Protein 6WNZ (pdb70)

Solvent-accessible surface area: 27459 Å² total; per-residue (Å²): 181,73,35,119,100,24,0,43,90,0,0,45,64,24,102,22,163,113,105,110,35,60,0,61,106,79,2,68,97,3,20,78,157,72,114,37,21,3,70,0,53,8,63,18,1,57,87,63,46,102,97,0,0,101,36,0,9,101,51,16,143,112,6,22,79,52,0,40,35,12,0,39,85,34,0,37,147,95,29,57,41,0,29,46,61,18,70,85,6,28,6,12,7,7,37,6,89,47,89,24,72,16,67,134,35,179,61,102,18,58,48,90,5,0,6,2,23,0,38,1,56,126,43,45,104,9,62,22,10,11,40,92,0,14,3,32,0,58,73,88,133,19,53,83,61,10,99,22,11,113,90,122,27,20,40,24,70,66,70,127,11,92,102,1,62,110,52,49,135,84,40,129,23,47,14,17,50,22,81,0,58,8,11,22,15,1,47,1,20,0,41,3,33,100,120,49,30,52,116,86,94,148,45,112,105,6,46,0,0,0,9,12,61,13,19,99,38,14,141,73,23,4,96,0,80,0,4,0,28,0,53,80,8,118,57,110,43,130,150,193,62,49,167,33,133,146,20,30,4,0,57,0,36,1,28,68,62,71,124,126,189,170,88,34,95,92,30,0,35,90,0,0,43,63,23,100,17,159,127,112,75,41,49,0,59,107,81,1,69,105,5,20,78,154,74,126,69,22,3,70,0,53,5,60,19,0,40,97,62,46,84,95,0,0,13,36,8,1,48,51,10,77,108,7,32,79,80,0,25,39,2,0,39,58,37,0,40,136,97,30,96,53,0,96,184,81,15,87,63,3,17,6,12,8,6,40,6,42,13,90,25,74,13,62,133,40,165,9,39,12,3,21,18,2,0,5,1,26,0,36,1,46,116,44,53,111,59,112,110,35,46,22,53,0,8,5,58,0,68,42,117,132,8,90,92,55,10,83,61,20,102,146,123,50,1,30,121,102,72,29,123,4,42,88,1,54,126,61,56,93,78,54,114,8,122,77,2,88,121,101,20,72,96,10,55,50,1,82,3,30,0,41,2,36,100,121,49,31,52,115,90,97,154,45,115,92,6,42,0,12,0,17,22,58,12,17,105,38,5,172,86,56,40,91,0,78,0,4,0,12,0,2,6,70,101,72,94,58,115,84,232,80,37,113,45,34,38,52,52,30,0,67,8,21,2,29,62,71,111

Foldseek 3Di:
DDLLVLLVCLQQPQADPVRDNVNVVQLVCCLVVVNFEREDELVSVCVSPVVSSCCCFPVVVPVQVSNFVSSVVVSCVVPVCSCVRDVTHGYFYPDDPAEDELVGDDPVLAQGWHKYWFFWAAKDPKDKAWQKFKKFAPDPVGRDIDIPPPDRDDQPDGDDDAADPPPRHGHDIHTDPPRTDIKIKMKTKTWHHPVPADPPGDIDIAIEMQIHPRPPVAHGGKTKMFIFHKHFACPPDVDPPPDDDRRIHGYTRDMDIDHDD/DDLLVLLVCLQQPQADPVRDNVNVVQLVCCLVVVNFEREDELVSVCVSPVVSSCCCFAVPVPVFLSNFVSSVVVSCVVPVCSCVRDVGHGYFYPDDPAEDELVGDDPVLAQGWHKYWFFWADKDPKDKDWFKWKKFAPDPVGRDIAIPPHSGTAPPDHDDDAADPPPRHGHDIHIDPVVIDMKIKMKTKTWHHPVPADPPDDIDIAIEMQIHVSPPVDDGGWTKMFIFRKHFDPDDQPDDPDPDRTHIHGHTRDMDTD

Structure (mmCIF, N/CA/C/O backbone):
data_6WNZ
#
_entry.id   6WNZ
#
_cell.length_a   55.227
_cell.length_b   102.448
_cell.length_c   128.178
_cell.angle_alpha   90.000
_cell.angle_beta   90.000
_cell.angle_gamma   90.000
#
_symmetry.space_group_name_H-M   'P 21 21 21'
#
loop_
_entity.id
_entity.type
_entity.pdbx_description
1 polymer 'Minichromosome maintenance protein MCM'
2 non-polymer 'ZINC ION'
3 water water
#
loop_
_atom_site.group_PDB
_atom_site.id
_atom_site.type_symbol
_atom_site.label_atom_id
_atom_site.label_alt_id
_atom_site.label_comp_id
_atom_site.label_asym_id
_atom_site.label_entity_id
_atom_site.label_seq_id
_atom_site.pdbx_PDB_ins_code
_atom_site.Cartn_x
_atom_site.Cartn_y
_atom_site.Cartn_z
_atom_site.occupancy
_atom_site.B_iso_or_equiv
_atom_site.auth_seq_id
_atom_site.auth_comp_id
_atom_site.auth_asym_id
_atom_site.auth_atom_id
_atom_site.pdbx_PDB_model_num
ATOM 1 N N . ILE A 1 9 ? -17.553 -10.697 10.531 1.00 108.37 8 ILE B N 1
ATOM 2 C CA . ILE A 1 9 ? -18.356 -9.444 10.680 1.00 105.58 8 ILE B CA 1
ATOM 3 C C . ILE A 1 9 ? -18.907 -9.034 9.315 1.00 95.52 8 ILE B C 1
ATOM 4 O O . ILE A 1 9 ? -18.142 -8.670 8.419 1.00 85.12 8 ILE B O 1
ATOM 9 N N . ASP A 1 10 ? -20.230 -9.096 9.165 1.00 87.05 9 ASP B N 1
ATOM 10 C CA . ASP A 1 10 ? -20.887 -8.769 7.898 1.00 88.56 9 ASP B CA 1
ATOM 11 C C . ASP A 1 10 ? -21.410 -7.327 7.913 1.00 80.75 9 ASP B C 1
ATOM 12 O O . ASP A 1 10 ? -22.544 -7.057 8.325 1.00 71.36 9 ASP B O 1
ATOM 17 N N . TYR A 1 11 ? -20.565 -6.403 7.463 1.00 74.44 10 TYR B N 1
ATOM 18 C CA . TYR A 1 11 ? -20.907 -4.978 7.431 1.00 71.14 10 TYR B CA 1
ATOM 19 C C . TYR A 1 11 ? -22.012 -4.663 6.416 1.00 66.07 10 TYR B C 1
ATOM 20 O O . TYR A 1 11 ? -22.721 -3.668 6.567 1.00 51.68 10 TYR B O 1
ATOM 29 N N . ARG A 1 12 ? -22.152 -5.507 5.393 1.00 62.08 11 ARG B N 1
ATOM 30 C CA . ARG A 1 12 ? -23.243 -5.383 4.418 1.00 59.13 11 ARG B CA 1
ATOM 31 C C . ARG A 1 12 ? -24.601 -5.349 5.100 1.00 62.89 11 ARG B C 1
ATOM 32 O O . ARG A 1 12 ? -25.435 -4.510 4.784 1.00 56.94 11 ARG B O 1
ATOM 40 N N . ASP A 1 13 ? -24.815 -6.283 6.025 1.00 64.28 12 ASP B N 1
ATOM 41 C CA . ASP A 1 13 ? -26.104 -6.417 6.718 1.00 60.29 12 ASP B CA 1
ATOM 42 C C . ASP A 1 13 ? -26.375 -5.254 7.659 1.00 54.50 12 ASP B C 1
ATOM 43 O O . ASP A 1 13 ? -27.498 -4.745 7.719 1.00 54.59 12 ASP B O 1
ATOM 48 N N . VAL A 1 14 ? -25.351 -4.836 8.399 1.00 53.83 13 VAL B N 1
ATOM 49 C CA . VAL A 1 14 ? -25.520 -3.737 9.347 1.00 55.24 13 VAL B CA 1
ATOM 50 C C . VAL A 1 14 ? -25.771 -2.422 8.595 1.00 52.02 13 VAL B C 1
ATOM 51 O O . VAL A 1 14 ? -26.524 -1.564 9.070 1.00 51.42 13 VAL B O 1
ATOM 55 N N . PHE A 1 15 ? -25.155 -2.275 7.421 1.00 50.41 14 PHE B N 1
ATOM 56 C CA . PHE A 1 15 ? -25.373 -1.091 6.584 1.00 50.08 14 PHE B CA 1
ATOM 57 C C . PHE A 1 15 ? -26.833 -0.974 6.145 1.00 51.58 14 PHE B C 1
ATOM 58 O O . PHE A 1 15 ? -27.424 0.100 6.223 1.00 49.64 14 PHE B O 1
ATOM 66 N N . ILE A 1 16 ? -27.410 -2.084 5.693 1.00 50.93 15 ILE B N 1
ATOM 67 C CA . ILE A 1 16 ? -28.808 -2.099 5.259 1.00 49.34 15 ILE B CA 1
ATOM 68 C C . ILE A 1 16 ? -29.752 -1.886 6.440 1.00 50.43 15 ILE B C 1
ATOM 69 O O . ILE A 1 16 ? -30.761 -1.187 6.322 1.00 50.24 15 ILE B O 1
ATOM 74 N N . GLU A 1 17 ? -29.418 -2.487 7.576 1.00 47.94 16 GLU B N 1
ATOM 75 C CA . GLU A 1 17 ? -30.168 -2.249 8.803 1.00 52.39 16 GLU B CA 1
ATOM 76 C C . GLU A 1 17 ? -30.130 -0.759 9.160 1.00 49.23 16 GLU B C 1
ATOM 77 O O . GLU A 1 17 ? -31.157 -0.174 9.512 1.00 45.23 16 GLU B O 1
ATOM 83 N N . PHE A 1 18 ? -28.948 -0.154 9.056 1.00 42.69 17 PHE B N 1
ATOM 84 C CA . PHE A 1 18 ? -28.782 1.277 9.312 1.00 45.45 17 PHE B CA 1
ATOM 85 C C . PHE A 1 18 ? -29.709 2.117 8.436 1.00 46.92 17 PHE B C 1
ATOM 86 O O . PHE A 1 18 ? -30.432 2.980 8.930 1.00 42.94 17 PHE B O 1
ATOM 94 N N . LEU A 1 19 ? -29.684 1.862 7.133 1.00 45.57 18 LEU B N 1
ATOM 95 C CA . LEU A 1 19 ? -30.467 2.657 6.191 1.00 44.47 18 LEU B CA 1
ATOM 96 C C . LEU A 1 19 ? -31.967 2.511 6.432 1.00 50.79 18 LEU B C 1
ATOM 97 O O . LEU A 1 19 ? -32.716 3.484 6.326 1.00 46.21 18 LEU B O 1
ATOM 102 N N . THR A 1 20 ? -32.399 1.296 6.755 1.00 46.58 19 THR B N 1
ATOM 103 C CA . THR A 1 20 ? -33.827 1.007 6.881 1.00 53.58 19 THR B CA 1
ATOM 104 C C . THR A 1 20 ? -34.396 1.275 8.273 1.00 57.48 19 THR B C 1
ATOM 105 O O . THR A 1 20 ? -35.609 1.420 8.409 1.00 54.88 19 THR B O 1
ATOM 109 N N . THR A 1 21 ? -33.542 1.339 9.298 1.00 55.89 20 THR B N 1
ATOM 110 C CA . THR A 1 21 ? -34.026 1.515 10.677 1.00 54.57 20 THR B CA 1
ATOM 111 C C . THR A 1 21 ? -33.569 2.785 11.398 1.00 61.72 20 THR B C 1
ATOM 112 O O . THR A 1 21 ? -34.178 3.159 12.398 1.00 55.59 20 THR B O 1
ATOM 116 N N . PHE A 1 22 ? -32.520 3.455 10.920 1.00 57.10 21 PHE B N 1
ATOM 117 C CA . PHE A 1 22 ? -32.056 4.667 11.597 1.00 49.32 21 PHE B CA 1
ATOM 118 C C . PHE A 1 22 ? -33.182 5.695 11.680 1.00 62.25 21 PHE B C 1
ATOM 119 O O . PHE A 1 22 ? -33.858 5.960 10.687 1.00 60.02 21 PHE B O 1
ATOM 127 N N . LYS A 1 23 ? -33.381 6.251 12.874 1.00 60.07 22 LYS B N 1
ATOM 128 C CA . LYS A 1 23 ? -34.389 7.284 13.107 1.00 66.20 22 LYS B CA 1
ATOM 129 C C . LYS A 1 23 ? -33.697 8.625 13.297 1.00 63.67 22 LYS B C 1
ATOM 130 O O . LYS A 1 23 ? -32.768 8.741 14.097 1.00 63.17 22 LYS B O 1
ATOM 136 N N . GLY A 1 24 ? -34.158 9.637 12.570 1.00 61.41 23 GLY B N 1
ATOM 137 C CA . GLY A 1 24 ? -33.570 10.966 12.643 1.00 73.72 23 GLY B CA 1
ATOM 138 C C . GLY A 1 24 ? -33.967 11.722 13.896 1.00 84.52 23 GLY B C 1
ATOM 139 O O . GLY A 1 24 ? -34.385 11.130 14.894 1.00 81.00 23 GLY B O 1
ATOM 140 N N . ASN A 1 25 ? -33.837 13.044 13.832 1.00 94.91 24 ASN B N 1
ATOM 141 C CA . ASN A 1 25 ? -34.133 13.912 14.969 1.00 104.42 24 ASN B CA 1
ATOM 142 C C . ASN A 1 25 ? -35.626 13.968 15.284 1.00 105.57 24 ASN B C 1
ATOM 143 O O . ASN A 1 25 ? -36.015 14.084 16.447 1.00 112.30 24 ASN B O 1
ATOM 148 N N . ASN A 1 26 ? -36.451 13.869 14.243 1.00 102.94 25 ASN B N 1
ATOM 149 C CA . ASN A 1 26 ? -37.904 13.939 14.386 1.00 104.83 25 ASN B CA 1
ATOM 150 C C . ASN A 1 26 ? -38.566 12.558 14.419 1.00 107.95 25 ASN B C 1
ATOM 151 O O . ASN A 1 26 ? -39.767 12.438 14.168 1.00 110.30 25 ASN B O 1
ATOM 156 N N . ASN A 1 27 ? -37.786 11.524 14.737 1.00 99.37 26 ASN B N 1
ATOM 157 C CA . ASN A 1 27 ? -38.270 10.143 14.770 1.00 91.98 26 ASN B CA 1
ATOM 158 C C . ASN A 1 27 ? -38.780 9.654 13.405 1.00 91.96 26 ASN B C 1
ATOM 159 O O . ASN A 1 27 ? -39.752 8.897 13.329 1.00 89.67 26 ASN B O 1
ATOM 164 N N . GLN A 1 28 ? -38.103 10.075 12.336 1.00 90.68 27 GLN B N 1
ATOM 165 C CA . GLN A 1 28 ? -38.457 9.673 10.971 1.00 88.87 27 GLN B CA 1
ATOM 166 C C . GLN A 1 28 ? -37.280 8.909 10.362 1.00 72.27 27 GLN B C 1
ATOM 167 O O . GLN A 1 28 ? -36.119 9.120 10.735 1.00 72.98 27 GLN B O 1
ATOM 173 N N . ASN A 1 29 ? -37.589 8.004 9.439 1.00 70.42 28 ASN B N 1
ATOM 174 C CA . ASN A 1 29 ? -36.562 7.211 8.765 1.00 70.70 28 ASN B CA 1
ATOM 175 C C . ASN A 1 29 ? -35.876 8.040 7.679 1.00 67.50 28 ASN B C 1
ATOM 176 O O . ASN A 1 29 ? -36.244 8.007 6.501 1.00 61.41 28 ASN B O 1
ATOM 181 N N . LYS A 1 30 ? -34.865 8.782 8.119 1.00 56.21 29 LYS B N 1
ATOM 182 C CA . LYS A 1 30 ? -34.124 9.719 7.283 1.00 52.32 29 LYS B CA 1
ATOM 183 C C . LYS A 1 30 ? -33.637 9.111 5.967 1.00 42.01 29 LYS B C 1
ATOM 184 O O . LYS A 1 30 ? -33.773 9.722 4.908 1.00 49.32 29 LYS B O 1
ATOM 190 N N . TYR A 1 31 ? -33.069 7.912 6.038 1.00 44.04 30 TYR B N 1
ATOM 191 C CA . TYR A 1 31 ? -32.412 7.323 4.875 1.00 46.08 30 TYR B CA 1
ATOM 192 C C . TYR A 1 31 ? -33.356 6.565 3.940 1.00 51.09 30 TYR B C 1
ATOM 193 O O . TYR A 1 31 ? -33.045 6.408 2.759 1.00 48.04 30 TYR B O 1
ATOM 202 N N . ILE A 1 32 ? -34.508 6.119 4.445 1.00 47.68 31 ILE B N 1
ATOM 203 C CA . ILE A 1 32 ? -35.556 5.580 3.567 1.00 43.13 31 ILE B CA 1
ATOM 204 C C . ILE A 1 32 ? -36.035 6.677 2.621 1.00 43.71 31 ILE B C 1
ATOM 205 O O . ILE A 1 32 ? -36.176 6.453 1.416 1.00 42.80 31 ILE B O 1
ATOM 210 N N . GLU A 1 33 ? -36.242 7.870 3.169 1.00 44.17 32 GLU B N 1
ATOM 211 C CA . GLU A 1 33 ? -36.661 9.025 2.373 1.00 48.25 32 GLU B CA 1
ATOM 212 C C . GLU A 1 33 ? -35.593 9.497 1.373 1.00 47.43 32 GLU B C 1
ATOM 213 O O . GLU A 1 33 ? -35.921 9.849 0.235 1.00 40.37 32 GLU B O 1
ATOM 219 N N . ARG A 1 34 ? -34.329 9.516 1.791 1.00 42.82 33 ARG B N 1
ATOM 220 C CA . ARG A 1 34 ? -33.240 9.874 0.879 1.00 42.97 33 ARG B CA 1
ATOM 221 C C . ARG A 1 34 ? -33.138 8.861 -0.272 1.00 41.88 33 ARG B C 1
ATOM 222 O O . ARG A 1 34 ? -32.937 9.237 -1.429 1.00 38.91 33 ARG B O 1
ATOM 230 N N . ILE A 1 35 ? -33.286 7.581 0.052 1.00 38.99 34 ILE B N 1
ATOM 231 C CA . ILE A 1 35 ? -33.265 6.518 -0.957 1.00 42.94 34 ILE B CA 1
ATOM 232 C C . ILE A 1 35 ? -34.445 6.631 -1.933 1.00 44.97 34 ILE B C 1
ATOM 233 O O . ILE A 1 35 ? -34.263 6.454 -3.134 1.00 42.14 34 ILE B O 1
ATOM 238 N N . ASN A 1 36 ? -35.639 6.939 -1.431 1.00 45.01 35 ASN B N 1
ATOM 239 C CA . ASN A 1 36 ? -36.807 7.130 -2.303 1.00 41.61 35 ASN B CA 1
ATOM 240 C C . ASN A 1 36 ? -36.629 8.269 -3.295 1.00 44.97 35 ASN B C 1
ATOM 241 O O . ASN A 1 36 ? -37.004 8.139 -4.465 1.00 40.84 35 ASN B O 1
ATOM 246 N N . GLU A 1 37 ? -36.070 9.385 -2.827 1.00 43.78 36 GLU B N 1
ATOM 247 C CA . GLU A 1 37 ? -35.733 10.500 -3.721 1.00 45.92 36 GLU B CA 1
ATOM 248 C C . GLU A 1 37 ? -34.759 10.064 -4.804 1.00 41.45 36 GLU B C 1
ATOM 249 O O . GLU A 1 37 ? -34.922 10.398 -5.981 1.00 41.68 36 GLU B O 1
ATOM 255 N N . LEU A 1 38 ? -33.732 9.339 -4.384 1.00 42.83 37 LEU B N 1
ATOM 256 C CA . LEU A 1 38 ? -32.728 8.812 -5.291 1.00 42.16 37 LEU B CA 1
ATOM 257 C C . LEU A 1 38 ? -33.386 7.973 -6.396 1.00 46.62 37 LEU B C 1
ATOM 258 O O . LEU A 1 38 ? -33.069 8.136 -7.577 1.00 43.44 37 LEU B O 1
ATOM 263 N N . VAL A 1 39 ? -34.331 7.119 -6.005 1.00 38.88 38 VAL B N 1
ATOM 264 C CA . VAL A 1 39 ? -35.080 6.286 -6.947 1.00 38.65 38 VAL B CA 1
ATOM 265 C C . VAL A 1 39 ? -36.028 7.105 -7.824 1.00 39.50 38 VAL B C 1
ATOM 266 O O . VAL A 1 39 ? -36.037 6.954 -9.045 1.00 39.34 38 VAL B O 1
ATOM 270 N N . ALA A 1 40 ? -36.815 7.977 -7.201 1.00 39.57 39 ALA B N 1
ATOM 271 C CA . ALA A 1 40 ? -37.809 8.774 -7.919 1.00 41.51 39 ALA B CA 1
ATOM 272 C C . ALA A 1 40 ? -37.185 9.704 -8.958 1.00 43.15 39 ALA B C 1
ATOM 273 O O . ALA A 1 40 ? -37.699 9.834 -10.070 1.00 40.86 39 ALA B O 1
ATOM 275 N N . TYR A 1 41 ? -36.079 10.346 -8.598 1.00 38.97 40 TYR B N 1
ATOM 276 C CA . TYR A 1 41 ? -35.431 11.309 -9.489 1.00 36.60 40 TYR B CA 1
ATOM 277 C C . TYR A 1 41 ? -34.227 10.732 -10.239 1.00 42.95 40 TYR B C 1
ATOM 278 O O . TYR A 1 41 ? -33.525 11.465 -10.932 1.00 36.93 40 TYR B O 1
ATOM 287 N N . ARG A 1 42 ? -34.001 9.425 -10.108 1.00 37.84 41 ARG B N 1
ATOM 288 C CA . ARG A 1 42 ? -32.894 8.745 -10.791 1.00 35.22 41 ARG B CA 1
ATOM 289 C C . ARG A 1 42 ? -31.546 9.435 -10.539 1.00 36.61 41 ARG B C 1
ATOM 290 O O . ARG A 1 42 ? -30.803 9.749 -11.464 1.00 34.60 41 ARG B O 1
ATOM 298 N N . LYS A 1 43 ? -31.257 9.672 -9.264 1.00 35.98 42 LYS B N 1
ATOM 299 C CA . LYS A 1 43 ? -29.949 10.152 -8.834 1.00 37.54 42 LYS B CA 1
ATOM 300 C C . LYS A 1 43 ? -29.114 8.921 -8.536 1.00 33.30 42 LYS B C 1
ATOM 301 O O . LYS A 1 43 ? -29.669 7.834 -8.362 1.00 34.66 42 LYS B O 1
ATOM 307 N N . LYS A 1 44 ? -27.795 9.079 -8.483 1.00 31.99 43 LYS B N 1
ATOM 308 C CA . LYS A 1 44 ? -26.906 7.927 -8.310 1.00 38.08 43 LYS B CA 1
ATOM 309 C C . LYS A 1 44 ? -25.981 8.005 -7.090 1.00 36.94 43 LYS B C 1
ATOM 310 O O . LYS A 1 44 ? -25.078 7.182 -6.944 1.00 35.24 43 LYS B O 1
ATOM 316 N N . SER A 1 45 ? -26.219 8.967 -6.201 1.00 34.02 44 SER B N 1
ATOM 317 C CA . SER A 1 45 ? -25.417 9.107 -4.986 1.00 34.52 44 SER B CA 1
ATOM 318 C C . SER A 1 45 ? -26.323 9.197 -3.775 1.00 38.16 44 SER B C 1
ATOM 319 O O . SER A 1 45 ? -27.324 9.912 -3.795 1.00 36.91 44 SER B O 1
ATOM 322 N N . LEU A 1 46 ? -25.961 8.468 -2.726 1.00 33.66 45 LEU B N 1
ATOM 323 C CA . LEU A 1 46 ? -26.600 8.609 -1.427 1.00 33.28 45 LEU B CA 1
ATOM 324 C C . LEU A 1 46 ? -25.611 9.285 -0.480 1.00 32.44 45 LEU B C 1
ATOM 325 O O . LEU A 1 46 ? -24.510 8.775 -0.263 1.00 32.36 45 LEU B O 1
ATOM 330 N N . ILE A 1 47 ? -26.008 10.426 0.073 1.00 34.81 46 ILE B N 1
ATOM 331 C CA . ILE A 1 47 ? -25.189 11.163 1.040 1.00 37.50 46 ILE B CA 1
ATOM 332 C C . ILE A 1 47 ? -25.484 10.624 2.441 1.00 37.16 46 ILE B C 1
ATOM 333 O O . ILE A 1 47 ? -26.641 10.572 2.855 1.00 36.50 46 ILE B O 1
ATOM 338 N N . ILE A 1 48 ? -24.437 10.239 3.169 1.00 36.70 47 ILE B N 1
ATOM 339 C CA . ILE A 1 48 ? -24.587 9.728 4.536 1.00 35.25 47 ILE B CA 1
ATOM 340 C C . ILE A 1 48 ? -23.778 10.560 5.530 1.00 35.44 47 ILE B C 1
ATOM 341 O O . ILE A 1 48 ? -22.598 10.842 5.313 1.00 35.26 47 ILE B O 1
ATOM 346 N N . GLU A 1 49 ? -24.428 10.935 6.627 1.00 38.54 48 GLU B N 1
ATOM 347 C CA . GLU A 1 49 ? -23.804 11.711 7.699 1.00 41.05 48 GLU B CA 1
ATOM 348 C C . GLU A 1 49 ? -23.048 10.759 8.633 1.00 37.36 48 GLU B C 1
ATOM 349 O O . GLU A 1 49 ? -23.641 9.833 9.177 1.00 38.93 48 GLU B O 1
ATOM 355 N N . PHE A 1 50 ? -21.749 10.986 8.817 1.00 32.07 49 PHE B N 1
ATOM 356 C CA . PHE A 1 50 ? -20.920 10.113 9.652 1.00 35.12 49 PHE B CA 1
ATOM 357 C C . PHE A 1 50 ? -21.494 9.911 11.060 1.00 40.16 49 PHE B C 1
ATOM 358 O O . PHE A 1 50 ? -21.521 8.790 11.564 1.00 37.38 49 PHE B O 1
ATOM 366 N N . SER A 1 51 ? -21.936 10.995 11.690 1.00 38.66 50 SER B N 1
ATOM 367 C CA . SER A 1 51 ? -22.452 10.932 13.064 1.00 41.81 50 SER B CA 1
ATOM 368 C C . SER A 1 51 ? -23.683 10.035 13.189 1.00 40.13 50 SER B C 1
ATOM 369 O O . SER A 1 51 ? -23.868 9.386 14.223 1.00 37.31 50 SER B O 1
ATOM 372 N N . ASP A 1 52 ? -24.519 9.994 12.149 1.00 40.66 51 ASP B N 1
ATOM 373 C CA . ASP A 1 52 ? -25.660 9.081 12.130 1.00 43.42 51 ASP B CA 1
ATOM 374 C C . ASP A 1 52 ? -25.161 7.640 12.197 1.00 44.58 51 ASP B C 1
ATOM 375 O O . ASP A 1 52 ? -25.670 6.844 12.980 1.00 44.98 51 ASP B O 1
ATOM 380 N N . VAL A 1 53 ? -24.152 7.314 11.390 1.00 41.15 52 VAL B N 1
ATOM 381 C CA . VAL A 1 53 ? -23.600 5.954 11.367 1.00 40.91 52 VAL B CA 1
ATOM 382 C C . VAL A 1 53 ? -22.960 5.612 12.717 1.00 45.08 52 VAL B C 1
ATOM 383 O O . VAL A 1 53 ? -23.160 4.514 13.244 1.00 47.38 52 VAL B O 1
ATOM 387 N N . LEU A 1 54 ? -22.201 6.556 13.271 1.00 44.56 53 LEU B N 1
ATOM 388 C CA . LEU A 1 54 ? -21.556 6.383 14.583 1.00 47.46 53 LEU B CA 1
ATOM 389 C C . LEU A 1 54 ? -22.570 6.046 15.676 1.00 46.84 53 LEU B C 1
ATOM 390 O O . LEU A 1 54 ? -22.361 5.111 16.447 1.00 48.95 53 LEU B O 1
ATOM 395 N N . SER A 1 55 ? -23.651 6.822 15.748 1.00 50.39 54 SER B N 1
ATOM 396 C CA . SER A 1 55 ? -24.737 6.566 16.705 1.00 50.81 54 SER B CA 1
ATOM 397 C C . SER A 1 55 ? -25.403 5.203 16.504 1.00 52.55 54 SER B C 1
ATOM 398 O O . SER A 1 55 ? -25.797 4.563 17.475 1.00 49.58 54 SER B O 1
ATOM 401 N N . PHE A 1 56 ? -25.527 4.754 15.257 1.00 46.78 55 PHE B N 1
ATOM 402 C CA . PHE A 1 56 ? -26.168 3.468 14.987 1.00 47.82 55 PHE B CA 1
ATOM 403 C C . PHE A 1 56 ? -25.248 2.279 15.267 1.00 50.27 55 PHE B C 1
ATOM 404 O O . PHE A 1 56 ? -25.658 1.311 15.908 1.00 55.01 55 PHE B O 1
ATOM 412 N N . ASN A 1 57 ? -24.014 2.346 14.775 1.00 50.22 56 ASN B N 1
ATOM 413 C CA . ASN A 1 57 ? -23.053 1.251 14.936 1.00 45.00 56 ASN B CA 1
ATOM 414 C C . ASN A 1 57 ? -21.625 1.748 14.743 1.00 53.73 56 ASN B C 1
ATOM 415 O O . ASN A 1 57 ? -21.225 2.095 13.635 1.00 47.48 56 ASN B O 1
ATOM 420 N N . GLU A 1 58 ? -20.856 1.773 15.826 1.00 53.35 57 GLU B N 1
ATOM 421 C CA . GLU A 1 58 ? -19.518 2.358 15.802 1.00 57.62 57 GLU B CA 1
ATOM 422 C C . GLU A 1 58 ? -18.535 1.562 14.950 1.00 50.47 57 GLU B C 1
ATOM 423 O O . GLU A 1 58 ? -17.699 2.149 14.264 1.00 48.80 57 GLU B O 1
ATOM 429 N N . ASN A 1 59 ? -18.631 0.236 15.001 1.00 50.76 58 ASN B N 1
ATOM 430 C CA . ASN A 1 59 ? -17.771 -0.625 14.190 1.00 51.80 58 ASN B CA 1
ATOM 431 C C . ASN A 1 59 ? -17.927 -0.318 12.706 1.00 47.44 58 ASN B C 1
ATOM 432 O O . ASN A 1 59 ? -16.936 -0.176 11.991 1.00 50.22 58 ASN B O 1
ATOM 437 N N . LEU A 1 60 ? -19.171 -0.190 12.257 1.00 44.10 59 LEU B N 1
ATOM 438 C CA . LEU A 1 60 ? -19.440 0.214 10.883 1.00 46.39 59 LEU B CA 1
ATOM 439 C C . LEU A 1 60 ? -18.833 1.589 10.592 1.00 44.20 59 LEU B C 1
ATOM 440 O O . LEU A 1 60 ? -18.137 1.763 9.598 1.00 46.02 59 LEU B O 1
ATOM 445 N N . ALA A 1 61 ? -19.103 2.556 11.463 1.00 44.18 60 ALA B N 1
ATOM 446 C CA . ALA A 1 61 ? -18.619 3.924 11.272 1.00 41.20 60 ALA B CA 1
ATOM 447 C C . ALA A 1 61 ? -17.098 3.977 11.105 1.00 43.34 60 ALA B C 1
ATOM 448 O O . ALA A 1 61 ? -16.585 4.675 10.227 1.00 42.01 60 ALA B O 1
ATOM 450 N N . TYR A 1 62 ? -16.380 3.235 11.942 1.00 47.70 61 TYR B N 1
ATOM 451 C CA . TYR A 1 62 ? -14.916 3.234 11.894 1.00 45.73 61 TYR B CA 1
ATOM 452 C C . TYR A 1 62 ? -14.365 2.415 10.740 1.00 46.02 61 TYR B C 1
ATOM 453 O O . TYR A 1 62 ? -13.317 2.757 10.181 1.00 45.24 61 TYR B O 1
ATOM 462 N N . GLU A 1 63 ? -15.072 1.354 10.365 1.00 41.61 62 GLU B N 1
ATOM 463 C CA . GLU A 1 63 ? -14.735 0.622 9.148 1.00 44.10 62 GLU B CA 1
ATOM 464 C C . GLU A 1 63 ? -14.775 1.568 7.941 1.00 41.80 62 GLU B C 1
ATOM 465 O O . GLU A 1 63 ? -13.888 1.539 7.080 1.00 45.47 62 GLU B O 1
ATOM 471 N N . ILE A 1 64 ? -15.810 2.404 7.884 1.00 39.36 63 ILE B N 1
ATOM 472 C CA . ILE A 1 64 ? -15.999 3.323 6.763 1.00 40.12 63 ILE B CA 1
ATOM 473 C C . ILE A 1 64 ? -14.850 4.323 6.614 1.00 40.77 63 ILE B C 1
ATOM 474 O O . ILE A 1 64 ? -14.412 4.605 5.498 1.00 40.89 63 ILE B O 1
ATOM 479 N N . ILE A 1 65 ? -14.369 4.870 7.725 1.00 42.47 64 ILE B N 1
ATOM 480 C CA . ILE A 1 65 ? -13.352 5.929 7.644 1.00 44.80 64 ILE B CA 1
ATOM 481 C C . ILE A 1 65 ? -11.910 5.415 7.757 1.00 42.58 64 ILE B C 1
ATOM 482 O O . ILE A 1 65 ? -10.991 6.092 7.299 1.00 52.16 64 ILE B O 1
ATOM 487 N N . ASN A 1 66 ? -11.717 4.215 8.308 1.00 44.92 65 ASN B N 1
ATOM 488 C CA . ASN A 1 66 ? -10.383 3.613 8.401 1.00 53.35 65 ASN B CA 1
ATOM 489 C C . ASN A 1 66 ? -10.085 2.502 7.393 1.00 57.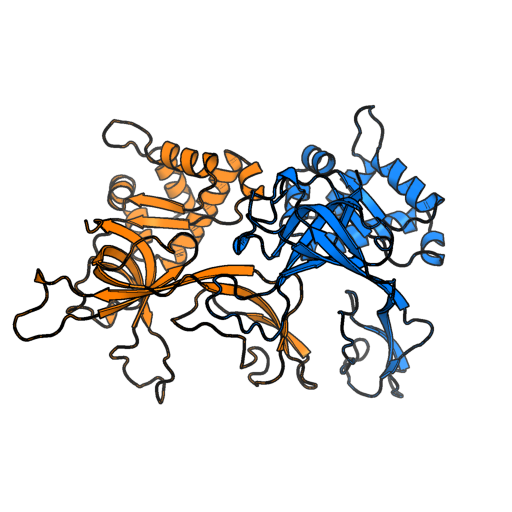24 65 ASN B C 1
ATOM 490 O O . ASN A 1 66 ? -8.919 2.215 7.137 1.00 57.58 65 ASN B O 1
ATOM 495 N N . ASN A 1 67 ? -11.118 1.883 6.825 1.00 51.81 66 ASN B N 1
ATOM 496 C CA . ASN A 1 67 ? -10.920 0.844 5.812 1.00 46.89 66 ASN B CA 1
ATOM 497 C C . ASN A 1 67 ? -11.691 1.162 4.529 1.00 45.74 66 ASN B C 1
ATOM 498 O O . ASN A 1 67 ? -12.297 0.282 3.914 1.00 44.33 66 ASN B O 1
ATOM 503 N N . THR A 1 68 ? -11.634 2.433 4.135 1.00 44.04 67 THR B N 1
ATOM 504 C CA . THR A 1 68 ? -12.513 3.010 3.113 1.00 42.06 67 THR B CA 1
ATOM 505 C C . THR A 1 68 ? -12.405 2.331 1.755 1.00 46.13 67 THR B C 1
ATOM 506 O O . THR A 1 68 ? -13.423 1.989 1.145 1.00 44.92 67 THR B O 1
ATOM 510 N N . LYS A 1 69 ? -11.171 2.159 1.285 1.00 49.30 68 LYS B N 1
ATOM 511 C CA . LYS A 1 69 ? -10.911 1.580 -0.036 1.00 52.50 68 LYS B CA 1
ATOM 512 C C . LYS A 1 69 ? -11.627 0.252 -0.233 1.00 48.67 68 LYS B C 1
ATOM 513 O O . LYS A 1 69 ? -12.220 0.010 -1.283 1.00 47.66 68 LYS B O 1
ATOM 519 N N . ILE A 1 70 ? -11.563 -0.600 0.784 1.00 46.96 69 ILE B N 1
ATOM 520 C CA . ILE A 1 70 ? -12.159 -1.926 0.720 1.00 48.73 69 ILE B CA 1
ATOM 521 C C . ILE A 1 70 ? -13.665 -1.899 0.993 1.00 46.43 69 ILE B C 1
ATOM 522 O O . ILE A 1 70 ? -14.431 -2.522 0.268 1.00 42.70 69 ILE B O 1
ATOM 527 N N . ILE A 1 71 ? -14.094 -1.188 2.031 1.00 42.15 70 ILE B N 1
ATOM 528 C CA . ILE A 1 71 ? -15.484 -1.291 2.474 1.00 41.87 70 ILE B CA 1
ATOM 529 C C . ILE A 1 71 ? -16.488 -0.549 1.578 1.00 46.79 70 ILE B C 1
ATOM 530 O O . ILE A 1 71 ? -17.603 -1.030 1.373 1.00 45.18 70 ILE B O 1
ATOM 535 N N . LEU A 1 72 ? -16.099 0.597 1.027 1.00 43.29 71 LEU B N 1
ATOM 536 C CA . LEU A 1 72 ? -17.053 1.434 0.291 1.00 43.18 71 LEU B CA 1
ATOM 537 C C . LEU A 1 72 ? -17.706 0.722 -0.913 1.00 44.05 71 LEU B C 1
ATOM 538 O O . LEU A 1 72 ? -18.925 0.775 -1.067 1.00 41.10 71 LEU B O 1
ATOM 543 N N . PRO A 1 73 ? -16.908 0.040 -1.756 1.00 45.77 72 PRO B N 1
ATOM 544 C CA . PRO A 1 73 ? -17.502 -0.748 -2.848 1.00 45.37 72 PRO B CA 1
ATOM 545 C C . PRO A 1 73 ? -18.484 -1.825 -2.379 1.00 44.66 72 PRO B C 1
ATOM 546 O O . PRO A 1 73 ? -19.458 -2.122 -3.074 1.00 46.93 72 PRO B O 1
ATOM 550 N N . ILE A 1 74 ? -18.232 -2.405 -1.210 1.00 40.15 73 ILE B N 1
ATOM 551 C CA . ILE A 1 74 ? -19.139 -3.410 -0.650 1.00 46.01 73 ILE B CA 1
ATOM 552 C C . ILE A 1 74 ? -20.469 -2.775 -0.242 1.00 44.34 73 ILE B C 1
ATOM 553 O O . ILE A 1 74 ? -21.540 -3.341 -0.489 1.00 42.61 73 ILE B O 1
ATOM 558 N N . LEU A 1 75 ? -20.402 -1.596 0.372 1.00 44.17 74 LEU B N 1
ATOM 559 C CA . LEU A 1 75 ? -21.612 -0.876 0.769 1.00 36.92 74 LEU B CA 1
ATOM 560 C C . LEU A 1 75 ? -22.390 -0.405 -0.454 1.00 38.85 74 LEU B C 1
ATOM 561 O O . LEU A 1 75 ? -23.621 -0.467 -0.477 1.00 39.27 74 LEU B O 1
ATOM 566 N N . GLU A 1 76 ? -21.666 0.063 -1.466 1.00 40.13 75 GLU B N 1
ATOM 567 C CA . GLU A 1 76 ? -22.288 0.514 -2.708 1.00 38.80 75 GLU B CA 1
ATOM 568 C C . GLU A 1 76 ? -23.025 -0.633 -3.422 1.00 39.42 75 GLU B C 1
ATOM 569 O O . GLU A 1 76 ? -24.121 -0.437 -3.938 1.00 41.26 75 GLU B O 1
ATOM 575 N N . GLY A 1 77 ? -22.438 -1.827 -3.420 1.00 42.52 76 GLY B N 1
ATOM 576 C CA . GLY A 1 77 ? -23.096 -3.030 -3.961 1.00 39.95 76 GLY B CA 1
ATOM 577 C C . GLY A 1 77 ? -24.364 -3.400 -3.209 1.00 40.68 76 GLY B C 1
ATOM 578 O O . GLY A 1 77 ? -25.398 -3.712 -3.809 1.00 40.75 76 GLY B O 1
ATOM 579 N N . ALA A 1 78 ? -24.291 -3.345 -1.885 1.00 41.62 77 ALA B N 1
ATOM 580 C CA . ALA A 1 78 ? -25.454 -3.591 -1.037 1.00 44.43 77 ALA B CA 1
ATOM 581 C C . ALA A 1 78 ? -26.575 -2.572 -1.264 1.00 47.96 77 ALA B C 1
ATOM 582 O O . ALA A 1 78 ? -27.757 -2.932 -1.266 1.00 41.00 77 ALA B O 1
ATOM 584 N N . LEU A 1 79 ? -26.205 -1.304 -1.446 1.00 39.68 78 LEU B N 1
ATOM 585 C CA . LEU A 1 79 ? -27.186 -0.249 -1.703 1.00 41.19 78 LEU B CA 1
ATOM 586 C C . LEU A 1 79 ? -27.886 -0.484 -3.034 1.00 34.63 78 LEU B C 1
ATOM 587 O O . LEU A 1 79 ? -29.103 -0.363 -3.131 1.00 34.60 78 LEU B O 1
ATOM 592 N N . TYR A 1 80 ? -27.105 -0.803 -4.058 1.00 37.64 79 TYR B N 1
ATOM 593 C CA . TYR A 1 80 ? -27.652 -1.044 -5.388 1.00 39.17 79 TYR B CA 1
ATOM 594 C C . TYR A 1 80 ? -28.637 -2.210 -5.346 1.00 38.67 79 TYR B C 1
ATOM 595 O O . TYR A 1 80 ? -29.734 -2.119 -5.887 1.00 39.83 79 TYR B O 1
ATOM 604 N N . ASP A 1 81 ? -28.228 -3.293 -4.688 1.00 39.78 80 ASP B N 1
ATOM 605 C CA . ASP A 1 81 ? -29.085 -4.465 -4.448 1.00 44.24 80 ASP B CA 1
ATOM 606 C C . ASP A 1 81 ? -30.409 -4.073 -3.784 1.00 47.97 80 ASP B C 1
ATOM 607 O O . ASP A 1 81 ? -31.485 -4.517 -4.199 1.00 43.95 80 ASP B O 1
ATOM 612 N N . HIS A 1 82 ? -30.324 -3.218 -2.769 1.00 43.42 81 HIS B N 1
ATOM 613 C CA . HIS A 1 82 ? -31.504 -2.753 -2.052 1.00 43.58 81 HIS B CA 1
ATOM 614 C C . HIS A 1 82 ? -32.423 -1.916 -2.938 1.00 44.80 81 HIS B C 1
ATOM 615 O O . HIS A 1 82 ? -33.645 -2.077 -2.906 1.00 43.30 81 HIS B O 1
ATOM 622 N N . ILE A 1 83 ? -31.835 -1.017 -3.721 1.00 39.34 82 ILE B N 1
ATOM 623 C CA . ILE A 1 83 ? -32.614 -0.170 -4.618 1.00 35.99 82 ILE B CA 1
ATOM 624 C C . ILE A 1 83 ? -33.369 -1.010 -5.658 1.00 39.06 82 ILE B C 1
ATOM 625 O O . ILE A 1 83 ? -34.533 -0.737 -5.936 1.00 38.55 82 ILE B O 1
ATOM 630 N N . LEU A 1 84 ? -32.708 -2.016 -6.229 1.00 37.32 83 LEU B N 1
ATOM 631 C CA . LEU A 1 84 ? -33.343 -2.865 -7.249 1.00 41.29 83 LEU B CA 1
ATOM 632 C C . LEU A 1 84 ? -34.523 -3.678 -6.704 1.00 48.82 83 LEU B C 1
ATOM 633 O O . LEU A 1 84 ? -35.434 -4.026 -7.452 1.00 46.96 83 LEU B O 1
ATOM 638 N N . GLN A 1 85 ? -34.502 -3.983 -5.410 1.00 51.68 84 GLN B N 1
ATOM 639 C CA . GLN A 1 85 ? -35.641 -4.633 -4.763 1.00 53.04 84 GLN B CA 1
ATOM 640 C C . GLN A 1 85 ? -36.817 -3.672 -4.580 1.00 53.39 84 GLN B C 1
ATOM 641 O O . GLN A 1 85 ? -37.968 -4.088 -4.663 1.00 51.05 84 GLN B O 1
ATOM 647 N N . LEU A 1 86 ? -36.529 -2.392 -4.347 1.00 48.11 85 LEU B N 1
ATOM 648 C CA . LEU A 1 86 ? -37.572 -1.367 -4.267 1.00 46.36 85 LEU B CA 1
ATOM 649 C C . LEU A 1 86 ? -38.143 -1.016 -5.640 1.00 49.09 85 LEU B C 1
ATOM 650 O O . LEU A 1 86 ? -39.350 -0.811 -5.780 1.00 47.02 85 LEU B O 1
ATOM 655 N N . ASP A 1 87 ? -37.268 -0.913 -6.639 1.00 42.31 86 ASP B N 1
ATOM 656 C CA . ASP A 1 87 ? -37.673 -0.596 -8.009 1.00 41.62 86 ASP B CA 1
ATOM 657 C C . ASP A 1 87 ? -36.716 -1.267 -8.994 1.00 46.38 86 ASP B C 1
ATOM 658 O O . ASP A 1 87 ? -35.642 -0.730 -9.279 1.00 40.05 86 ASP B O 1
ATOM 663 N N . PRO A 1 88 ? -37.105 -2.446 -9.520 1.00 45.79 87 PRO B N 1
ATOM 664 C CA . PRO A 1 88 ? -36.276 -3.173 -10.492 1.00 39.83 87 PRO B CA 1
ATOM 665 C C . PRO A 1 88 ? -35.953 -2.381 -11.763 1.00 36.06 87 PRO B C 1
ATOM 666 O O . PRO A 1 88 ? -34.932 -2.646 -12.398 1.00 46.07 87 PRO B O 1
ATOM 670 N N . THR A 1 89 ? -36.796 -1.413 -12.119 1.00 37.54 88 THR B N 1
ATOM 671 C CA . THR A 1 89 ? -36.583 -0.615 -13.328 1.00 35.70 88 THR B CA 1
ATOM 672 C C . THR A 1 89 ? -35.451 0.411 -13.193 1.00 34.56 88 THR B C 1
ATOM 673 O O . THR A 1 89 ? -35.046 1.010 -14.187 1.00 31.35 88 THR B O 1
ATOM 677 N N . TYR A 1 90 ? -34.943 0.613 -11.980 1.00 39.35 89 TYR B N 1
ATOM 678 C CA . TYR A 1 90 ? -33.806 1.525 -11.750 1.00 38.82 89 TYR B CA 1
ATOM 679 C C . TYR A 1 90 ? -32.568 1.133 -12.571 1.00 39.84 89 TYR B C 1
ATOM 680 O O . TYR A 1 90 ? -31.865 2.006 -13.095 1.00 34.65 89 TYR B O 1
ATOM 689 N N . GLN A 1 91 ? -32.326 -0.172 -12.705 1.00 38.32 90 GLN B N 1
ATOM 690 C CA . GLN A 1 91 ? -31.191 -0.685 -13.491 1.00 36.30 90 GLN B CA 1
ATOM 691 C C . GLN A 1 91 ? -31.270 -0.370 -14.986 1.00 38.27 90 GLN B C 1
ATOM 692 O O . GLN A 1 91 ? -30.260 -0.462 -15.680 1.00 41.27 90 GLN B O 1
ATOM 698 N N . ARG A 1 92 ? -32.460 -0.020 -15.476 1.00 42.88 91 ARG B N 1
ATOM 699 C CA . ARG A 1 92 ? -32.624 0.511 -16.838 1.00 44.76 91 ARG B CA 1
ATOM 700 C C . ARG A 1 92 ? -31.854 1.815 -17.032 1.00 42.16 91 ARG B C 1
ATOM 701 O O . ARG A 1 92 ? -31.318 2.075 -18.114 1.00 36.84 91 ARG B O 1
ATOM 709 N N . ASP A 1 93 ? -31.833 2.641 -15.991 1.00 37.51 92 ASP B N 1
ATOM 710 C CA . ASP A 1 93 ? -31.278 3.991 -16.080 1.00 42.26 92 ASP B CA 1
ATOM 711 C C . ASP A 1 93 ? -29.910 4.133 -15.426 1.00 39.87 92 ASP B C 1
ATOM 712 O O . ASP A 1 93 ? -29.044 4.824 -15.958 1.00 41.45 92 ASP B O 1
ATOM 717 N N . ILE A 1 94 ? -29.714 3.474 -14.289 1.00 38.54 93 ILE B N 1
ATOM 718 C CA . ILE A 1 94 ? -28.489 3.628 -13.509 1.00 39.00 93 ILE B CA 1
ATOM 719 C C . ILE A 1 94 ? -27.855 2.263 -13.243 1.00 39.06 93 ILE B C 1
ATOM 720 O O . ILE A 1 94 ? -28.512 1.349 -12.742 1.00 40.58 93 ILE B O 1
ATOM 725 N N . GLU A 1 95 ? -26.573 2.140 -13.575 1.00 38.84 94 GLU B N 1
ATOM 726 C CA . GLU A 1 95 ? -25.845 0.875 -13.473 1.00 46.07 94 GLU B CA 1
ATOM 727 C C . GLU A 1 95 ? -25.057 0.759 -12.174 1.00 46.86 94 GLU B C 1
ATOM 728 O O . GLU A 1 95 ? -24.694 -0.346 -11.764 1.00 42.65 94 GLU B O 1
ATOM 734 N N . LYS A 1 96 ? -24.755 1.892 -11.546 1.00 42.51 95 LYS B N 1
ATOM 735 C CA . LYS A 1 96 ? -23.978 1.882 -10.313 1.00 47.42 95 LYS B CA 1
ATOM 736 C C . LYS A 1 96 ? -24.257 3.136 -9.480 1.00 40.82 95 LYS B C 1
ATOM 737 O O . LYS A 1 96 ? -24.562 4.216 -10.009 1.00 37.27 95 LYS B O 1
ATOM 743 N N . VAL A 1 97 ? -24.101 2.980 -8.172 1.00 37.13 96 VAL B N 1
ATOM 744 C CA . VAL A 1 97 ? -24.425 4.039 -7.211 1.00 38.08 96 VAL B CA 1
ATOM 745 C C . VAL A 1 97 ? -23.231 4.366 -6.319 1.00 39.68 96 VAL B C 1
ATOM 746 O O . VAL A 1 97 ? -22.367 3.521 -6.111 1.00 40.42 96 VAL B O 1
ATOM 750 N N . HIS A 1 98 ? -23.195 5.593 -5.802 1.00 33.12 97 HIS B N 1
ATOM 751 C CA . HIS A 1 98 ? -22.130 6.046 -4.910 1.00 37.21 97 HIS B CA 1
ATOM 752 C C . HIS A 1 98 ? -22.676 6.250 -3.502 1.00 37.49 97 HIS B C 1
ATOM 753 O O . HIS A 1 98 ? -23.779 6.777 -3.322 1.00 37.88 97 HIS B O 1
ATOM 760 N N . VAL A 1 99 ? -21.883 5.858 -2.512 1.00 33.23 98 VAL B N 1
ATOM 761 C CA . VAL A 1 99 ? -22.146 6.177 -1.120 1.00 33.96 98 VAL B CA 1
ATOM 762 C C . VAL A 1 99 ? -21.129 7.256 -0.748 1.00 32.85 98 VAL B C 1
ATOM 763 O O . VAL A 1 99 ? -19.923 7.024 -0.806 1.00 33.19 98 VAL B O 1
ATOM 767 N N . ARG A 1 100 ? -21.626 8.438 -0.393 1.00 32.32 99 ARG B N 1
ATOM 768 C CA . ARG A 1 100 ? -20.782 9.601 -0.149 1.00 31.91 99 ARG B CA 1
ATOM 769 C C . ARG A 1 100 ? -20.912 10.032 1.305 1.00 36.75 99 ARG B C 1
ATOM 770 O O . ARG A 1 100 ? -21.965 10.511 1.738 1.00 34.17 99 ARG B O 1
ATOM 778 N N . ILE A 1 101 ? -19.834 9.845 2.058 1.00 32.77 100 ILE B N 1
ATOM 779 C CA . ILE A 1 101 ? -19.819 10.149 3.484 1.00 35.76 100 ILE B CA 1
ATOM 780 C C . ILE A 1 101 ? -19.436 11.611 3.721 1.00 33.44 100 ILE B C 1
ATOM 781 O O . ILE A 1 101 ? -18.461 12.101 3.160 1.00 34.76 100 ILE B O 1
ATOM 786 N N . VAL A 1 102 ? -20.209 12.294 4.560 1.00 34.74 101 VAL B N 1
ATOM 787 C CA . VAL A 1 102 ? -19.918 13.671 4.948 1.00 32.71 101 VAL B CA 1
ATOM 788 C C . VAL A 1 102 ? -19.752 13.777 6.465 1.00 35.17 101 VAL B C 1
ATOM 789 O O . VAL A 1 102 ? -20.204 12.909 7.207 1.00 36.23 101 VAL B O 1
ATOM 793 N N . GLY A 1 103 ? -19.091 14.845 6.907 1.00 36.54 102 GLY B N 1
ATOM 794 C CA . GLY A 1 103 ? -18.933 15.137 8.331 1.00 37.76 102 GLY B CA 1
ATOM 795 C C . GLY A 1 103 ? -18.075 14.156 9.113 1.00 39.89 102 GLY B C 1
ATOM 796 O O . GLY A 1 103 ? -18.395 13.835 10.246 1.00 38.92 102 GLY B O 1
ATOM 797 N N . ILE A 1 104 ? -16.978 13.688 8.520 1.00 38.56 103 ILE B N 1
ATOM 798 C CA . ILE A 1 104 ? -16.067 12.770 9.215 1.00 38.77 103 ILE B CA 1
ATOM 799 C C . ILE A 1 104 ? -15.130 13.526 10.173 1.00 36.68 103 ILE B C 1
ATOM 800 O O . ILE A 1 104 ? -14.794 14.677 9.926 1.00 34.35 103 ILE B O 1
ATOM 805 N N . PRO A 1 105 ? -14.705 12.880 11.273 1.00 40.28 104 PRO B N 1
ATOM 806 C CA . PRO A 1 105 ? -13.823 13.525 12.253 1.00 36.31 104 PRO B CA 1
ATOM 807 C C . PRO A 1 105 ? -12.341 13.373 11.887 1.00 39.98 104 PRO B C 1
ATOM 808 O O . PRO A 1 105 ? -11.547 12.894 12.688 1.00 40.78 104 PRO B O 1
ATOM 812 N N . ARG A 1 106 ? -11.981 13.790 10.679 1.00 39.28 105 ARG B N 1
ATOM 813 C CA . ARG A 1 106 ? -10.583 13.843 10.257 1.00 35.97 105 ARG B CA 1
ATOM 814 C C . ARG A 1 106 ? -10.448 15.007 9.287 1.00 40.36 105 ARG B C 1
ATOM 815 O O . ARG A 1 106 ? -10.126 14.836 8.112 1.00 37.81 105 ARG B O 1
ATOM 823 N N . VAL A 1 107 ? -10.752 16.197 9.798 1.00 36.93 106 VAL B N 1
ATOM 824 C CA . VAL A 1 107 ? -10.543 17.439 9.079 1.00 38.91 106 VAL B CA 1
ATOM 825 C C . VAL A 1 107 ? -9.088 17.808 9.307 1.00 42.06 106 VAL B C 1
ATOM 826 O O . VAL A 1 107 ? -8.646 17.925 10.449 1.00 44.22 106 VAL B O 1
ATOM 830 N N . ILE A 1 108 ? -8.343 17.967 8.221 1.00 42.16 107 ILE B N 1
ATOM 831 C CA . ILE A 1 108 ? -6.922 18.256 8.305 1.00 43.58 107 ILE B CA 1
ATOM 832 C C . ILE A 1 108 ? -6.653 19.601 7.657 1.00 42.16 107 ILE B C 1
ATOM 833 O O . ILE A 1 108 ? -7.154 19.894 6.572 1.00 44.04 107 ILE B O 1
ATOM 838 N N . GLU A 1 109 ? -5.871 20.425 8.337 1.00 41.07 108 GLU B N 1
ATOM 839 C CA . GLU A 1 109 ? -5.468 21.717 7.801 1.00 40.55 108 GLU B CA 1
ATOM 840 C C . GLU A 1 109 ? -4.397 21.480 6.746 1.00 35.67 108 GLU B C 1
ATOM 841 O O . GLU A 1 109 ? -3.489 20.667 6.943 1.00 41.98 108 GLU B O 1
ATOM 847 N N . LEU A 1 110 ? -4.524 22.166 5.613 1.00 40.17 109 LEU B N 1
ATOM 848 C CA . LEU A 1 110 ? -3.588 22.008 4.498 1.00 37.38 109 LEU B CA 1
ATOM 849 C C . LEU A 1 110 ? -2.134 22.156 4.929 1.00 40.68 109 LEU B C 1
ATOM 850 O O . LEU A 1 110 ? -1.272 21.366 4.529 1.00 40.69 109 LEU B O 1
ATOM 855 N N . ARG A 1 111 ? -1.887 23.172 5.756 1.00 44.64 110 ARG B N 1
ATOM 856 C CA . ARG A 1 111 ? -0.551 23.511 6.240 1.00 47.85 110 ARG B CA 1
ATOM 857 C C . ARG A 1 111 ? 0.029 22.407 7.123 1.00 52.22 110 ARG B C 1
ATOM 858 O O . ARG A 1 111 ? 1.245 22.299 7.257 1.00 53.81 110 ARG B O 1
ATOM 866 N N . LYS A 1 112 ? -0.840 21.586 7.712 1.00 49.93 111 LYS B N 1
ATOM 867 C CA . LYS A 1 112 ? -0.418 20.540 8.646 1.00 52.47 111 LYS B CA 1
ATOM 868 C C . LYS A 1 112 ? -0.448 19.118 8.080 1.00 49.53 111 LYS B C 1
ATOM 869 O O . LYS A 1 112 ? -0.249 18.165 8.825 1.00 45.74 111 LYS B O 1
ATOM 875 N N . ILE A 1 113 ? -0.670 18.965 6.774 1.00 50.51 112 ILE B N 1
ATOM 876 C CA . ILE A 1 113 ? -0.682 17.629 6.149 1.00 45.71 112 ILE B CA 1
ATOM 877 C C . ILE A 1 113 ? 0.663 16.926 6.331 1.00 55.59 112 ILE B C 1
ATOM 878 O O . ILE A 1 113 ? 1.713 17.531 6.123 1.00 61.76 112 ILE B O 1
ATOM 883 N N . ARG A 1 114 ? 0.615 15.655 6.723 1.00 56.91 113 ARG B N 1
ATOM 884 C CA . ARG A 1 114 ? 1.816 14.845 6.923 1.00 66.64 113 ARG B CA 1
ATOM 885 C C . ARG A 1 114 ? 1.821 13.620 6.019 1.00 68.81 113 ARG B C 1
ATOM 886 O O . ARG A 1 114 ? 0.792 13.240 5.459 1.00 57.03 113 ARG B O 1
ATOM 894 N N . SER A 1 115 ? 2.990 12.995 5.900 1.00 64.07 114 SER B N 1
ATOM 895 C CA . SER A 1 115 ? 3.170 11.831 5.033 1.00 61.03 114 SER B CA 1
ATOM 896 C C . SER A 1 115 ? 2.251 10.667 5.395 1.00 51.64 114 SER B C 1
ATOM 897 O O . SER A 1 115 ? 1.853 9.900 4.522 1.00 61.53 114 SER B O 1
ATOM 900 N N . THR A 1 116 ? 1.911 10.539 6.675 1.00 55.74 115 THR B N 1
ATOM 901 C CA . THR A 1 116 ? 1.014 9.472 7.132 1.00 62.87 115 THR B CA 1
ATOM 902 C C . THR A 1 116 ? -0.461 9.704 6.769 1.00 60.20 115 THR B C 1
ATOM 903 O O . THR A 1 116 ? -1.278 8.789 6.898 1.00 56.18 115 THR B O 1
ATOM 907 N N . ASP A 1 117 ? -0.802 10.918 6.333 1.00 55.66 116 ASP B N 1
ATOM 908 C CA . ASP A 1 117 ? -2.164 11.226 5.876 1.00 51.33 116 ASP B CA 1
ATOM 909 C C . ASP A 1 117 ? -2.453 10.675 4.472 1.00 48.35 116 ASP B C 1
ATOM 910 O O . ASP A 1 117 ? -3.612 10.525 4.091 1.00 50.82 116 ASP B O 1
ATOM 915 N N . ILE A 1 118 ? -1.406 10.386 3.701 1.00 50.74 117 ILE B N 1
ATOM 916 C CA . ILE A 1 118 ? -1.568 9.819 2.358 1.00 48.75 117 ILE B CA 1
ATOM 917 C C . ILE A 1 118 ? -2.198 8.432 2.446 1.00 52.62 117 ILE B C 1
ATOM 918 O O . ILE A 1 118 ? -1.784 7.610 3.257 1.00 51.21 117 ILE B O 1
ATOM 923 N N . GLY A 1 119 ? -3.199 8.185 1.605 1.00 42.67 118 GLY B N 1
ATOM 924 C CA . GLY A 1 119 ? -3.945 6.936 1.637 1.00 42.56 118 GLY B CA 1
ATOM 925 C C . GLY A 1 119 ? -5.140 6.936 2.579 1.00 45.07 118 GLY B C 1
ATOM 926 O O . GLY A 1 119 ? -5.898 5.969 2.602 1.00 46.68 118 GLY B O 1
ATOM 927 N N . LYS A 1 120 ? -5.314 8.002 3.360 1.00 38.93 119 LYS B N 1
ATOM 928 C CA . LYS A 1 120 ? -6.430 8.090 4.302 1.00 44.46 119 LYS B CA 1
ATOM 929 C C . LYS A 1 120 ? -7.559 8.943 3.750 1.00 39.44 119 LYS B C 1
ATOM 930 O O . LYS A 1 120 ? -7.325 9.872 2.974 1.00 41.25 119 LYS B O 1
ATOM 936 N N . LEU A 1 121 ? -8.775 8.624 4.178 1.00 35.93 120 LEU B N 1
ATOM 937 C CA . LEU A 1 121 ? -9.937 9.450 3.902 1.00 37.00 120 LEU B CA 1
ATOM 938 C C . LEU A 1 121 ? -9.881 10.669 4.814 1.00 38.55 120 LEU B C 1
ATOM 939 O O . LEU A 1 121 ? -9.971 10.533 6.032 1.00 37.10 120 LEU B O 1
ATOM 944 N N . ILE A 1 122 ? -9.700 11.848 4.228 1.00 32.13 121 ILE B N 1
ATOM 945 C CA . ILE A 1 122 ? -9.591 13.086 4.999 1.00 32.82 121 ILE B CA 1
ATOM 946 C C . ILE A 1 122 ? -10.541 14.143 4.457 1.00 37.66 121 ILE B C 1
ATOM 947 O O . ILE A 1 122 ? -11.055 14.008 3.346 1.00 34.30 121 ILE B O 1
ATOM 952 N N . THR A 1 123 ? -10.768 15.186 5.250 1.00 33.98 122 THR B N 1
ATOM 953 C CA . THR A 1 123 ? -11.533 16.345 4.814 1.00 33.66 122 THR B CA 1
ATOM 954 C C . THR A 1 123 ? -10.657 17.593 4.840 1.00 36.12 122 THR B C 1
ATOM 955 O O . THR A 1 123 ? -9.939 17.830 5.809 1.00 33.66 122 THR B O 1
ATOM 959 N N . ILE A 1 124 ? -10.717 18.373 3.763 1.00 34.30 123 ILE B N 1
ATOM 960 C CA . ILE A 1 124 ? -10.089 19.690 3.698 1.00 33.80 123 ILE B CA 1
ATOM 961 C C . ILE A 1 124 ? -11.198 20.731 3.572 1.00 37.79 123 ILE B C 1
ATOM 962 O O . ILE A 1 124 ? -12.094 20.598 2.736 1.00 40.26 123 ILE B O 1
ATOM 967 N N . ASP A 1 125 ? -11.129 21.759 4.409 1.00 33.51 124 ASP B N 1
ATOM 968 C CA . ASP A 1 125 ? -12.076 22.874 4.389 1.00 34.89 124 ASP B CA 1
ATOM 969 C C . ASP A 1 125 ? -11.343 24.088 3.838 1.00 40.64 124 ASP B C 1
ATOM 970 O O . ASP A 1 125 ? -10.448 24.616 4.492 1.00 46.10 124 ASP B O 1
ATOM 975 N N . GLY A 1 126 ? -11.718 24.526 2.640 1.00 37.38 125 GLY B N 1
ATOM 976 C CA . GLY A 1 126 ? -11.029 25.633 1.983 1.00 34.91 125 GLY B CA 1
ATOM 977 C C . GLY A 1 126 ? -11.870 26.380 0.974 1.00 32.85 125 GLY B C 1
ATOM 978 O O . GLY A 1 126 ? -13.095 26.223 0.920 1.00 39.40 125 GLY B O 1
ATOM 979 N N . ILE A 1 127 ? -11.193 27.184 0.162 1.00 32.24 126 ILE B N 1
ATOM 980 C CA . ILE A 1 127 ? -11.831 28.006 -0.853 1.00 35.29 126 ILE B CA 1
ATOM 981 C C . ILE A 1 127 ? -11.459 27.489 -2.232 1.00 37.57 126 ILE B C 1
ATOM 982 O O . ILE A 1 127 ? -10.282 27.264 -2.523 1.00 39.41 126 ILE B O 1
ATOM 987 N N . LEU A 1 128 ? -12.463 27.308 -3.081 1.00 33.85 127 LEU B N 1
ATOM 988 C CA . LEU A 1 128 ? -12.240 26.874 -4.460 1.00 38.04 127 LEU B CA 1
ATOM 989 C C . LEU A 1 128 ? -11.701 28.051 -5.272 1.00 41.55 127 LEU B C 1
ATOM 990 O O . LEU A 1 128 ? -12.368 29.076 -5.390 1.00 40.01 127 LEU B O 1
ATOM 995 N N . VAL A 1 129 ? -10.497 27.903 -5.821 1.00 35.73 128 VAL B N 1
ATOM 996 C CA . VAL A 1 129 ? -9.813 28.995 -6.523 1.00 39.44 128 VAL B CA 1
ATOM 997 C C . VAL A 1 129 ? -10.095 28.951 -8.013 1.00 45.75 128 VAL B C 1
ATOM 998 O O . VAL A 1 129 ? -10.394 29.974 -8.632 1.00 39.59 128 VAL B O 1
ATOM 1002 N N . LYS A 1 130 ? -9.962 27.768 -8.601 1.00 36.78 129 LYS B N 1
ATOM 1003 C CA . LYS A 1 130 ? -10.335 27.600 -10.003 1.00 40.01 129 LYS B CA 1
ATOM 1004 C C . LYS A 1 130 ? -10.764 26.182 -10.279 1.00 41.13 129 LYS B C 1
ATOM 1005 O O . LYS A 1 130 ? -10.521 25.265 -9.490 1.00 36.71 129 LYS B O 1
ATOM 1011 N N . VAL A 1 131 ? -11.405 26.038 -11.428 1.00 35.77 130 VAL B N 1
ATOM 1012 C CA . VAL A 1 131 ? -12.027 24.790 -11.847 1.00 40.98 130 VAL B CA 1
ATOM 1013 C C . VAL A 1 131 ? -11.956 24.728 -13.371 1.00 39.91 130 VAL B C 1
ATOM 1014 O O . VAL A 1 131 ? -12.221 25.721 -14.049 1.00 38.24 130 VAL B O 1
ATOM 1018 N N . THR A 1 132 ? -11.556 23.581 -13.910 1.00 40.00 131 THR B N 1
ATOM 1019 C CA . THR A 1 132 ? -11.516 23.408 -15.359 1.00 38.97 131 THR B CA 1
ATOM 1020 C C . THR A 1 132 ? -12.922 23.143 -15.877 1.00 37.44 131 THR B C 1
ATOM 1021 O O . THR A 1 132 ? -13.793 22.730 -15.116 1.00 41.13 131 THR B O 1
ATOM 1025 N N . PRO A 1 133 ? -13.160 23.395 -17.175 1.00 40.32 132 PRO B N 1
ATOM 1026 C CA . PRO A 1 133 ? -14.437 22.974 -17.751 1.00 38.16 132 PRO B CA 1
ATOM 1027 C C . PRO A 1 133 ? -14.574 21.457 -17.710 1.00 36.49 132 PRO B C 1
ATOM 1028 O O . PRO A 1 133 ? -13.567 20.749 -17.759 1.00 38.78 132 PRO B O 1
ATOM 1032 N N . VAL A 1 134 ? -15.809 20.967 -17.636 1.00 36.59 133 VAL B N 1
ATOM 1033 C CA . VAL A 1 134 ? -16.070 19.526 -17.574 1.00 38.68 133 VAL B CA 1
ATOM 1034 C C . VAL A 1 134 ? -15.613 18.870 -18.863 1.00 36.79 133 VAL B C 1
ATOM 1035 O O . VAL A 1 134 ? -15.913 19.355 -19.950 1.00 43.14 133 VAL B O 1
ATOM 1039 N N . LYS A 1 135 ? -14.881 17.769 -18.737 1.00 36.46 134 LYS B N 1
ATOM 1040 C CA . LYS A 1 135 ? -14.498 16.966 -19.888 1.00 39.17 134 LYS B CA 1
ATOM 1041 C C . LYS A 1 135 ? -14.974 15.534 -19.673 1.00 41.72 134 LYS B C 1
ATOM 1042 O O . LYS A 1 135 ? -15.178 15.107 -18.539 1.00 38.69 134 LYS B O 1
ATOM 1048 N N . GLU A 1 136 ? -15.186 14.807 -20.761 1.00 33.73 135 GLU B N 1
ATOM 1049 C CA . GLU A 1 136 ? -15.449 13.375 -20.671 1.00 40.41 135 GLU B CA 1
ATOM 1050 C C . GLU A 1 136 ? -14.130 12.667 -20.911 1.00 40.43 135 GLU B C 1
ATOM 1051 O O . GLU A 1 136 ? -13.349 13.078 -21.770 1.00 49.22 135 GLU B O 1
ATOM 1057 N N . ARG A 1 137 ? -13.872 11.626 -20.130 1.00 34.40 136 ARG B N 1
ATOM 1058 C CA . ARG A 1 137 ? -12.710 10.784 -20.338 1.00 38.15 136 ARG B CA 1
ATOM 1059 C C . ARG A 1 137 ? -13.178 9.344 -20.394 1.00 37.59 136 ARG B C 1
ATOM 1060 O O . ARG A 1 137 ? -14.249 9.001 -19.876 1.00 34.71 136 ARG B O 1
ATOM 1068 N N . ILE A 1 138 ? -12.358 8.500 -21.003 1.00 36.48 137 ILE B N 1
ATOM 1069 C CA . ILE A 1 138 ? -12.624 7.073 -21.047 1.00 41.66 137 ILE B CA 1
ATOM 1070 C C . ILE A 1 138 ? -12.416 6.478 -19.654 1.00 38.75 137 ILE B C 1
ATOM 1071 O O . ILE A 1 138 ? -11.325 6.529 -19.095 1.00 39.20 137 ILE B O 1
ATOM 1076 N N . TYR A 1 139 ? -13.491 5.921 -19.109 1.00 36.38 138 TYR B N 1
ATOM 1077 C CA . TYR A 1 139 ? -13.507 5.304 -17.791 1.00 38.10 138 TYR B CA 1
ATOM 1078 C C . TYR A 1 139 ? -13.008 3.873 -17.909 1.00 38.44 138 TYR B C 1
ATOM 1079 O O . TYR A 1 139 ? -12.257 3.389 -17.061 1.00 36.77 138 TYR B O 1
ATOM 1088 N N . LYS A 1 140 ? -13.431 3.211 -18.980 1.00 36.78 139 LYS B N 1
ATOM 1089 C CA . LYS A 1 140 ? -13.040 1.838 -19.262 1.00 38.75 139 LYS B CA 1
ATOM 1090 C C . LYS A 1 140 ? -13.154 1.582 -20.765 1.00 41.97 139 LYS B C 1
ATOM 1091 O O . LYS A 1 140 ? -14.126 1.978 -21.396 1.00 37.85 139 LYS B O 1
ATOM 1097 N N . ALA A 1 141 ? -12.159 0.922 -21.339 1.00 33.24 140 ALA B N 1
ATOM 1098 C CA . ALA A 1 141 ? -12.155 0.629 -22.770 1.00 27.69 140 ALA B CA 1
ATOM 1099 C C . ALA A 1 141 ? -11.275 -0.585 -22.973 1.00 44.74 140 ALA B C 1
ATOM 1100 O O . ALA A 1 141 ? -10.462 -0.894 -22.104 1.00 36.46 140 ALA B O 1
ATOM 1102 N N . THR A 1 142 ? -11.431 -1.267 -24.105 1.00 40.89 141 THR B N 1
ATOM 1103 C CA . THR A 1 142 ? -10.551 -2.378 -24.460 1.00 43.37 141 THR B CA 1
ATOM 1104 C C . THR A 1 142 ? -9.801 -1.975 -25.718 1.00 43.79 141 THR B C 1
ATOM 1105 O O . THR A 1 142 ? -10.391 -1.406 -26.639 1.00 46.88 141 THR B O 1
ATOM 1109 N N . TYR A 1 143 ? -8.495 -2.237 -25.730 1.00 41.61 142 TYR B N 1
ATOM 1110 C CA . TYR A 1 143 ? -7.631 -1.910 -26.857 1.00 43.36 142 TYR B CA 1
ATOM 1111 C C . TYR A 1 143 ? -6.924 -3.170 -27.340 1.00 49.29 142 TYR B C 1
ATOM 1112 O O . TYR A 1 143 ? -6.808 -4.142 -26.596 1.00 46.20 142 TYR B O 1
ATOM 1121 N N . LYS A 1 144 ? -6.448 -3.138 -28.581 1.00 47.62 143 LYS B N 1
ATOM 1122 C CA . LYS A 1 144 ? -5.587 -4.192 -29.112 1.00 53.00 143 LYS B CA 1
ATOM 1123 C C . LYS A 1 144 ? -4.261 -3.576 -29.543 1.00 42.05 143 LYS B C 1
ATOM 1124 O O . LYS A 1 144 ? -4.244 -2.615 -30.314 1.00 49.59 143 LYS B O 1
ATOM 1130 N N . HIS A 1 145 ? -3.156 -4.133 -29.049 1.00 52.98 144 HIS B N 1
ATOM 1131 C CA . HIS A 1 145 ? -1.820 -3.670 -29.427 1.00 51.95 144 HIS B CA 1
ATOM 1132 C C . HIS A 1 145 ? -1.490 -4.200 -30.823 1.00 54.81 144 HIS B C 1
ATOM 1133 O O . HIS A 1 145 ? -1.186 -5.382 -30.994 1.00 56.09 144 HIS B O 1
ATOM 1140 N N . ILE A 1 146 ? -1.571 -3.316 -31.814 1.00 62.13 145 ILE B N 1
ATOM 1141 C CA . ILE A 1 146 ? -1.345 -3.685 -33.210 1.00 74.42 145 ILE B CA 1
ATOM 1142 C C . ILE A 1 146 ? 0.161 -3.748 -33.469 1.00 76.04 145 ILE B C 1
ATOM 1143 O O . ILE A 1 146 ? 0.786 -2.753 -33.842 1.00 67.79 145 ILE B O 1
ATOM 1148 N N . HIS A 1 147 ? 0.729 -4.929 -33.247 1.00 74.66 146 HIS B N 1
ATOM 1149 C CA . HIS A 1 147 ? 2.158 -5.156 -33.422 1.00 85.07 146 HIS B CA 1
ATOM 1150 C C . HIS A 1 147 ? 2.411 -6.659 -33.576 1.00 75.97 146 HIS B C 1
ATOM 1151 O O . HIS A 1 147 ? 1.961 -7.441 -32.737 1.00 70.45 146 HIS B O 1
ATOM 1158 N N . PRO A 1 148 ? 3.130 -7.068 -34.643 1.00 88.34 147 PRO B N 1
ATOM 1159 C CA . PRO A 1 148 ? 3.363 -8.482 -34.976 1.00 83.52 147 PRO B CA 1
ATOM 1160 C C . PRO A 1 148 ? 3.671 -9.400 -33.790 1.00 77.29 147 PRO B C 1
ATOM 1161 O O . PRO A 1 148 ? 3.154 -10.518 -33.728 1.00 82.69 147 PRO B O 1
ATOM 1165 N N . ASP A 1 149 ? 4.501 -8.927 -32.863 1.00 71.35 148 ASP B N 1
ATOM 1166 C CA . ASP A 1 149 ? 4.923 -9.7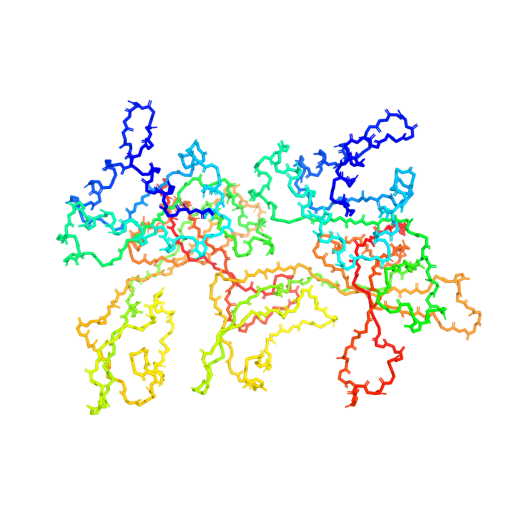29 -31.714 1.00 76.56 148 ASP B CA 1
ATOM 1167 C C . ASP A 1 149 ? 3.890 -9.813 -30.582 1.00 78.57 148 ASP B C 1
ATOM 1168 O O . ASP A 1 149 ? 4.088 -10.580 -29.635 1.00 76.53 148 ASP B O 1
ATOM 1173 N N . CYS A 1 150 ? 2.800 -9.046 -30.670 1.00 71.29 149 CYS B N 1
ATOM 1174 C CA . CYS A 1 150 ? 1.823 -8.974 -29.578 1.00 65.92 149 CYS B CA 1
ATOM 1175 C C . CYS A 1 150 ? 0.391 -9.347 -29.990 1.00 57.25 149 CYS B C 1
ATOM 1176 O O . CYS A 1 150 ? -0.048 -10.467 -29.726 1.00 56.27 149 CYS B O 1
ATOM 1179 N N . MET A 1 151 ? -0.329 -8.413 -30.618 1.00 61.83 150 MET B N 1
ATOM 1180 C CA . MET A 1 151 ? -1.739 -8.605 -31.001 1.00 66.87 150 MET B CA 1
ATOM 1181 C C . MET A 1 151 ? -2.647 -9.086 -29.858 1.00 54.42 150 MET B C 1
ATOM 1182 O O . MET A 1 151 ? -3.560 -9.883 -30.081 1.00 58.08 150 MET B O 1
ATOM 1187 N N . GLN A 1 152 ? -2.408 -8.595 -28.643 1.00 54.39 151 GLN B N 1
ATOM 1188 C CA . GLN A 1 152 ? -3.245 -8.953 -27.497 1.00 57.07 151 GLN B CA 1
ATOM 1189 C C . GLN A 1 152 ? -4.165 -7.808 -27.112 1.00 49.12 151 GLN B C 1
ATOM 1190 O O . GLN A 1 152 ? -3.862 -6.645 -27.371 1.00 48.00 151 GLN B O 1
ATOM 1196 N N . GLU A 1 153 ? -5.284 -8.159 -26.485 1.00 55.11 152 GLU B N 1
ATOM 1197 C CA . GLU A 1 153 ? -6.256 -7.178 -26.019 1.00 60.81 152 GLU B CA 1
ATOM 1198 C C . GLU A 1 153 ? -6.095 -6.935 -24.524 1.00 63.08 152 GLU B C 1
ATOM 1199 O O . GLU A 1 153 ? -5.738 -7.846 -23.774 1.00 55.64 152 GLU B O 1
ATOM 1205 N N . PHE A 1 154 ? -6.362 -5.703 -24.098 1.00 56.00 153 PHE B N 1
ATOM 1206 C CA . PHE A 1 154 ? -6.286 -5.341 -22.683 1.00 51.53 153 PHE B CA 1
ATOM 1207 C C . PHE A 1 154 ? -7.263 -4.221 -22.340 1.00 49.46 153 PHE B C 1
ATOM 1208 O O . PHE A 1 154 ? -7.580 -3.382 -23.190 1.00 51.59 153 PHE B O 1
ATOM 1216 N N . GLU A 1 155 ? -7.736 -4.218 -21.095 1.00 42.65 154 GLU B N 1
ATOM 1217 C CA . GLU A 1 155 ? -8.591 -3.142 -20.602 1.00 51.66 154 GLU B CA 1
ATOM 1218 C C . GLU A 1 155 ? -7.734 -1.961 -20.151 1.00 54.48 154 GLU B C 1
ATOM 1219 O O . GLU A 1 155 ? -6.616 -2.143 -19.671 1.00 54.09 154 GLU B O 1
ATOM 1225 N N . TRP A 1 156 ? -8.261 -0.754 -20.327 1.00 50.49 155 TRP B N 1
ATOM 1226 C CA . TRP A 1 156 ? -7.544 0.475 -19.994 1.00 49.91 155 TRP B CA 1
ATOM 1227 C C . TRP A 1 156 ? -8.535 1.610 -19.705 1.00 58.97 155 TRP B C 1
ATOM 1228 O O . TRP A 1 156 ? -9.528 1.746 -20.413 1.00 51.74 155 TRP B O 1
ATOM 1239 N N . PRO A 1 157 ? -8.259 2.448 -18.688 1.00 53.42 156 PRO B N 1
ATOM 1240 C CA . PRO A 1 157 ? -7.120 2.392 -17.771 1.00 53.56 156 PRO B CA 1
ATOM 1241 C C . PRO A 1 157 ? -7.168 1.165 -16.866 1.00 61.29 156 PRO B C 1
ATOM 1242 O O . PRO A 1 157 ? -8.228 0.555 -16.710 1.00 58.60 156 PRO B O 1
ATOM 1246 N N . GLU A 1 158 ? -6.023 0.818 -16.281 1.00 74.34 157 GLU B N 1
ATOM 1247 C CA . GLU A 1 158 ? -5.887 -0.414 -15.503 1.00 84.56 157 GLU B CA 1
ATOM 1248 C C . GLU A 1 158 ? -6.748 -0.361 -14.242 1.00 87.46 157 GLU B C 1
ATOM 1249 O O . GLU A 1 158 ? -7.647 -1.185 -14.067 1.00 87.25 157 GLU B O 1
ATOM 1255 N N . ASP A 1 159 ? -6.475 0.605 -13.367 1.00 87.83 158 ASP B N 1
ATOM 1256 C CA . ASP A 1 159 ? -7.361 0.867 -12.226 1.00 98.76 158 ASP B CA 1
ATOM 1257 C C . ASP A 1 159 ? -8.549 1.733 -12.669 1.00 100.45 158 ASP B C 1
ATOM 1258 O O . ASP A 1 159 ? -8.796 1.864 -13.869 1.00 97.50 158 ASP B O 1
ATOM 1263 N N . GLU A 1 160 ? -9.280 2.301 -11.706 1.00 103.61 159 GLU B N 1
ATOM 1264 C CA . GLU A 1 160 ? -10.416 3.178 -11.970 1.00 102.12 159 GLU B CA 1
ATOM 1265 C C . GLU A 1 160 ? -10.175 4.574 -11.383 1.00 98.56 159 GLU B C 1
ATOM 1266 O O . GLU A 1 160 ? -10.971 5.073 -10.579 1.00 100.74 159 GLU B O 1
ATOM 1272 N N . GLU A 1 161 ? -9.070 5.200 -11.782 1.00 109.93 160 GLU B N 1
ATOM 1273 C CA . GLU A 1 161 ? -8.805 6.600 -11.383 1.00 128.91 160 GLU B CA 1
ATOM 1274 C C . GLU A 1 161 ? -7.735 7.340 -12.204 1.00 136.17 160 GLU B C 1
ATOM 1275 O O . GLU A 1 161 ? -6.645 6.817 -12.423 1.00 125.65 160 GLU B O 1
ATOM 1281 N N . MET A 1 162 ? -8.039 8.578 -12.601 1.00 131.07 161 MET B N 1
ATOM 1282 C CA . MET A 1 162 ? -7.148 9.383 -13.446 1.00 124.69 161 MET B CA 1
ATOM 1283 C C . MET A 1 162 ? -6.499 10.583 -12.705 1.00 120.87 161 MET B C 1
ATOM 1284 O O . MET A 1 162 ? -7.128 11.631 -12.503 1.00 84.88 161 MET B O 1
ATOM 1289 N N . PRO A 1 163 ? -5.222 10.430 -12.294 1.00 141.32 162 PRO B N 1
ATOM 1290 C CA . PRO A 1 163 ? -4.543 11.481 -11.519 1.00 146.06 162 PRO B CA 1
ATOM 1291 C C . PRO A 1 163 ? -4.202 12.746 -12.320 1.00 143.31 162 PRO B C 1
ATOM 1292 O O . PRO A 1 163 ? -3.104 12.866 -12.872 1.00 154.46 162 PRO B O 1
ATOM 1296 N N . GLU A 1 164 ? -5.157 13.674 -12.404 1.00 128.21 163 GLU B N 1
ATOM 1297 C CA . GLU A 1 164 ? -4.891 15.035 -12.915 1.00 126.47 163 GLU B CA 1
ATOM 1298 C C . GLU A 1 164 ? -4.770 15.118 -14.455 1.00 115.79 163 GLU B C 1
ATOM 1299 O O . GLU A 1 164 ? -5.079 16.159 -15.038 1.00 122.26 163 GLU B O 1
ATOM 1305 N N . VAL A 1 165 ? -4.348 14.033 -15.107 1.00 108.22 164 VAL B N 1
ATOM 1306 C CA . VAL A 1 165 ? -4.110 14.032 -16.558 1.00 104.91 164 VAL B CA 1
ATOM 1307 C C . VAL A 1 165 ? -5.045 13.064 -17.287 1.00 97.20 164 VAL B C 1
ATOM 1308 O O . VAL A 1 165 ? -5.360 11.996 -16.768 1.00 86.52 164 VAL B O 1
ATOM 1312 N N . LEU A 1 166 ? -5.492 13.458 -18.480 1.00 91.02 165 LEU B N 1
ATOM 1313 C CA . LEU A 1 166 ? -6.277 12.597 -19.362 1.00 92.15 165 LEU B CA 1
ATOM 1314 C C . LEU A 1 166 ? -5.467 12.196 -20.604 1.00 98.08 165 LEU B C 1
ATOM 1315 O O . LEU A 1 166 ? -4.742 13.011 -21.179 1.00 106.52 165 LEU B O 1
ATOM 1320 N N . GLU A 1 167 ? -5.588 10.931 -21.007 1.00 107.50 166 GLU B N 1
ATOM 1321 C CA . GLU A 1 167 ? -4.788 10.396 -22.118 1.00 102.67 166 GLU B CA 1
ATOM 1322 C C . GLU A 1 167 ? -5.416 9.180 -22.840 1.00 107.76 166 GLU B C 1
ATOM 1323 O O . GLU A 1 167 ? -6.528 8.733 -22.517 1.00 107.24 166 GLU B O 1
ATOM 1329 N N . MET A 1 168 ? -4.696 8.704 -23.858 1.00 109.38 167 MET B N 1
ATOM 1330 C CA . MET A 1 168 ? -4.882 7.388 -24.485 1.00 95.28 167 MET B CA 1
ATOM 1331 C C . MET A 1 168 ? -3.709 6.490 -24.050 1.00 82.56 167 MET B C 1
ATOM 1332 O O . MET A 1 168 ? -2.675 6.996 -23.591 1.00 64.99 167 MET B O 1
ATOM 1337 N N . PRO A 1 169 ? -3.855 5.156 -24.183 1.00 70.17 168 PRO B N 1
ATOM 1338 C CA . PRO A 1 169 ? -2.800 4.240 -23.730 1.00 72.04 168 PRO B CA 1
ATOM 1339 C C . PRO A 1 169 ? -1.546 4.322 -24.603 1.00 71.70 168 PRO B C 1
ATOM 1340 O O . PRO A 1 169 ? -1.636 4.178 -25.824 1.00 85.78 168 PRO B O 1
ATOM 1344 N N . THR A 1 170 ? -0.394 4.558 -23.975 1.00 72.12 169 THR B N 1
ATOM 1345 C CA . THR A 1 170 ? 0.873 4.739 -24.693 1.00 69.38 169 THR B CA 1
ATOM 1346 C C . THR A 1 170 ? 1.823 3.541 -24.566 1.00 68.31 169 THR B C 1
ATOM 1347 O O . THR A 1 170 ? 2.531 3.218 -25.519 1.00 73.06 169 THR B O 1
ATOM 1351 N N . ILE A 1 171 ? 1.850 2.906 -23.393 1.00 66.97 170 ILE B N 1
ATOM 1352 C CA . ILE A 1 171 ? 2.644 1.695 -23.173 1.00 68.84 170 ILE B CA 1
ATOM 1353 C C . ILE A 1 171 ? 1.716 0.511 -22.898 1.00 69.29 170 ILE B C 1
ATOM 1354 O O . ILE A 1 171 ? 0.778 0.613 -22.107 1.00 67.63 170 ILE B O 1
ATOM 1359 N N . CYS A 1 172 ? 2.000 -0.611 -23.554 1.00 59.79 171 CYS B N 1
ATOM 1360 C CA . CYS A 1 172 ? 1.173 -1.811 -23.463 1.00 55.33 171 CYS B CA 1
ATOM 1361 C C . CYS A 1 172 ? 1.405 -2.548 -22.148 1.00 59.88 171 CYS B C 1
ATOM 1362 O O . CYS A 1 172 ? 2.550 -2.803 -21.783 1.00 65.70 171 CYS B O 1
ATOM 1365 N N . PRO A 1 173 ? 0.321 -2.909 -21.439 1.00 59.46 172 PRO B N 1
ATOM 1366 C CA . PRO A 1 173 ? 0.462 -3.632 -20.176 1.00 62.42 172 PRO B CA 1
ATOM 1367 C C . PRO A 1 173 ? 0.797 -5.117 -20.332 1.00 65.60 172 PRO B C 1
ATOM 1368 O O . PRO A 1 173 ? 1.240 -5.739 -19.365 1.00 67.94 172 PRO B O 1
ATOM 1372 N N . LYS A 1 174 ? 0.580 -5.680 -21.522 1.00 64.22 173 LYS B N 1
ATOM 1373 C CA . LYS A 1 174 ? 0.833 -7.105 -21.764 1.00 65.17 173 LYS B CA 1
ATOM 1374 C C . LYS A 1 174 ? 2.285 -7.386 -22.156 1.00 62.85 173 LYS B C 1
ATOM 1375 O O . LYS A 1 174 ? 2.891 -8.330 -21.647 1.00 74.18 173 LYS B O 1
ATOM 1381 N N . CYS A 1 175 ? 2.835 -6.575 -23.057 1.00 65.67 174 CYS B N 1
ATOM 1382 C CA . CYS A 1 175 ? 4.212 -6.759 -23.533 1.00 66.30 174 CYS B CA 1
ATOM 1383 C C . CYS A 1 175 ? 5.180 -5.637 -23.126 1.00 61.17 174 CYS B C 1
ATOM 1384 O O . CYS A 1 175 ? 6.370 -5.716 -23.425 1.00 64.76 174 CYS B O 1
ATOM 1387 N N . GLY A 1 176 ? 4.678 -4.598 -22.461 1.00 62.71 175 GLY B N 1
ATOM 1388 C CA . GLY A 1 176 ? 5.534 -3.534 -21.928 1.00 57.00 175 GLY B CA 1
ATOM 1389 C C . GLY A 1 176 ? 6.151 -2.591 -22.949 1.00 59.27 175 GLY B C 1
ATOM 1390 O O . GLY A 1 176 ? 7.073 -1.845 -22.616 1.00 64.44 175 GLY B O 1
ATOM 1391 N N . LYS A 1 177 ? 5.647 -2.604 -24.183 1.00 56.97 176 LYS B N 1
ATOM 1392 C CA . LYS A 1 177 ? 6.206 -1.781 -25.258 1.00 59.98 176 LYS B CA 1
ATOM 1393 C C . LYS A 1 177 ? 5.146 -0.861 -25.849 1.00 69.42 176 LYS B C 1
ATOM 1394 O O . LYS A 1 177 ? 3.968 -1.222 -25.890 1.00 66.14 176 LYS B O 1
ATOM 1400 N N . PRO A 1 178 ? 5.562 0.326 -26.328 1.00 72.98 177 PRO B N 1
ATOM 1401 C CA . PRO A 1 178 ? 4.626 1.232 -26.992 1.00 70.98 177 PRO B CA 1
ATOM 1402 C C . PRO A 1 178 ? 4.306 0.801 -28.423 1.00 77.67 177 PRO B C 1
ATOM 1403 O O . PRO A 1 178 ? 4.823 -0.210 -28.899 1.00 93.64 177 PRO B O 1
ATOM 1407 N N . GLY A 1 179 ? 3.452 1.570 -29.094 1.00 80.67 178 GLY B N 1
ATOM 1408 C CA . GLY A 1 179 ? 3.073 1.289 -30.477 1.00 79.22 178 GLY B CA 1
ATOM 1409 C C . GLY A 1 179 ? 1.667 1.754 -30.803 1.00 79.70 178 GLY B C 1
ATOM 1410 O O . GLY A 1 179 ? 1.176 2.727 -30.223 1.00 70.77 178 GLY B O 1
ATOM 1411 N N . GLN A 1 180 ? 1.025 1.054 -31.739 1.00 73.59 179 GLN B N 1
ATOM 1412 C CA . GLN A 1 180 ? -0.331 1.389 -32.185 1.00 74.35 179 GLN B CA 1
ATOM 1413 C C . GLN A 1 180 ? -1.370 0.585 -31.408 1.00 62.51 179 GLN B C 1
ATOM 1414 O O . GLN A 1 180 ? -1.269 -0.640 -31.309 1.00 58.11 179 GLN B O 1
ATOM 1420 N N . PHE A 1 181 ? -2.367 1.282 -30.865 1.00 57.70 180 PHE B N 1
ATOM 1421 C CA . PHE A 1 181 ? -3.434 0.648 -30.097 1.00 56.56 180 PHE B CA 1
ATOM 1422 C C . PHE A 1 181 ? -4.791 0.911 -30.735 1.00 55.40 180 PHE B C 1
ATOM 1423 O O . PHE A 1 181 ? -5.198 2.063 -30.889 1.00 53.69 180 PHE B O 1
ATOM 1431 N N . ARG A 1 182 ? -5.483 -0.163 -31.106 1.00 55.76 181 ARG B N 1
ATOM 1432 C CA . ARG A 1 182 ? -6.790 -0.061 -31.740 1.00 55.61 181 ARG B CA 1
ATOM 1433 C C . ARG A 1 182 ? -7.895 -0.174 -30.692 1.00 45.45 181 ARG B C 1
ATOM 1434 O O . ARG A 1 182 ? -7.966 -1.162 -29.962 1.00 42.93 181 ARG B O 1
ATOM 1442 N N . LEU A 1 183 ? -8.763 0.831 -30.639 1.00 49.48 182 LEU B N 1
ATOM 1443 C CA . LEU A 1 183 ? -9.929 0.811 -29.756 1.00 50.56 182 LEU B CA 1
ATOM 1444 C C . LEU A 1 183 ? -10.917 -0.249 -30.237 1.00 42.72 182 LEU B C 1
ATOM 1445 O O . LEU A 1 183 ? -11.275 -0.273 -31.413 1.00 47.89 182 LEU B O 1
ATOM 1450 N N . ILE A 1 184 ? -11.343 -1.130 -29.336 1.00 35.06 183 ILE B N 1
ATOM 1451 C CA . ILE A 1 184 ? -12.301 -2.178 -29.689 1.00 42.76 183 ILE B CA 1
ATOM 1452 C C . ILE A 1 184 ? -13.721 -1.607 -29.561 1.00 44.29 183 ILE B C 1
ATOM 1453 O O . ILE A 1 184 ? -14.119 -1.202 -28.471 1.00 37.29 183 ILE B O 1
ATOM 1458 N N . PRO A 1 185 ? -14.485 -1.565 -30.672 1.00 43.35 184 PRO B N 1
ATOM 1459 C CA . PRO A 1 185 ? -15.822 -0.957 -30.620 1.00 44.76 184 PRO B CA 1
ATOM 1460 C C . PRO A 1 185 ? -16.779 -1.587 -29.624 1.00 35.20 184 PRO B C 1
ATOM 1461 O O . PRO A 1 185 ? -16.734 -2.791 -29.394 1.00 34.62 184 PRO B O 1
ATOM 1465 N N . GLU A 1 186 ? -17.621 -0.742 -29.035 1.00 33.50 185 GLU B N 1
ATOM 1466 C CA . GLU A 1 186 ? -18.747 -1.164 -28.196 1.00 31.24 185 GLU B CA 1
ATOM 1467 C C . GLU A 1 186 ? -18.344 -1.669 -26.806 1.00 32.58 185 GLU B C 1
ATOM 1468 O O . GLU A 1 186 ? -19.173 -2.228 -26.097 1.00 34.90 185 GLU B O 1
ATOM 1474 N N . LYS A 1 187 ? -17.090 -1.454 -26.406 1.00 29.90 186 LYS B N 1
ATOM 1475 C CA . LYS A 1 187 ? -16.632 -1.829 -25.068 1.00 32.80 186 LYS B CA 1
ATOM 1476 C C . LYS A 1 187 ? -16.108 -0.617 -24.285 1.00 36.03 186 LYS B C 1
ATOM 1477 O O . LYS A 1 187 ? -15.420 -0.778 -23.274 1.00 37.16 186 LYS B O 1
ATOM 1483 N N . THR A 1 188 ? -16.453 0.587 -24.744 1.00 34.55 187 THR B N 1
ATOM 1484 C CA . THR A 1 188 ? -16.003 1.831 -24.114 1.00 36.61 187 THR B CA 1
ATOM 1485 C C . THR A 1 188 ? -17.079 2.435 -23.204 1.00 36.95 187 THR B C 1
ATOM 1486 O O . THR A 1 188 ? -18.254 2.500 -23.581 1.00 32.22 187 THR B O 1
ATOM 1490 N N . LYS A 1 189 ? -16.662 2.864 -22.010 1.00 34.65 188 LYS B N 1
ATOM 1491 C CA . LYS A 1 189 ? -17.494 3.680 -21.118 1.00 35.37 188 LYS B CA 1
ATOM 1492 C C . LYS A 1 189 ? -16.809 5.019 -20.833 1.00 32.14 188 LYS B C 1
ATOM 1493 O O . LYS A 1 189 ? -15.585 5.068 -20.726 1.00 31.46 188 LYS B O 1
ATOM 1499 N N . LEU A 1 190 ? -17.598 6.093 -20.736 1.00 30.79 189 LEU B N 1
ATOM 1500 C CA . LEU A 1 190 ? -17.098 7.440 -20.444 1.00 33.02 189 LEU B CA 1
ATOM 1501 C C . LEU A 1 190 ? -17.567 7.915 -19.072 1.00 34.97 189 LEU B C 1
ATOM 1502 O O . LEU A 1 190 ? -18.582 7.451 -18.554 1.00 32.24 189 LEU B O 1
ATOM 1507 N N . ILE A 1 191 ? -16.833 8.866 -18.505 1.00 32.39 190 ILE B N 1
ATOM 1508 C CA . ILE A 1 191 ? -17.219 9.521 -17.250 1.00 33.60 190 ILE B CA 1
ATOM 1509 C C . ILE A 1 191 ? -16.853 11.010 -17.317 1.00 35.14 190 ILE B C 1
ATOM 1510 O O . ILE A 1 191 ? -15.875 11.373 -17.957 1.00 33.70 190 ILE B O 1
ATOM 1515 N N . ASP A 1 192 ? -17.656 11.868 -16.693 1.00 31.52 191 ASP B N 1
ATOM 1516 C CA . ASP A 1 192 ? -17.356 13.302 -16.631 1.00 32.48 191 ASP B CA 1
ATOM 1517 C C . ASP A 1 192 ? -16.276 13.558 -15.592 1.00 29.13 191 ASP B C 1
ATOM 1518 O O . ASP A 1 192 ? -16.262 12.920 -14.546 1.00 30.62 191 ASP B O 1
ATOM 1523 N N . TRP A 1 193 ? -15.404 14.520 -15.874 1.00 31.91 192 TRP B N 1
ATOM 1524 C CA . TRP A 1 193 ? -14.256 14.805 -15.035 1.00 32.28 192 TRP B CA 1
ATOM 1525 C C . TRP A 1 193 ? -13.923 16.283 -15.078 1.00 32.57 192 TRP B C 1
ATOM 1526 O O . TRP A 1 193 ? -14.062 16.914 -16.122 1.00 31.70 192 TRP B O 1
ATOM 1537 N N . GLN A 1 194 ? -13.471 16.825 -13.951 1.00 33.64 193 GLN B N 1
ATOM 1538 C CA . GLN A 1 194 ? -12.842 18.138 -13.935 1.00 35.03 193 GLN B CA 1
ATOM 1539 C C . GLN A 1 194 ? -11.841 18.253 -12.789 1.00 39.02 193 GLN B C 1
ATOM 1540 O O . GLN A 1 194 ? -11.935 17.552 -11.771 1.00 35.33 193 GLN B O 1
ATOM 1546 N N . LYS A 1 195 ? -10.871 19.135 -12.991 1.00 35.69 194 LYS B N 1
ATOM 1547 C CA . LYS A 1 195 ? -9.827 19.401 -12.025 1.00 37.70 194 LYS B CA 1
ATOM 1548 C C . LYS A 1 195 ? -10.078 20.770 -11.414 1.00 33.75 194 LYS B C 1
ATOM 1549 O O . LYS A 1 195 ? -10.504 21.696 -12.104 1.00 38.72 194 LYS B O 1
ATOM 1555 N N . ALA A 1 196 ? -9.818 20.881 -10.117 1.00 33.57 195 ALA B N 1
ATOM 1556 C CA . ALA A 1 196 ? -9.982 22.137 -9.407 1.00 33.18 195 ALA B CA 1
ATOM 1557 C C . ALA A 1 196 ? -8.842 22.327 -8.421 1.00 35.76 195 ALA B C 1
ATOM 1558 O O . ALA A 1 196 ? -8.111 21.383 -8.116 1.00 31.64 195 ALA B O 1
ATOM 1560 N N . VAL A 1 197 ? -8.690 23.558 -7.946 1.00 35.91 196 VAL B N 1
ATOM 1561 C CA . VAL A 1 197 ? -7.698 23.884 -6.931 1.00 33.08 196 VAL B CA 1
ATOM 1562 C C . VAL A 1 197 ? -8.412 24.477 -5.732 1.00 32.44 196 VAL B C 1
ATOM 1563 O O . VAL A 1 197 ? -9.211 25.408 -5.869 1.00 36.43 196 VAL B O 1
ATOM 1567 N N . ILE A 1 198 ? -8.154 23.893 -4.569 1.00 31.38 197 ILE B N 1
ATOM 1568 C CA . ILE A 1 198 ? -8.688 24.384 -3.309 1.00 35.59 197 ILE B CA 1
ATOM 1569 C C . ILE A 1 198 ? -7.547 25.088 -2.586 1.00 40.75 197 ILE B C 1
ATOM 1570 O O . ILE A 1 198 ? -6.389 24.680 -2.683 1.00 34.26 197 ILE B O 1
ATOM 1575 N N . GLN A 1 199 ? -7.891 26.142 -1.859 1.00 38.79 198 GLN B N 1
ATOM 1576 C CA . GLN A 1 199 ? -6.913 26.992 -1.217 1.00 41.10 198 GLN B CA 1
ATOM 1577 C C . GLN A 1 199 ? -7.278 27.222 0.243 1.00 38.79 198 GLN B C 1
ATOM 1578 O O . GLN A 1 199 ? -8.447 27.218 0.614 1.00 33.68 198 GLN B O 1
ATOM 1584 N N . GLU A 1 200 ? -6.246 27.408 1.055 1.00 35.29 199 GLU B N 1
ATOM 1585 C CA . GLU A 1 200 ? -6.378 27.782 2.456 1.00 42.30 199 GLU B CA 1
ATOM 1586 C C . GLU A 1 200 ? -7.335 28.972 2.622 1.00 38.35 199 GLU B C 1
ATOM 1587 O O . GLU A 1 200 ? -7.271 29.922 1.853 1.00 35.39 199 GLU B O 1
ATOM 1593 N N . ARG A 1 201 ? -8.224 28.910 3.608 1.00 38.97 200 ARG B N 1
ATOM 1594 C CA . ARG A 1 201 ? -9.094 30.051 3.928 1.00 46.70 200 ARG B CA 1
ATOM 1595 C C . ARG A 1 201 ? -8.238 31.198 4.474 1.00 44.19 200 ARG B C 1
ATOM 1596 O O . ARG A 1 201 ? -7.296 30.940 5.223 1.00 41.19 200 ARG B O 1
ATOM 1604 N N . PRO A 1 202 ? -8.567 32.458 4.118 1.00 44.66 201 PRO B N 1
ATOM 1605 C CA . PRO A 1 202 ? -7.782 33.627 4.543 1.00 52.41 201 PRO B CA 1
ATOM 1606 C C . PRO A 1 202 ? -7.449 33.665 6.036 1.00 49.16 201 PRO B C 1
ATOM 1607 O O . PRO A 1 202 ? -6.346 34.053 6.406 1.00 55.09 201 PRO B O 1
ATOM 1611 N N . GLU A 1 203 ? -8.388 33.238 6.874 1.00 45.37 202 GLU B N 1
ATOM 1612 C CA . GLU A 1 203 ? -8.189 33.210 8.328 1.00 52.03 202 GLU B CA 1
ATOM 1613 C C . GLU A 1 203 ? -7.129 32.213 8.799 1.00 51.15 202 GLU B C 1
ATOM 1614 O O . GLU A 1 203 ? -6.633 32.333 9.919 1.00 50.64 202 GLU B O 1
ATOM 1620 N N . GLU A 1 204 ? -6.803 31.222 7.970 1.00 40.68 203 GLU B N 1
ATOM 1621 C CA . GLU A 1 204 ? -5.757 30.257 8.300 1.00 42.00 203 GLU B CA 1
ATOM 1622 C C . GLU A 1 204 ? -4.380 30.672 7.782 1.00 33.39 203 GLU B C 1
ATOM 1623 O O . GLU A 1 204 ? -3.372 30.113 8.214 1.00 44.23 203 GLU B O 1
ATOM 1629 N N . VAL A 1 205 ? -4.337 31.609 6.838 1.00 38.27 204 VAL B N 1
ATOM 1630 C CA . VAL A 1 205 ? -3.082 32.001 6.205 1.00 38.92 204 VAL B CA 1
ATOM 1631 C C . VAL A 1 205 ? -2.372 33.012 7.104 1.00 38.11 204 VAL B C 1
ATOM 1632 O O . VAL A 1 205 ? -2.885 34.112 7.316 1.00 32.91 204 VAL B O 1
ATOM 1636 N N . PRO A 1 206 ? -1.191 32.646 7.636 1.00 35.99 205 PRO B N 1
ATOM 1637 C CA . PRO A 1 206 ? -0.472 33.599 8.480 1.00 39.17 205 PRO B CA 1
ATOM 1638 C C . PRO A 1 206 ? -0.054 34.847 7.713 1.00 34.39 205 PRO B C 1
ATOM 1639 O O . PRO A 1 206 ? 0.217 34.779 6.507 1.00 32.13 205 PRO B O 1
ATOM 1643 N N . SER A 1 207 ? 0.013 35.972 8.416 1.00 32.74 206 SER B N 1
ATOM 1644 C CA . SER A 1 207 ? 0.478 37.218 7.827 1.00 31.11 206 SER B CA 1
ATOM 1645 C C . SER A 1 207 ? 1.852 37.008 7.189 1.00 31.01 206 SER B C 1
ATOM 1646 O O . SER A 1 207 ? 2.691 36.278 7.724 1.00 32.46 206 SER B O 1
ATOM 1649 N N . GLY A 1 208 ? 2.054 37.615 6.023 1.00 30.15 207 GLY B N 1
ATOM 1650 C CA . GLY A 1 208 ? 3.339 37.559 5.330 1.00 35.69 207 GLY B CA 1
ATOM 1651 C C . GLY A 1 208 ? 3.624 36.296 4.528 1.00 36.61 207 GLY B C 1
ATOM 1652 O O . GLY A 1 208 ? 4.709 36.164 3.975 1.00 32.02 207 GLY B O 1
ATOM 1653 N N . GLN A 1 209 ? 2.653 35.385 4.443 1.00 33.89 208 GLN B N 1
ATOM 1654 C CA . GLN A 1 209 ? 2.836 34.102 3.752 1.00 37.51 208 GLN B CA 1
ATOM 1655 C C . GLN A 1 209 ? 1.715 33.869 2.745 1.00 37.39 208 GLN B C 1
ATOM 1656 O O . GLN A 1 209 ? 0.626 34.422 2.887 1.00 32.41 208 GLN B O 1
ATOM 1662 N N . LEU A 1 210 ? 1.988 33.061 1.722 1.00 32.67 209 LEU B N 1
ATOM 1663 C CA . LEU A 1 210 ? 1.001 32.771 0.678 1.00 37.98 209 LEU B CA 1
ATOM 1664 C C . LEU A 1 210 ? 0.123 31.573 1.057 1.00 34.29 209 LEU B C 1
ATOM 1665 O O . LEU A 1 210 ? 0.565 30.685 1.783 1.00 32.89 209 LEU B O 1
ATOM 1670 N N . PRO A 1 211 ? -1.127 31.546 0.566 1.00 37.56 210 PRO B N 1
ATOM 1671 C CA . PRO A 1 211 ? -2.018 30.432 0.895 1.00 35.47 210 PRO B CA 1
ATOM 1672 C C . PRO A 1 211 ? -1.504 29.107 0.332 1.00 30.58 210 PRO B C 1
ATOM 1673 O O . PRO A 1 211 ? -1.023 29.069 -0.792 1.00 33.49 210 PRO B O 1
ATOM 1677 N N . ARG A 1 212 ? -1.607 28.034 1.102 1.00 33.77 211 ARG B N 1
ATOM 1678 C CA . ARG A 1 212 ? -1.302 26.709 0.576 1.00 34.75 211 ARG B CA 1
ATOM 1679 C C . ARG A 1 212 ? -2.449 26.262 -0.340 1.00 37.16 211 ARG B C 1
ATOM 1680 O O . ARG A 1 212 ? -3.590 26.681 -0.158 1.00 34.46 211 ARG B O 1
ATOM 1688 N N . GLN A 1 213 ? -2.141 25.408 -1.315 1.00 33.32 212 GLN B N 1
ATOM 1689 C CA . GLN A 1 213 ? -3.132 24.942 -2.292 1.00 35.38 212 GLN B CA 1
ATOM 1690 C C . GLN A 1 213 ? -3.081 23.433 -2.470 1.00 36.43 212 GLN B C 1
ATOM 1691 O O . GLN A 1 213 ? -2.064 22.803 -2.187 1.00 34.39 212 GLN B O 1
ATOM 1697 N N . LEU A 1 214 ? -4.191 22.861 -2.938 1.00 35.43 213 LEU B N 1
ATOM 1698 C CA . LEU A 1 214 ? -4.283 21.427 -3.218 1.00 35.00 213 LEU B CA 1
ATOM 1699 C C . LEU A 1 214 ? -5.110 21.182 -4.479 1.00 33.42 213 LEU B C 1
ATOM 1700 O O . LEU A 1 214 ? -6.180 21.766 -4.650 1.00 34.16 213 LEU B O 1
ATOM 1705 N N . GLU A 1 215 ? -4.620 20.305 -5.350 1.00 31.35 214 GLU B N 1
ATOM 1706 C CA . GLU A 1 215 ? -5.366 19.922 -6.538 1.00 34.68 214 GLU B CA 1
ATOM 1707 C C . GLU A 1 215 ? -6.372 18.852 -6.167 1.00 33.38 214 GLU B C 1
ATOM 1708 O O . GLU A 1 215 ? -6.040 17.905 -5.468 1.00 32.90 214 GLU B O 1
ATOM 1714 N N . ILE A 1 216 ? -7.591 18.990 -6.667 1.00 28.35 215 ILE B N 1
ATOM 1715 C CA . ILE A 1 216 ? -8.612 17.980 -6.440 1.00 31.93 215 ILE B CA 1
ATOM 1716 C C . ILE A 1 216 ? -9.241 17.575 -7.759 1.00 36.12 215 ILE B C 1
ATOM 1717 O O . ILE A 1 216 ? -9.197 18.330 -8.744 1.00 34.63 215 ILE B O 1
ATOM 1722 N N . ILE A 1 217 ? -9.801 16.371 -7.774 1.00 30.53 216 ILE B N 1
ATOM 1723 C CA . ILE A 1 217 ? -10.440 15.832 -8.965 1.00 34.37 216 ILE B CA 1
ATOM 1724 C C . ILE A 1 217 ? -11.900 15.554 -8.623 1.00 30.32 216 ILE B C 1
ATOM 1725 O O . ILE A 1 217 ? -12.206 14.835 -7.667 1.00 31.12 216 ILE B O 1
ATOM 1730 N N . LEU A 1 218 ? -12.794 16.153 -9.395 1.00 29.26 217 LEU B N 1
ATOM 1731 C CA . LEU A 1 218 ? -14.227 15.944 -9.262 1.00 27.41 217 LEU B CA 1
ATOM 1732 C C . LEU A 1 218 ? -14.686 15.106 -10.455 1.00 29.54 217 LEU B C 1
ATOM 1733 O O . LEU A 1 218 ? -14.468 15.493 -11.616 1.00 32.15 217 LEU B O 1
ATOM 1738 N N . GLU A 1 219 ? -15.320 13.969 -10.173 1.00 27.91 218 GLU B N 1
ATOM 1739 C CA . GLU A 1 219 ? -15.774 13.054 -11.215 1.00 33.44 218 GLU B CA 1
ATOM 1740 C C . GLU A 1 219 ? -17.259 12.744 -11.115 1.00 32.40 218 GLU B C 1
ATOM 1741 O O . GLU A 1 219 ? -17.861 12.820 -10.035 1.00 32.76 218 GLU B O 1
ATOM 1747 N N . ASP A 1 220 ? -17.824 12.375 -12.263 1.00 28.87 219 ASP B N 1
ATOM 1748 C CA . ASP A 1 220 ? -19.189 11.877 -12.366 1.00 32.49 219 ASP B CA 1
ATOM 1749 C C . ASP A 1 220 ? -20.167 12.943 -11.865 1.00 30.57 219 ASP B C 1
ATOM 1750 O O . ASP A 1 220 ? -20.087 14.085 -12.305 1.00 33.08 219 ASP B O 1
ATOM 1755 N N . ASP A 1 221 ? -21.058 12.616 -10.938 1.00 28.84 220 ASP B N 1
ATOM 1756 C CA . ASP A 1 221 ? -22.060 13.589 -10.523 1.00 29.44 220 ASP B CA 1
ATOM 1757 C C . ASP A 1 221 ? -21.522 14.681 -9.557 1.00 31.98 220 ASP B C 1
ATOM 1758 O O . ASP A 1 221 ? -22.282 15.532 -9.137 1.00 30.22 220 ASP B O 1
ATOM 1763 N N . LEU A 1 222 ? -20.226 14.666 -9.225 1.00 32.99 221 LEU B N 1
ATOM 1764 C CA . LEU A 1 222 ? -19.591 15.754 -8.434 1.00 34.55 221 LEU B CA 1
ATOM 1765 C C . LEU A 1 222 ? -19.093 16.928 -9.278 1.00 33.36 221 LEU B C 1
ATOM 1766 O O . LEU A 1 222 ? -18.701 17.976 -8.726 1.00 34.40 221 LEU B O 1
ATOM 1771 N N . VAL A 1 223 ? -19.112 16.773 -10.604 1.00 30.06 222 VAL B N 1
ATOM 1772 C CA . VAL A 1 223 ? -18.722 17.882 -11.481 1.00 33.56 222 VAL B CA 1
ATOM 1773 C C . VAL A 1 223 ? -19.756 19.007 -11.320 1.00 36.57 222 VAL B C 1
ATOM 1774 O O . VAL A 1 223 ? -20.925 18.755 -11.000 1.00 32.32 222 VAL B O 1
ATOM 1778 N N . ASP A 1 224 ? -19.306 20.242 -11.524 1.00 35.52 223 ASP B N 1
ATOM 1779 C CA . ASP A 1 224 ? -20.116 21.459 -11.333 1.00 37.35 223 ASP B CA 1
ATOM 1780 C C . ASP A 1 224 ? -20.841 21.541 -9.992 1.00 36.78 223 ASP B C 1
ATOM 1781 O O . ASP A 1 224 ? -21.956 22.046 -9.908 1.00 40.53 223 ASP B O 1
ATOM 1786 N N . SER A 1 225 ? -20.208 21.041 -8.942 1.00 38.75 224 SER B N 1
ATOM 1787 C CA . SER A 1 225 ? -20.806 21.091 -7.621 1.00 35.13 224 SER B CA 1
ATOM 1788 C C . SER A 1 225 ? -20.465 22.395 -6.879 1.00 38.54 224 SER B C 1
ATOM 1789 O O . SER A 1 225 ? -21.088 22.703 -5.875 1.00 44.18 224 SER B O 1
ATOM 1792 N N . ALA A 1 226 ? -19.499 23.161 -7.385 1.00 37.15 225 ALA B N 1
ATOM 1793 C CA . ALA A 1 226 ? -19.162 24.481 -6.826 1.00 40.82 225 ALA B CA 1
ATOM 1794 C C . ALA A 1 226 ? -18.398 25.348 -7.835 1.00 40.96 225 ALA B C 1
ATOM 1795 O O . ALA A 1 226 ? -17.899 24.842 -8.842 1.00 43.22 225 ALA B O 1
ATOM 1797 N N . ARG A 1 227 ? -18.307 26.648 -7.553 1.00 43.76 226 ARG B N 1
ATOM 1798 C CA . ARG A 1 227 ? -17.643 27.608 -8.451 1.00 46.34 226 ARG B CA 1
ATOM 1799 C C . ARG A 1 227 ? -16.568 28.400 -7.688 1.00 39.62 226 ARG B C 1
ATOM 1800 O O . ARG A 1 227 ? -16.566 28.410 -6.458 1.00 38.62 226 ARG B O 1
ATOM 1808 N N . PRO A 1 228 ? -15.633 29.043 -8.412 1.00 42.50 227 PRO B N 1
ATOM 1809 C CA . PRO A 1 228 ? -14.584 29.828 -7.755 1.00 43.88 227 PRO B CA 1
ATOM 1810 C C . PRO A 1 228 ? -15.127 30.810 -6.715 1.00 42.48 227 PRO B C 1
ATOM 1811 O O . PRO A 1 228 ? -16.077 31.538 -6.991 1.00 43.98 227 PRO B O 1
ATOM 1815 N N . GLY A 1 229 ? -14.537 30.797 -5.523 1.00 41.67 228 GLY B N 1
ATOM 1816 C CA . GLY A 1 229 ? -14.956 31.674 -4.431 1.00 41.74 228 GLY B CA 1
ATOM 1817 C C . GLY A 1 229 ? -15.746 30.957 -3.356 1.00 39.46 228 GLY B C 1
ATOM 1818 O O . GLY A 1 229 ? -15.744 31.381 -2.203 1.00 38.20 228 GLY B O 1
ATOM 1819 N N . ASP A 1 230 ? -16.422 29.867 -3.717 1.00 35.71 229 ASP B N 1
ATOM 1820 C CA . ASP A 1 230 ? -17.190 29.102 -2.742 1.00 32.62 229 ASP B CA 1
ATOM 1821 C C . ASP A 1 230 ? -16.279 28.510 -1.679 1.00 34.16 229 ASP B C 1
ATOM 1822 O O . ASP A 1 230 ? -15.162 28.070 -1.976 1.00 38.07 229 ASP B O 1
ATOM 1827 N N . ARG A 1 231 ? -16.765 28.486 -0.442 1.00 34.35 230 ARG B N 1
ATOM 1828 C CA . ARG A 1 231 ? -16.105 27.756 0.628 1.00 35.94 230 ARG B CA 1
ATOM 1829 C C . ARG A 1 231 ? -16.634 26.330 0.623 1.00 40.49 230 ARG B C 1
ATOM 1830 O O . ARG A 1 231 ? -17.848 26.118 0.648 1.00 40.97 230 ARG B O 1
ATOM 1838 N N . VAL A 1 232 ? -15.723 25.357 0.606 1.00 39.24 231 VAL B N 1
ATOM 1839 C CA . VAL A 1 232 ? -16.090 23.954 0.422 1.00 35.11 231 VAL B CA 1
ATOM 1840 C C . VAL A 1 232 ? -15.374 23.039 1.401 1.00 37.28 231 VAL B C 1
ATOM 1841 O O . VAL A 1 232 ? -14.225 23.286 1.770 1.00 38.21 231 VAL B O 1
ATOM 1845 N N . LYS A 1 233 ? -16.073 21.996 1.835 1.00 31.64 232 LYS B N 1
ATOM 1846 C CA . LYS A 1 233 ? -15.453 20.907 2.570 1.00 35.11 232 LYS B CA 1
ATOM 1847 C C . LYS A 1 233 ? -15.427 19.700 1.656 1.00 35.44 232 LYS B C 1
ATOM 1848 O O . LYS A 1 233 ? -16.480 19.153 1.307 1.00 32.79 232 LYS B O 1
ATOM 1854 N N . VAL A 1 234 ? -14.225 19.302 1.254 1.00 34.18 233 VAL B N 1
ATOM 1855 C CA . VAL A 1 234 ? -14.071 18.160 0.355 1.00 33.45 233 VAL B CA 1
ATOM 1856 C C . VAL A 1 234 ? -13.487 16.991 1.115 1.00 33.66 233 VAL B C 1
ATOM 1857 O O . VAL A 1 234 ? -12.503 17.135 1.842 1.00 31.8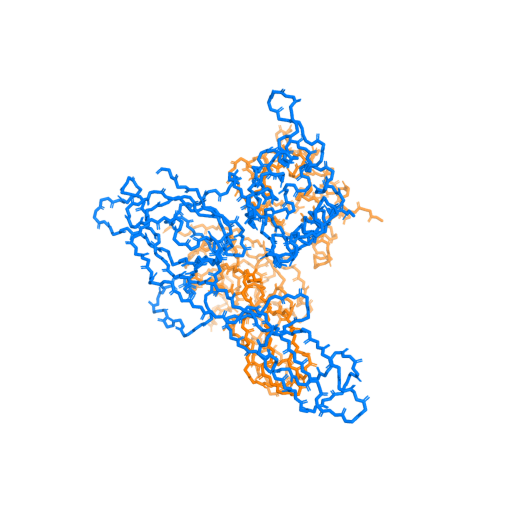5 233 VAL B O 1
ATOM 1861 N N . THR A 1 235 ? -14.125 15.839 0.958 1.00 34.31 234 THR B N 1
ATOM 1862 C CA . THR A 1 235 ? -13.698 14.619 1.610 1.00 33.06 234 THR B CA 1
ATOM 1863 C C . THR A 1 235 ? -13.251 13.672 0.520 1.00 33.19 234 THR B C 1
ATOM 1864 O O . THR A 1 235 ? -13.914 13.538 -0.501 1.00 33.21 234 THR B O 1
ATOM 1868 N N . GLY A 1 236 ? -12.108 13.038 0.726 1.00 30.80 235 GLY B N 1
ATOM 1869 C CA . GLY A 1 236 ? -11.554 12.139 -0.260 1.00 36.54 235 GLY B CA 1
ATOM 1870 C C . GLY A 1 236 ? -10.279 11.523 0.240 1.00 35.90 235 GLY B C 1
ATOM 1871 O O . GLY A 1 236 ? -9.795 11.876 1.313 1.00 35.41 235 GLY B O 1
ATOM 1872 N N . ILE A 1 237 ? -9.753 10.576 -0.524 1.00 37.65 236 ILE B N 1
ATOM 1873 C CA . ILE A 1 237 ? -8.506 9.932 -0.171 1.00 35.79 236 ILE B CA 1
ATOM 1874 C C . ILE A 1 237 ? -7.364 10.763 -0.732 1.00 36.42 236 ILE B C 1
ATOM 1875 O O . ILE A 1 237 ? -7.299 11.027 -1.931 1.00 40.41 236 ILE B O 1
ATOM 1880 N N . LEU A 1 238 ? -6.467 11.182 0.148 1.00 39.45 237 LEU B N 1
ATOM 1881 C CA . LEU A 1 238 ? -5.292 11.935 -0.259 1.00 40.90 237 LEU B CA 1
ATOM 1882 C C . LEU A 1 238 ? -4.308 10.969 -0.910 1.00 48.44 237 LEU B C 1
ATOM 1883 O O . LEU A 1 238 ? -4.004 9.916 -0.351 1.00 50.36 237 LEU B O 1
ATOM 1888 N N . ASP A 1 239 ? -3.820 11.333 -2.089 1.00 47.65 238 ASP B N 1
ATOM 1889 C CA . ASP A 1 239 ? -3.033 10.427 -2.911 1.00 52.17 238 ASP B CA 1
ATOM 1890 C C . ASP A 1 239 ? -1.835 11.155 -3.512 1.00 55.89 238 ASP B C 1
ATOM 1891 O O . ASP A 1 239 ? -1.791 12.384 -3.516 1.00 55.04 238 ASP B O 1
ATOM 1896 N N . ILE A 1 240 ? -0.851 10.389 -3.976 1.00 62.09 239 ILE B N 1
ATOM 1897 C CA . ILE A 1 240 ? 0.309 10.946 -4.684 1.00 67.31 239 ILE B CA 1
ATOM 1898 C C . ILE A 1 240 ? 0.122 10.783 -6.187 1.00 64.19 239 ILE B C 1
ATOM 1899 O O . ILE A 1 240 ? -0.561 9.861 -6.628 1.00 65.93 239 ILE B O 1
ATOM 1904 N N . LYS A 1 241 ? 0.731 11.683 -6.958 1.00 64.98 240 LYS B N 1
ATOM 1905 C CA . LYS A 1 241 ? 0.591 11.718 -8.418 1.00 77.86 240 LYS B CA 1
ATOM 1906 C C . LYS A 1 241 ? 1.954 11.690 -9.101 1.00 89.69 240 LYS B C 1
ATOM 1907 O O . LYS A 1 241 ? 2.730 12.631 -8.975 1.00 84.98 240 LYS B O 1
ATOM 1913 N N . GLN A 1 242 ? 2.254 10.613 -9.822 1.00 106.97 241 GLN B N 1
ATOM 1914 C CA . GLN A 1 242 ? 3.555 10.512 -10.500 1.00 115.82 241 GLN B CA 1
ATOM 1915 C C . GLN A 1 242 ? 3.708 11.482 -11.679 1.00 121.89 241 GLN B C 1
ATOM 1916 O O . GLN A 1 242 ? 3.487 11.111 -12.838 1.00 124.70 241 GLN B O 1
ATOM 1922 N N . ASP A 1 243 ? 4.115 12.712 -11.365 1.00 128.19 242 ASP B N 1
ATOM 1923 C CA . ASP A 1 243 ? 4.434 13.734 -12.372 1.00 133.30 242 ASP B CA 1
ATOM 1924 C C . ASP A 1 243 ? 5.849 13.541 -12.913 1.00 144.09 242 ASP B C 1
ATOM 1925 O O . ASP A 1 243 ? 6.703 14.417 -12.762 1.00 149.50 242 ASP B O 1
ATOM 1930 N N . SER A 1 244 ? 6.079 12.398 -13.556 1.00 151.84 243 SER B N 1
ATOM 1931 C CA . SER A 1 244 ? 7.402 11.986 -14.024 1.00 152.12 243 SER B CA 1
ATOM 1932 C C . SER A 1 244 ? 8.563 12.561 -13.183 1.00 168.26 243 SER B C 1
ATOM 1933 O O . SER A 1 244 ? 9.377 13.354 -13.684 1.00 164.37 243 SER B O 1
ATOM 1936 N N . PRO A 1 245 ? 8.637 12.170 -11.895 1.00 178.85 244 PRO B N 1
ATOM 1937 C CA . PRO A 1 245 ? 9.796 12.551 -11.093 1.00 172.69 244 PRO B CA 1
ATOM 1938 C C . PRO A 1 245 ? 10.998 11.745 -11.579 1.00 176.00 244 PRO B C 1
ATOM 1939 O O . PRO A 1 245 ? 10.804 10.659 -12.125 1.00 176.33 244 PRO B O 1
ATOM 1943 N N . VAL A 1 246 ? 12.215 12.266 -11.415 1.00 176.63 245 VAL B N 1
ATOM 1944 C CA . VAL A 1 246 ? 13.403 11.618 -11.983 1.00 169.33 245 VAL B CA 1
ATOM 1945 C C . VAL A 1 246 ? 13.383 10.109 -11.693 1.00 186.58 245 VAL B C 1
ATOM 1946 O O . VAL A 1 246 ? 13.568 9.300 -12.603 1.00 189.45 245 VAL B O 1
ATOM 1950 N N . LYS A 1 247 ? 13.128 9.739 -10.440 1.00 192.63 246 LYS B N 1
ATOM 1951 C CA . LYS A 1 247 ? 12.909 8.351 -10.057 1.00 180.28 246 LYS B CA 1
ATOM 1952 C C . LYS A 1 247 ? 11.771 8.266 -9.020 1.00 180.90 246 LYS B C 1
ATOM 1953 O O . LYS A 1 247 ? 11.121 9.274 -8.710 1.00 190.15 246 LYS B O 1
ATOM 1959 N N . ARG A 1 248 ? 11.530 7.067 -8.491 1.00 166.98 247 ARG B N 1
ATOM 1960 C CA . ARG A 1 248 ? 10.547 6.867 -7.421 1.00 154.58 247 ARG B CA 1
ATOM 1961 C C . ARG A 1 248 ? 11.025 7.447 -6.084 1.00 154.80 247 ARG B C 1
ATOM 1962 O O . ARG A 1 248 ? 10.217 7.965 -5.311 1.00 145.43 247 ARG B O 1
ATOM 1970 N N . GLY A 1 249 ? 12.329 7.351 -5.813 1.00 149.26 248 GLY B N 1
ATOM 1971 C CA . GLY A 1 249 ? 12.894 7.778 -4.527 1.00 139.74 248 GLY B CA 1
ATOM 1972 C C . GLY A 1 249 ? 12.942 9.281 -4.302 1.00 143.57 248 GLY B C 1
ATOM 1973 O O . GLY A 1 249 ? 13.394 9.740 -3.253 1.00 147.28 248 GLY B O 1
ATOM 1974 N N . SER A 1 250 ? 12.505 10.053 -5.292 1.00 145.79 249 SER B N 1
ATOM 1975 C CA . SER A 1 250 ? 12.264 11.478 -5.108 1.00 147.52 249 SER B CA 1
ATOM 1976 C C . SER A 1 250 ? 11.080 11.684 -4.179 1.00 147.90 249 SER B C 1
ATOM 1977 O O . SER A 1 250 ? 9.953 11.355 -4.536 1.00 157.30 249 SER B O 1
ATOM 1980 N N . ARG A 1 251 ? 11.335 12.216 -2.986 1.00 133.00 250 ARG B N 1
ATOM 1981 C CA . ARG A 1 251 ? 10.249 12.555 -2.062 1.00 122.06 250 ARG B CA 1
ATOM 1982 C C . ARG A 1 251 ? 9.297 13.574 -2.692 1.00 116.73 250 ARG B C 1
ATOM 1983 O O . ARG A 1 251 ? 9.724 14.627 -3.168 1.00 122.59 250 ARG B O 1
ATOM 1991 N N . ALA A 1 252 ? 8.010 13.225 -2.708 1.00 107.90 251 ALA B N 1
ATOM 1992 C CA . ALA A 1 252 ? 6.964 14.078 -3.266 1.00 101.94 251 ALA B CA 1
ATOM 1993 C C . ALA A 1 252 ? 6.682 15.272 -2.355 1.00 96.63 251 ALA B C 1
ATOM 1994 O O . ALA A 1 252 ? 6.292 15.098 -1.195 1.00 81.48 251 ALA B O 1
ATOM 1996 N N . VAL A 1 253 ? 6.880 16.477 -2.891 1.00 92.56 252 VAL B N 1
ATOM 1997 C CA . VAL A 1 253 ? 6.678 17.713 -2.138 1.00 104.56 252 VAL B CA 1
ATOM 1998 C C . VAL A 1 253 ? 5.281 18.278 -2.380 1.00 111.96 252 VAL B C 1
ATOM 1999 O O . VAL A 1 253 ? 4.529 18.519 -1.432 1.00 91.03 252 VAL B O 1
ATOM 2003 N N . PHE A 1 254 ? 4.961 18.511 -3.652 1.00 119.73 253 PHE B N 1
ATOM 2004 C CA . PHE A 1 254 ? 3.660 19.057 -4.050 1.00 114.04 253 PHE B CA 1
ATOM 2005 C C . PHE A 1 254 ? 2.858 18.066 -4.891 1.00 103.87 253 PHE B C 1
ATOM 2006 O O . PHE A 1 254 ? 1.741 18.373 -5.306 1.00 112.34 253 PHE B O 1
ATOM 2014 N N . ASP A 1 255 ? 3.415 16.874 -5.118 1.00 79.02 254 ASP B N 1
ATOM 2015 C CA . ASP A 1 255 ? 2.814 15.888 -6.007 1.00 77.46 254 ASP B CA 1
ATOM 2016 C C . ASP A 1 255 ? 1.728 15.086 -5.274 1.00 63.61 254 ASP B C 1
ATOM 2017 O O . ASP A 1 255 ? 1.720 13.851 -5.306 1.00 64.49 254 ASP B O 1
ATOM 2022 N N . ILE A 1 256 ? 0.829 15.786 -4.587 1.00 52.78 255 ILE B N 1
ATOM 2023 C CA . ILE A 1 256 ? -0.331 15.144 -3.975 1.00 44.45 255 ILE B CA 1
ATOM 2024 C C . ILE A 1 256 ? -1.594 15.726 -4.580 1.00 41.96 255 ILE B C 1
ATOM 2025 O O . ILE A 1 256 ? -1.584 16.823 -5.136 1.00 44.16 255 ILE B O 1
ATOM 2030 N N . TYR A 1 257 ? -2.677 14.972 -4.474 1.00 36.31 256 TYR B N 1
ATOM 2031 C CA . TYR A 1 257 ? -3.969 15.429 -4.943 1.00 35.58 256 TYR B CA 1
ATOM 2032 C C . TYR A 1 257 ? -5.033 14.612 -4.227 1.00 36.97 256 TYR B C 1
ATOM 2033 O O . TYR A 1 257 ? -4.732 13.599 -3.595 1.00 36.14 256 TYR B O 1
ATOM 2042 N N . MET A 1 258 ? -6.276 15.057 -4.333 1.00 31.71 257 MET B N 1
ATOM 2043 C CA . MET A 1 258 ? -7.398 14.337 -3.762 1.00 33.31 257 MET B CA 1
ATOM 2044 C C . MET A 1 258 ? -8.409 13.993 -4.829 1.00 32.05 257 MET B C 1
ATOM 2045 O O . MET A 1 258 ? -8.859 14.861 -5.566 1.00 32.80 257 MET B O 1
ATOM 2050 N N . LYS A 1 259 ? -8.774 12.720 -4.893 1.00 33.78 258 LYS B N 1
ATOM 2051 C CA . LYS A 1 259 ? -9.955 12.298 -5.614 1.00 41.92 258 LYS B CA 1
ATOM 2052 C C . LYS A 1 259 ? -11.118 12.474 -4.653 1.00 36.32 258 LYS B C 1
ATOM 2053 O O . LYS A 1 259 ? -11.208 11.777 -3.646 1.00 32.51 258 LYS B O 1
ATOM 2059 N N . VAL A 1 260 ? -12.011 13.404 -4.965 1.00 33.48 259 VAL B N 1
ATOM 2060 C CA . VAL A 1 260 ? -13.073 13.774 -4.037 1.00 29.83 259 VAL B CA 1
ATOM 2061 C C . VAL A 1 260 ? -14.167 12.701 -4.007 1.00 30.36 259 VAL B C 1
ATOM 2062 O O . VAL A 1 260 ? -14.618 12.247 -5.057 1.00 33.72 259 VAL B O 1
ATOM 2066 N N . SER A 1 261 ? -14.563 12.282 -2.809 1.00 28.85 260 SER B N 1
ATOM 2067 C CA . SER A 1 261 ? -15.693 11.361 -2.632 1.00 29.43 260 SER B CA 1
ATOM 2068 C C . SER A 1 261 ? -16.959 12.063 -2.131 1.00 32.67 260 SER B C 1
ATOM 2069 O O . SER A 1 261 ? -18.062 11.551 -2.330 1.00 32.06 260 SER B O 1
ATOM 2072 N N . SER A 1 262 ? -16.811 13.215 -1.471 1.00 33.42 261 SER B N 1
ATOM 2073 C CA . SER A 1 262 ? -17.967 14.031 -1.118 1.00 33.69 261 SER B CA 1
ATOM 2074 C C . SER A 1 262 ? -17.613 15.510 -0.986 1.00 31.24 261 SER B C 1
ATOM 2075 O O . SER A 1 262 ? -16.467 15.874 -0.725 1.00 31.91 261 SER B O 1
ATOM 2078 N N . ILE A 1 263 ? -18.612 16.362 -1.179 1.00 31.28 262 ILE B N 1
ATOM 2079 C CA . ILE A 1 263 ? -18.403 17.801 -1.109 1.00 33.52 262 ILE B CA 1
ATOM 2080 C C . ILE A 1 263 ? -19.599 18.503 -0.471 1.00 39.65 262 ILE B C 1
ATOM 2081 O O . ILE A 1 263 ? -20.752 18.212 -0.799 1.00 39.47 262 ILE B O 1
ATOM 2086 N N . GLU A 1 264 ? -19.300 19.392 0.474 1.00 33.75 263 GLU B N 1
ATOM 2087 C CA . GLU A 1 264 ? -20.285 20.268 1.079 1.00 36.54 263 GLU B CA 1
ATOM 2088 C C . GLU A 1 264 ? -19.879 21.690 0.739 1.00 36.68 263 GLU B C 1
ATOM 2089 O O . GLU A 1 264 ? -18.707 22.049 0.858 1.00 35.12 263 GLU B O 1
ATOM 2095 N N . VAL A 1 265 ? -20.849 22.494 0.327 1.00 37.06 264 VAL B N 1
ATOM 2096 C CA . VAL A 1 265 ? -20.587 23.856 -0.114 1.00 38.43 264 VAL B CA 1
ATOM 2097 C C . VAL A 1 265 ? -21.281 24.883 0.758 1.00 47.51 264 VAL B C 1
ATOM 2098 O O . VAL A 1 265 ? -22.462 24.740 1.073 1.00 42.90 264 VAL B O 1
ATOM 2102 N N . SER A 1 266 ? -20.526 25.917 1.124 1.00 41.96 265 SER B N 1
ATOM 2103 C CA . SER A 1 266 ? -21.083 27.179 1.582 1.00 51.92 265 SER B CA 1
ATOM 2104 C C . SER A 1 266 ? -20.915 28.170 0.428 1.00 56.06 265 SER B C 1
ATOM 2105 O O . SER A 1 266 ? -19.798 28.586 0.102 1.00 55.83 265 SER B O 1
ATOM 2108 N N . GLN A 1 267 ? -22.034 28.532 -0.190 1.00 41.94 266 GLN B N 1
ATOM 2109 C CA . GLN A 1 267 ? -22.048 29.267 -1.455 1.00 46.66 266 GLN B CA 1
ATOM 2110 C C . GLN A 1 267 ? -21.694 30.749 -1.300 1.00 43.54 266 GLN B C 1
ATOM 2111 O O . GLN A 1 267 ? -22.311 31.446 -0.508 1.00 48.98 266 GLN B O 1
ATOM 2117 N N . LYS A 1 268 ? -20.718 31.224 -2.071 1.00 44.90 267 LYS B N 1
ATOM 2118 C CA . LYS A 1 268 ? -20.334 32.639 -2.059 1.00 51.87 267 LYS B CA 1
ATOM 2119 C C . LYS A 1 268 ? -21.416 33.471 -2.740 1.00 53.91 267 LYS B C 1
ATOM 2120 O O . LYS A 1 268 ? -21.909 33.102 -3.806 1.00 52.66 267 LYS B O 1
ATOM 2126 N N . VAL A 1 269 ? -21.778 34.590 -2.121 1.00 51.13 268 VAL B N 1
ATOM 2127 C CA . VAL A 1 269 ? -22.826 35.455 -2.652 1.00 62.76 268 VAL B CA 1
ATOM 2128 C C . VAL A 1 269 ? -22.237 36.432 -3.667 1.00 74.01 268 VAL B C 1
ATOM 2129 O O . VAL A 1 269 ? -22.078 36.096 -4.843 1.00 67.24 268 VAL B O 1
ATOM 2133 N N . ILE B 1 9 ? -25.454 -18.937 -13.587 1.00 88.42 8 ILE A N 1
ATOM 2134 C CA . ILE B 1 9 ? -26.689 -18.567 -14.346 1.00 81.28 8 ILE A CA 1
ATOM 2135 C C . ILE B 1 9 ? -26.469 -18.838 -15.835 1.00 73.78 8 ILE A C 1
ATOM 2136 O O . ILE B 1 9 ? -25.641 -18.182 -16.478 1.00 65.52 8 ILE A O 1
ATOM 2141 N N . ASP B 1 10 ? -27.203 -19.812 -16.374 1.00 61.40 9 ASP A N 1
ATOM 2142 C CA . ASP B 1 10 ? -27.059 -20.214 -17.772 1.00 60.02 9 ASP A CA 1
ATOM 2143 C C . ASP B 1 10 ? -28.129 -19.551 -18.629 1.00 62.23 9 ASP A C 1
ATOM 2144 O O . ASP B 1 10 ? -29.212 -20.104 -18.828 1.00 59.08 9 ASP A O 1
ATOM 2149 N N . TYR B 1 11 ? -27.807 -18.369 -19.147 1.00 46.88 10 TYR A N 1
ATOM 2150 C CA . TYR B 1 11 ? -28.755 -17.604 -19.952 1.00 49.03 10 TYR A CA 1
ATOM 2151 C C . TYR B 1 11 ? -29.045 -18.257 -21.304 1.00 42.77 10 TYR A C 1
ATOM 2152 O O . TYR B 1 11 ? -30.115 -18.065 -21.865 1.00 40.75 10 TYR A O 1
ATOM 2161 N N . ARG B 1 12 ? -28.092 -19.028 -21.823 1.00 42.65 11 ARG A N 1
ATOM 2162 C CA . ARG B 1 12 ? -28.303 -19.806 -23.043 1.00 45.51 11 ARG A CA 1
ATOM 2163 C C . ARG B 1 12 ? -29.538 -20.698 -22.924 1.00 41.62 11 ARG A C 1
ATOM 2164 O O . ARG B 1 12 ? -30.367 -20.767 -23.844 1.00 41.62 11 ARG A O 1
ATOM 2172 N N . ASP B 1 13 ? -29.639 -21.385 -21.793 1.00 40.59 12 ASP A N 1
ATOM 2173 C CA . ASP B 1 13 ? -30.720 -22.323 -21.537 1.00 45.91 12 ASP A CA 1
ATOM 2174 C C . ASP B 1 13 ? -32.056 -21.606 -21.341 1.00 40.73 12 ASP A C 1
ATOM 2175 O O . ASP B 1 13 ? -33.085 -22.056 -21.842 1.00 40.03 12 ASP A O 1
ATOM 2180 N N . VAL B 1 14 ? -32.035 -20.501 -20.601 1.00 43.73 13 VAL A N 1
ATOM 2181 C CA . VAL B 1 14 ? -33.240 -19.717 -20.325 1.00 39.18 13 VAL A CA 1
ATOM 2182 C C . VAL B 1 14 ? -33.768 -19.090 -21.614 1.00 38.43 13 VAL A C 1
ATOM 2183 O O . VAL B 1 14 ? -34.982 -18.993 -21.815 1.00 42.46 13 VAL A O 1
ATOM 2187 N N . PHE B 1 15 ? -32.857 -18.691 -22.496 1.00 37.25 14 PHE A N 1
ATOM 2188 C CA . PHE B 1 15 ? -33.237 -18.136 -23.791 1.00 38.56 14 PHE A CA 1
ATOM 2189 C C . PHE B 1 15 ? -33.997 -19.149 -24.648 1.00 37.24 14 PHE A C 1
ATOM 2190 O O . PHE B 1 15 ? -35.025 -18.818 -25.236 1.00 35.24 14 PHE A O 1
ATOM 2198 N N . ILE B 1 16 ? -33.486 -20.378 -24.716 1.00 41.13 15 ILE A N 1
ATOM 2199 C CA . ILE B 1 16 ? -34.141 -21.434 -25.489 1.00 40.24 15 ILE A CA 1
ATOM 2200 C C . ILE B 1 16 ? -35.475 -21.816 -24.845 1.00 35.36 15 ILE A C 1
ATOM 2201 O O . ILE B 1 16 ? -36.457 -22.060 -25.547 1.00 39.46 15 ILE A O 1
ATOM 2206 N N . GLU B 1 17 ? -35.508 -21.860 -23.515 1.00 39.48 16 GLU A N 1
ATOM 2207 C CA . GLU B 1 17 ? -36.759 -22.082 -22.789 1.00 41.52 16 GLU A CA 1
ATOM 2208 C C . GLU B 1 17 ? -37.772 -20.984 -23.131 1.00 48.15 16 GLU A C 1
ATOM 2209 O O . GLU B 1 17 ? -38.937 -21.270 -23.390 1.00 40.25 16 GLU A O 1
ATOM 2215 N N . PHE B 1 18 ? -37.313 -19.733 -23.151 1.00 39.31 17 PHE A N 1
ATOM 2216 C CA . PHE B 1 18 ? -38.163 -18.597 -23.519 1.00 37.83 17 PHE A CA 1
ATOM 2217 C C . PHE B 1 18 ? -38.767 -18.769 -24.911 1.00 43.28 17 PHE A C 1
ATOM 2218 O O . PHE B 1 18 ? -39.980 -18.637 -25.083 1.00 42.93 17 PHE A O 1
ATOM 2226 N N . LEU B 1 19 ? -37.923 -19.066 -25.896 1.00 36.20 18 LEU A N 1
ATOM 2227 C CA . LEU B 1 19 ? -38.383 -19.188 -27.275 1.00 38.77 18 LEU A CA 1
ATOM 2228 C C . LEU B 1 19 ? -39.384 -20.331 -27.434 1.00 40.48 18 LEU A C 1
ATOM 2229 O O . LEU B 1 19 ? -40.365 -20.199 -28.162 1.00 39.56 18 LEU A O 1
ATOM 2234 N N . THR B 1 20 ? -39.135 -21.445 -26.751 1.00 43.11 19 THR A N 1
ATOM 2235 C CA . THR B 1 20 ? -39.953 -22.648 -26.928 1.00 48.19 19 THR A CA 1
ATOM 2236 C C . THR B 1 20 ? -41.188 -22.710 -26.028 1.00 51.22 19 THR A C 1
ATOM 2237 O O . THR B 1 20 ? -42.125 -23.450 -26.337 1.00 49.25 19 THR A O 1
ATOM 2241 N N . THR B 1 21 ? -41.202 -21.948 -24.931 1.00 48.66 20 THR A N 1
ATOM 2242 C CA . THR B 1 21 ? -42.321 -22.013 -23.976 1.00 51.23 20 THR A CA 1
ATOM 2243 C C . THR B 1 21 ? -43.124 -20.721 -23.780 1.00 52.06 20 THR A C 1
ATOM 2244 O O . THR B 1 21 ? -44.242 -20.782 -23.266 1.00 48.70 20 THR A O 1
ATOM 2248 N N . PHE B 1 22 ? -42.591 -19.563 -24.174 1.00 47.57 21 PHE A N 1
ATOM 2249 C CA . PHE B 1 22 ? -43.339 -18.315 -24.003 1.00 44.23 21 PHE A CA 1
ATOM 2250 C C . PHE B 1 22 ? -44.689 -18.411 -24.702 1.00 46.52 21 PHE A C 1
ATOM 2251 O O . PHE B 1 22 ? -44.762 -18.816 -25.860 1.00 50.44 21 PHE A O 1
ATOM 2259 N N . LYS B 1 23 ? -45.746 -18.038 -23.984 1.00 50.19 22 LYS A N 1
ATOM 2260 C CA . LYS B 1 23 ? -47.100 -18.005 -24.528 1.00 57.90 22 LYS A CA 1
ATOM 2261 C C . LYS B 1 23 ? -47.512 -16.559 -24.753 1.00 50.46 22 LYS A C 1
ATOM 2262 O O . LYS B 1 23 ? -47.383 -15.727 -23.857 1.00 59.93 22 LYS A O 1
ATOM 2268 N N . GLY B 1 24 ? -48.014 -16.264 -25.946 1.00 67.98 23 GLY A N 1
ATOM 2269 C CA . GLY B 1 24 ? -48.444 -14.913 -26.293 1.00 74.76 23 GLY A CA 1
ATOM 2270 C C . GLY B 1 24 ? -49.760 -14.524 -25.646 1.00 80.23 23 GLY A C 1
ATOM 2271 O O . GLY B 1 24 ? -50.194 -15.128 -24.661 1.00 69.52 23 GLY A O 1
ATOM 2272 N N . ASN B 1 25 ? -50.398 -13.506 -26.213 1.00 90.23 24 ASN A N 1
ATOM 2273 C CA . ASN B 1 25 ? -51.663 -12.995 -25.694 1.00 92.53 24 ASN A CA 1
ATOM 2274 C C . ASN B 1 25 ? -52.815 -13.978 -25.896 1.00 92.37 24 ASN A C 1
ATOM 2275 O O . ASN B 1 25 ? -53.724 -14.052 -25.069 1.00 93.72 24 ASN A O 1
ATOM 2280 N N . ASN B 1 26 ? -52.758 -14.737 -26.990 1.00 86.45 25 ASN A N 1
ATOM 2281 C CA . ASN B 1 26 ? -53.803 -15.700 -27.333 1.00 84.31 25 ASN A CA 1
ATOM 2282 C C . ASN B 1 26 ? -53.457 -17.134 -26.915 1.00 81.89 25 ASN A C 1
ATOM 2283 O O . ASN B 1 26 ? -54.031 -18.091 -27.437 1.00 84.53 25 ASN A O 1
ATOM 2288 N N . ASN B 1 27 ? -52.529 -17.274 -25.968 1.00 76.69 26 ASN A N 1
ATOM 2289 C CA . ASN B 1 27 ? -52.070 -18.579 -25.486 1.00 76.03 26 ASN A CA 1
ATOM 2290 C C . ASN B 1 27 ? -51.409 -19.432 -26.577 1.00 70.70 26 ASN A C 1
ATOM 2291 O O . ASN B 1 27 ? -51.566 -20.655 -26.612 1.00 71.51 26 ASN A O 1
ATOM 2296 N N . GLN B 1 28 ? -50.658 -18.780 -27.459 1.00 65.33 27 GLN A N 1
ATOM 2297 C CA . GLN B 1 28 ? -49.937 -19.472 -28.526 1.00 68.77 27 GLN A CA 1
ATOM 2298 C C . GLN B 1 28 ? -48.440 -19.240 -28.388 1.00 64.65 27 GLN A C 1
ATOM 2299 O O . GLN B 1 28 ? -48.022 -18.218 -27.851 1.00 57.61 27 GLN A O 1
ATOM 2305 N N . ASN B 1 29 ? -47.645 -20.185 -28.878 1.00 54.42 28 ASN A N 1
ATOM 2306 C CA . ASN B 1 29 ? -46.190 -20.072 -28.821 1.00 52.91 28 ASN A CA 1
ATOM 2307 C C . ASN B 1 29 ? -45.663 -19.126 -29.897 1.00 50.88 28 ASN A C 1
ATOM 2308 O O . ASN B 1 29 ? -45.277 -19.537 -30.992 1.00 46.97 28 ASN A O 1
ATOM 2313 N N . LYS B 1 30 ? -45.674 -17.842 -29.555 1.00 43.97 29 LYS A N 1
ATOM 2314 C CA . LYS B 1 30 ? -45.322 -16.761 -30.465 1.00 45.39 29 LYS A CA 1
ATOM 2315 C C . LYS B 1 30 ? -43.982 -16.970 -31.171 1.00 38.89 29 LYS A C 1
ATOM 2316 O O . LYS B 1 30 ? -43.874 -16.758 -32.379 1.00 45.27 29 LYS A O 1
ATOM 2322 N N . TYR B 1 31 ? -42.967 -17.384 -30.421 1.00 35.98 30 TYR A N 1
ATOM 2323 C CA . TYR B 1 31 ? -41.610 -17.455 -30.965 1.00 40.06 30 TYR A CA 1
ATOM 2324 C C . TYR B 1 31 ? -41.292 -18.762 -31.700 1.00 41.23 30 TYR A C 1
ATOM 2325 O O . TYR B 1 31 ? -40.411 -18.776 -32.558 1.00 42.20 30 TYR A O 1
ATOM 2334 N N . ILE B 1 32 ? -42.026 -19.838 -31.411 1.00 46.07 31 ILE A N 1
ATOM 2335 C CA . ILE B 1 32 ? -41.943 -21.048 -32.245 1.00 39.34 31 ILE A CA 1
ATOM 2336 C C . ILE B 1 32 ? -42.395 -20.707 -33.664 1.00 38.78 31 ILE A C 1
ATOM 2337 O O . ILE B 1 32 ? -41.754 -21.098 -34.642 1.00 39.33 31 ILE A O 1
ATOM 2342 N N . GLU B 1 33 ? -43.496 -19.964 -33.766 1.00 40.17 32 GLU A N 1
ATOM 2343 C CA . GLU B 1 33 ? -44.034 -19.545 -35.059 1.00 43.03 32 GLU A CA 1
ATOM 2344 C C . GLU B 1 33 ? -43.122 -18.565 -35.795 1.00 42.81 32 GLU A C 1
ATOM 2345 O O . GLU B 1 33 ? -42.960 -18.667 -37.008 1.00 41.39 32 GLU A O 1
ATOM 2351 N N . ARG B 1 34 ? -42.535 -17.611 -35.075 1.00 42.50 33 ARG A N 1
ATOM 2352 C CA . ARG B 1 34 ? -41.581 -16.684 -35.694 1.00 40.48 33 ARG A CA 1
ATOM 2353 C C . ARG B 1 34 ? -40.353 -17.426 -36.212 1.00 32.23 33 ARG A C 1
ATOM 2354 O O . ARG B 1 34 ? -39.862 -17.133 -37.302 1.00 39.62 33 ARG A O 1
ATOM 2362 N N . ILE B 1 35 ? -39.868 -18.388 -35.434 1.00 36.76 34 ILE A N 1
ATOM 2363 C CA . ILE B 1 35 ? -38.736 -19.215 -35.856 1.00 38.91 34 ILE A CA 1
ATOM 2364 C C . ILE B 1 35 ? -39.073 -20.060 -37.096 1.00 38.83 34 ILE A C 1
ATOM 2365 O O . ILE B 1 35 ? -38.253 -20.164 -38.007 1.00 40.69 34 ILE A O 1
ATOM 2370 N N . ASN B 1 36 ? -40.268 -20.647 -37.139 1.00 47.32 35 ASN A N 1
ATOM 2371 C CA . ASN B 1 36 ? -40.692 -21.425 -38.315 1.00 45.77 35 ASN A CA 1
ATOM 2372 C C . ASN B 1 36 ? -40.757 -20.587 -39.592 1.00 48.04 35 ASN A C 1
ATOM 2373 O O . ASN B 1 36 ? -40.328 -21.031 -40.656 1.00 44.56 35 ASN A O 1
ATOM 2378 N N . GLU B 1 37 ? -41.290 -19.377 -39.480 1.00 46.81 36 GLU A N 1
ATOM 2379 C CA . GLU B 1 37 ? -41.300 -18.423 -40.586 1.00 50.12 36 GLU A CA 1
ATOM 2380 C C . GLU B 1 37 ? -39.882 -18.078 -41.046 1.00 51.20 36 GLU A C 1
ATOM 2381 O O . GLU B 1 37 ? -39.589 -18.070 -42.244 1.00 50.38 36 GLU A O 1
ATOM 2387 N N . LEU B 1 38 ? -38.999 -17.829 -40.085 1.00 44.85 37 LEU A N 1
ATOM 2388 C CA . LEU B 1 38 ? -37.585 -17.585 -40.362 1.00 43.25 37 LEU A CA 1
ATOM 2389 C C . LEU B 1 38 ? -36.979 -18.735 -41.177 1.00 33.55 37 LEU A C 1
ATOM 2390 O O . LEU B 1 38 ? -36.278 -18.503 -42.168 1.00 43.65 37 LEU A O 1
ATOM 2395 N N . VAL B 1 39 ? -37.268 -19.969 -40.768 1.00 43.98 38 VAL A N 1
ATOM 2396 C CA . VAL B 1 39 ? -36.784 -21.164 -41.469 1.00 49.38 38 VAL A CA 1
ATOM 2397 C C . VAL B 1 39 ? -37.437 -21.320 -42.848 1.00 47.97 38 VAL A C 1
ATOM 2398 O O . VAL B 1 39 ? -36.746 -21.548 -43.842 1.00 49.59 38 VAL A O 1
ATOM 2402 N N . ALA B 1 40 ? -38.762 -21.215 -42.897 1.00 53.53 39 ALA A N 1
ATOM 2403 C CA . ALA B 1 40 ? -39.514 -21.425 -44.137 1.00 51.63 39 ALA A CA 1
ATOM 2404 C C . ALA B 1 40 ? -39.151 -20.413 -45.221 1.00 57.14 39 ALA A C 1
ATOM 2405 O O . ALA B 1 40 ? -38.998 -20.777 -46.382 1.00 49.83 39 ALA A O 1
ATOM 2407 N N . TYR B 1 41 ? -39.002 -19.147 -44.836 1.00 53.45 40 TYR A N 1
ATOM 2408 C CA . TYR B 1 41 ? -38.704 -18.082 -45.793 1.00 46.30 40 TYR A CA 1
ATOM 2409 C C . TYR B 1 41 ? -37.222 -17.716 -45.854 1.00 50.19 40 TYR A C 1
ATOM 2410 O O . TYR B 1 41 ? -36.850 -16.769 -46.546 1.00 52.15 40 TYR A O 1
ATOM 2419 N N . ARG B 1 42 ? -36.375 -18.478 -45.161 1.00 49.39 41 ARG A N 1
ATOM 2420 C CA . ARG B 1 42 ? -34.927 -18.246 -45.160 1.00 47.28 41 ARG A CA 1
ATOM 2421 C C . ARG B 1 42 ? -34.582 -16.792 -44.825 1.00 45.27 41 ARG A C 1
ATOM 2422 O O . ARG B 1 42 ? -33.834 -16.124 -45.540 1.00 46.41 41 ARG A O 1
ATOM 2430 N N . LYS B 1 43 ? -35.150 -16.318 -43.725 1.00 44.62 42 LYS A N 1
ATOM 2431 C CA . LYS B 1 43 ? -34.785 -15.032 -43.157 1.00 48.97 42 LYS A CA 1
ATOM 2432 C C . LYS B 1 43 ? -33.666 -15.309 -42.157 1.00 47.61 42 LYS A C 1
ATOM 2433 O O . LYS B 1 43 ? -33.483 -16.452 -41.731 1.00 43.14 42 LYS A O 1
ATOM 2439 N N . LYS B 1 44 ? -32.910 -14.279 -41.791 1.00 44.20 43 LYS A N 1
ATOM 2440 C CA . LYS B 1 44 ? -31.763 -14.468 -40.894 1.00 42.98 43 LYS A CA 1
ATOM 2441 C C . LYS B 1 44 ? -31.809 -13.652 -39.603 1.00 41.10 43 LYS A C 1
ATOM 2442 O O . LYS B 1 44 ? -30.824 -13.600 -38.863 1.00 40.05 43 LYS A O 1
ATOM 2448 N N . SER B 1 45 ? -32.954 -13.045 -39.316 1.00 38.22 44 SER A N 1
ATOM 2449 C CA . SER B 1 45 ? -33.116 -12.277 -38.098 1.00 40.02 44 SER A CA 1
ATOM 2450 C C . SER B 1 45 ? -34.369 -12.717 -37.366 1.00 39.52 44 SER A C 1
ATOM 2451 O O . SER B 1 45 ? -35.415 -12.898 -37.979 1.00 40.11 44 SER A O 1
ATOM 2454 N N . LEU B 1 46 ? -34.251 -12.896 -36.056 1.00 34.31 45 LEU A N 1
ATOM 2455 C CA . LEU B 1 46 ? -35.403 -13.123 -35.200 1.00 31.76 45 LEU A CA 1
ATOM 2456 C C . LEU B 1 46 ? -35.626 -11.858 -34.388 1.00 36.03 4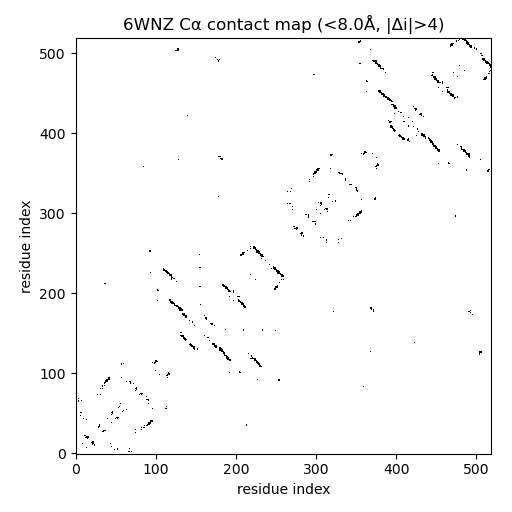5 LEU A C 1
ATOM 2457 O O . LEU B 1 46 ? -34.734 -11.424 -33.650 1.00 35.11 45 LEU A O 1
ATOM 2462 N N . ILE B 1 47 ? -36.817 -11.280 -34.527 1.00 32.34 46 ILE A N 1
ATOM 2463 C CA . ILE B 1 47 ? -37.193 -10.079 -33.794 1.00 38.36 46 ILE A CA 1
ATOM 2464 C C . ILE B 1 47 ? -37.812 -10.503 -32.460 1.00 36.49 46 ILE A C 1
ATOM 2465 O O . ILE B 1 47 ? -38.740 -11.315 -32.429 1.00 40.00 46 ILE A O 1
ATOM 2470 N N . ILE B 1 48 ? -37.293 -9.964 -31.362 1.00 35.97 47 ILE A N 1
ATOM 2471 C CA . ILE B 1 48 ? -37.800 -10.282 -30.029 1.00 37.27 47 ILE A CA 1
ATOM 2472 C C . ILE B 1 48 ? -38.268 -9.015 -29.314 1.00 36.00 47 ILE A C 1
ATOM 2473 O O . ILE B 1 48 ? -37.560 -8.001 -29.281 1.00 32.39 47 ILE A O 1
ATOM 2478 N N . GLU B 1 49 ? -39.476 -9.088 -28.763 1.00 36.29 48 GLU A N 1
ATOM 2479 C CA . GLU B 1 49 ? -40.091 -7.973 -28.055 1.00 36.88 48 GLU A CA 1
ATOM 2480 C C . GLU B 1 49 ? -39.578 -7.984 -26.619 1.00 36.04 48 GLU A C 1
ATOM 2481 O O . GLU B 1 49 ? -39.713 -8.987 -25.910 1.00 36.50 48 GLU A O 1
ATOM 2487 N N . PHE B 1 50 ? -38.973 -6.880 -26.191 1.00 38.18 49 PHE A N 1
ATOM 2488 C CA . PHE B 1 50 ? -38.398 -6.807 -24.843 1.00 37.86 49 PHE A CA 1
ATOM 2489 C C . PHE B 1 50 ? -39.391 -7.185 -23.740 1.00 32.95 49 PHE A C 1
ATOM 2490 O O . PHE B 1 50 ? -39.046 -7.929 -22.816 1.00 34.64 49 PHE A O 1
ATOM 2498 N N . SER B 1 51 ? -40.617 -6.669 -23.834 1.00 35.10 50 SER A N 1
ATOM 2499 C CA . SER B 1 51 ? -41.636 -6.917 -22.802 1.00 37.31 50 SER A CA 1
ATOM 2500 C C . SER B 1 51 ? -41.983 -8.397 -22.653 1.00 39.04 50 SER A C 1
ATOM 2501 O O . SER B 1 51 ? -42.276 -8.854 -21.551 1.00 32.48 50 SER A O 1
ATOM 2504 N N . ASP B 1 52 ? -41.935 -9.152 -23.749 1.00 37.27 51 ASP A N 1
ATOM 2505 C CA . ASP B 1 52 ? -42.117 -10.605 -23.667 1.00 40.72 51 ASP A CA 1
ATOM 2506 C C . ASP B 1 52 ? -41.027 -11.232 -22.810 1.00 38.88 51 ASP A C 1
ATOM 2507 O O . ASP B 1 52 ? -41.314 -12.066 -21.949 1.00 38.70 51 ASP A O 1
ATOM 2512 N N . VAL B 1 53 ? -39.776 -10.834 -23.049 1.00 36.14 52 VAL A N 1
ATOM 2513 C CA . VAL B 1 53 ? -38.646 -11.395 -22.304 1.00 37.27 52 VAL A CA 1
ATOM 2514 C C . VAL B 1 53 ? -38.761 -11.022 -20.825 1.00 40.36 52 VAL A C 1
ATOM 2515 O O . VAL B 1 53 ? -38.549 -11.865 -19.950 1.00 40.35 52 VAL A O 1
ATOM 2519 N N . LEU B 1 54 ? -39.109 -9.764 -20.562 1.00 38.92 53 LEU A N 1
ATOM 2520 C CA . LEU B 1 54 ? -39.290 -9.264 -19.199 1.00 42.81 53 LEU A CA 1
ATOM 2521 C C . LEU B 1 54 ? -40.328 -10.082 -18.423 1.00 41.08 53 LEU A C 1
ATOM 2522 O O . LEU B 1 54 ? -40.078 -10.489 -17.294 1.00 38.59 53 LEU A O 1
ATOM 2527 N N . SER B 1 55 ? -41.485 -10.312 -19.034 1.00 41.53 54 SER A N 1
ATOM 2528 C CA . SER B 1 55 ? -42.517 -11.178 -18.446 1.00 47.05 54 SER A CA 1
ATOM 2529 C C . SER B 1 55 ? -42.054 -12.610 -18.177 1.00 49.78 54 SER A C 1
ATOM 2530 O O . SER B 1 55 ? -42.461 -13.215 -17.186 1.00 45.79 54 SER A O 1
ATOM 2533 N N . PHE B 1 56 ? -41.228 -13.161 -19.063 1.00 44.27 55 PHE A N 1
ATOM 2534 C CA . PHE B 1 56 ? -40.767 -14.541 -18.907 1.00 46.27 55 PHE A CA 1
ATOM 2535 C C . PHE B 1 56 ? -39.674 -14.669 -17.858 1.00 47.32 55 PHE A C 1
ATOM 2536 O O . PHE B 1 56 ? -39.727 -15.556 -17.008 1.00 43.45 55 PHE A O 1
ATOM 2544 N N . ASN B 1 57 ? -38.673 -13.794 -17.934 1.00 45.15 56 ASN A N 1
ATOM 2545 C CA . ASN B 1 57 ? -37.536 -13.851 -17.020 1.00 43.27 56 ASN A CA 1
ATOM 2546 C C . ASN B 1 57 ? -36.805 -12.512 -16.988 1.00 39.88 56 ASN A C 1
ATOM 2547 O O . ASN B 1 57 ? -36.162 -12.133 -17.968 1.00 38.67 56 ASN A O 1
ATOM 2552 N N . GLU B 1 58 ? -36.905 -11.806 -15.864 1.00 40.28 57 GLU A N 1
ATOM 2553 C CA . GLU B 1 58 ? -36.367 -10.448 -15.757 1.00 42.12 57 GLU A CA 1
ATOM 2554 C C . GLU B 1 58 ? -34.845 -10.407 -15.822 1.00 36.42 57 GLU A C 1
ATOM 2555 O O . GLU B 1 58 ? -34.274 -9.510 -16.438 1.00 40.02 57 GLU A O 1
ATOM 2561 N N . ASN B 1 59 ? -34.194 -11.381 -15.197 1.00 35.34 58 ASN A N 1
ATOM 2562 C CA . ASN B 1 59 ? -32.737 -11.483 -15.251 1.00 39.18 58 ASN A CA 1
ATOM 2563 C C . ASN B 1 59 ? -32.233 -11.579 -16.693 1.00 41.25 58 ASN A C 1
ATOM 2564 O O . ASN B 1 59 ? -31.290 -10.884 -17.074 1.00 37.10 58 ASN A O 1
ATOM 2569 N N . LEU B 1 60 ? -32.866 -12.433 -17.494 1.00 37.06 59 LEU A N 1
ATOM 2570 C CA . LEU B 1 60 ? -32.530 -12.535 -18.913 1.00 37.95 59 LEU A CA 1
ATOM 2571 C C . LEU B 1 60 ? -32.755 -11.200 -19.608 1.00 35.76 59 LEU A C 1
ATOM 2572 O O . LEU B 1 60 ? -31.873 -10.716 -20.319 1.00 37.75 59 LEU A O 1
ATOM 2577 N N . ALA B 1 61 ? -33.933 -10.608 -19.392 1.00 32.15 60 ALA A N 1
ATOM 2578 C CA . ALA B 1 61 ? -34.287 -9.341 -20.030 1.00 34.05 60 ALA A CA 1
ATOM 2579 C C . ALA B 1 61 ? -33.245 -8.257 -19.756 1.00 33.32 60 ALA A C 1
ATOM 2580 O O . ALA B 1 61 ? -32.849 -7.531 -20.668 1.00 37.09 60 ALA A O 1
ATOM 2582 N N . TYR B 1 62 ? -32.808 -8.148 -18.504 1.00 35.34 61 TYR A N 1
ATOM 2583 C CA . TYR B 1 62 ? -31.842 -7.115 -18.124 1.00 39.06 61 TYR A CA 1
ATOM 2584 C C . TYR B 1 62 ? -30.422 -7.458 -18.567 1.00 38.84 61 TYR A C 1
ATOM 2585 O O . TYR B 1 62 ? -29.649 -6.558 -18.880 1.00 39.47 61 TYR A O 1
ATOM 2594 N N . GLU B 1 63 ? -30.081 -8.748 -18.596 1.00 37.42 62 GLU A N 1
ATOM 2595 C CA . GLU B 1 63 ? -28.807 -9.197 -19.187 1.00 34.79 62 GLU A CA 1
ATOM 2596 C C . GLU B 1 63 ? -28.718 -8.755 -20.646 1.00 35.67 62 GLU A C 1
ATOM 2597 O O . GLU B 1 63 ? -27.686 -8.243 -21.089 1.00 32.40 62 GLU A O 1
ATOM 2603 N N . ILE B 1 64 ? -29.817 -8.915 -21.376 1.00 33.31 63 ILE A N 1
ATOM 2604 C CA . ILE B 1 64 ? -29.873 -8.549 -22.790 1.00 35.95 63 ILE A CA 1
ATOM 2605 C C . ILE B 1 64 ? -29.640 -7.066 -23.017 1.00 32.44 63 ILE A C 1
ATOM 2606 O O . ILE B 1 64 ? -28.915 -6.705 -23.941 1.00 32.29 63 ILE A O 1
ATOM 2611 N N . ILE B 1 65 ? -30.241 -6.208 -22.196 1.00 32.87 64 ILE A N 1
ATOM 2612 C CA . ILE B 1 65 ? -30.135 -4.767 -22.439 1.00 31.06 64 ILE A CA 1
ATOM 2613 C C . ILE B 1 65 ? -28.943 -4.101 -21.737 1.00 31.96 64 ILE A C 1
ATOM 2614 O O . ILE B 1 65 ? -28.501 -3.033 -22.168 1.00 33.26 64 ILE A O 1
ATOM 2619 N N . ASN B 1 66 ? -28.436 -4.708 -20.667 1.00 32.31 65 ASN A N 1
ATOM 2620 C CA . ASN B 1 66 ? -27.300 -4.142 -19.924 1.00 34.13 65 ASN A CA 1
ATOM 2621 C C . ASN B 1 66 ? -25.959 -4.840 -20.148 1.00 35.62 65 ASN A C 1
ATOM 2622 O O . ASN B 1 66 ? -24.915 -4.256 -19.865 1.00 33.95 65 ASN A O 1
ATOM 2627 N N . ASN B 1 67 ? -25.977 -6.082 -20.633 1.00 34.98 66 ASN A N 1
ATOM 2628 C CA . ASN B 1 67 ? -24.735 -6.797 -20.938 1.00 33.35 66 ASN A CA 1
ATOM 2629 C C . ASN B 1 67 ? -24.726 -7.285 -22.383 1.00 34.71 66 ASN A C 1
ATOM 2630 O O . ASN B 1 67 ? -24.270 -8.392 -22.685 1.00 37.60 66 ASN A O 1
ATOM 2635 N N . THR B 1 68 ? -25.190 -6.415 -23.272 1.00 33.07 67 THR A N 1
ATOM 2636 C CA . THR B 1 68 ? -25.519 -6.764 -24.646 1.00 29.79 67 THR A CA 1
ATOM 2637 C C . THR B 1 68 ? -24.345 -7.309 -25.446 1.00 35.77 67 THR A C 1
ATOM 2638 O O . THR B 1 68 ? -24.462 -8.331 -26.115 1.00 32.04 67 THR A O 1
ATOM 2642 N N . LYS B 1 69 ? -23.225 -6.601 -25.400 1.00 36.08 68 LYS A N 1
ATOM 2643 C CA . LYS B 1 69 ? -22.052 -6.962 -26.180 1.00 37.01 68 LYS A CA 1
ATOM 2644 C C . LYS B 1 69 ? -21.606 -8.405 -25.948 1.00 37.21 68 LYS A C 1
ATOM 2645 O O . LYS B 1 69 ? -21.288 -9.113 -26.903 1.00 40.21 68 LYS A O 1
ATOM 2651 N N . ILE B 1 70 ? -21.622 -8.839 -24.694 1.00 37.12 69 ILE A N 1
ATOM 2652 C CA . ILE B 1 70 ? -21.238 -10.204 -24.337 1.00 38.31 69 ILE A CA 1
ATOM 2653 C C . ILE B 1 70 ? -22.361 -11.216 -24.588 1.00 37.81 69 ILE A C 1
ATOM 2654 O O . ILE B 1 70 ? -22.125 -12.277 -25.168 1.00 44.06 69 ILE A O 1
ATOM 2659 N N . ILE B 1 71 ? -23.579 -10.902 -24.159 1.00 35.63 70 ILE A N 1
ATOM 2660 C CA . ILE B 1 71 ? -24.654 -11.898 -24.181 1.00 34.73 70 ILE A CA 1
ATOM 2661 C C . ILE B 1 71 ? -25.223 -12.178 -25.583 1.00 39.01 70 ILE A C 1
ATOM 2662 O O . ILE B 1 71 ? -25.583 -13.317 -25.881 1.00 39.44 70 ILE A O 1
ATOM 2667 N N . LEU B 1 72 ? -25.319 -11.162 -26.437 1.00 36.46 71 LEU A N 1
ATOM 2668 C CA . LEU B 1 72 ? -26.032 -11.322 -27.712 1.00 43.17 71 LEU A CA 1
ATOM 2669 C C . LEU B 1 72 ? -25.426 -12.413 -28.616 1.00 38.21 71 LEU A C 1
ATOM 2670 O O . LEU B 1 72 ? -26.168 -13.227 -29.158 1.00 36.98 71 LEU A O 1
ATOM 2675 N N . PRO B 1 73 ? -24.087 -12.432 -28.779 1.00 40.51 72 PRO A N 1
ATOM 2676 C CA . PRO B 1 73 ? -23.466 -13.507 -29.566 1.00 39.31 72 PRO A CA 1
ATOM 2677 C C . PRO B 1 73 ? -23.740 -14.903 -29.011 1.00 37.38 72 PRO A C 1
ATOM 2678 O O . PRO B 1 73 ? -23.863 -15.853 -29.781 1.00 38.06 72 PRO A O 1
ATOM 2682 N N . ILE B 1 74 ? -23.856 -15.020 -27.691 1.00 36.63 73 ILE A N 1
ATOM 2683 C CA . ILE B 1 74 ? -24.187 -16.292 -27.059 1.00 35.88 73 ILE A CA 1
ATOM 2684 C C . ILE B 1 74 ? -25.617 -16.712 -27.407 1.00 42.83 73 ILE A C 1
ATOM 2685 O O . ILE B 1 74 ? -25.864 -17.878 -27.713 1.00 40.48 73 ILE A O 1
ATOM 2690 N N . LEU B 1 75 ? -26.554 -15.765 -27.369 1.00 37.08 74 LEU A N 1
ATOM 2691 C CA . LEU B 1 75 ? -27.942 -16.052 -27.725 1.00 36.97 74 LEU A CA 1
ATOM 2692 C C . LEU B 1 75 ? -28.078 -16.390 -29.217 1.00 37.01 74 LEU A C 1
ATOM 2693 O O . LEU B 1 75 ? -28.833 -17.292 -29.590 1.00 33.07 74 LEU A O 1
ATOM 2698 N N . GLU B 1 76 ? -27.343 -15.668 -30.059 1.00 31.29 75 GLU A N 1
ATOM 2699 C CA . GLU B 1 76 ? -27.359 -15.909 -31.501 1.00 37.34 75 GLU A CA 1
ATOM 2700 C C . GLU B 1 76 ? -26.825 -17.301 -31.859 1.00 41.91 75 GLU A C 1
ATOM 2701 O O . GLU B 1 76 ? -27.379 -17.970 -32.736 1.00 37.05 75 GLU A O 1
ATOM 2707 N N . GLY B 1 77 ? -25.773 -17.734 -31.167 1.00 42.28 76 GLY A N 1
ATOM 2708 C CA . GLY B 1 77 ? -25.236 -19.085 -31.327 1.00 44.08 76 GLY A CA 1
ATOM 2709 C C . GLY B 1 77 ? -26.249 -20.144 -30.930 1.00 41.07 76 GLY A C 1
ATOM 2710 O O . GLY B 1 77 ? -26.432 -21.142 -31.635 1.00 36.46 76 GLY A O 1
ATOM 2711 N N . ALA B 1 78 ? -26.916 -19.920 -29.803 1.00 39.20 77 ALA A N 1
ATOM 2712 C CA . ALA B 1 78 ? -27.957 -20.828 -29.326 1.00 44.36 77 ALA A CA 1
ATOM 2713 C C . ALA B 1 78 ? -29.134 -20.918 -30.297 1.00 44.64 77 ALA A C 1
ATOM 2714 O O . ALA B 1 78 ? -29.683 -21.998 -30.507 1.00 38.77 77 ALA A O 1
ATOM 2716 N N . LEU B 1 79 ? -29.516 -19.788 -30.884 1.00 37.23 78 LEU A N 1
ATOM 2717 C CA . LEU B 1 79 ? -30.606 -19.766 -31.857 1.00 40.86 78 LEU A CA 1
ATOM 2718 C C . LEU B 1 79 ? -30.236 -20.541 -33.122 1.00 38.20 78 LEU A C 1
ATOM 2719 O O . LEU B 1 79 ? -31.032 -21.331 -33.626 1.00 34.00 78 LEU A O 1
ATOM 2724 N N . TYR B 1 80 ? -29.028 -20.312 -33.625 1.00 34.97 79 TYR A N 1
ATOM 2725 C CA . TYR B 1 80 ? -28.552 -20.987 -34.834 1.00 38.95 79 TYR A CA 1
ATOM 2726 C C . TYR B 1 80 ? -28.537 -22.492 -34.627 1.00 37.56 79 TYR A C 1
ATOM 2727 O O . TYR B 1 80 ? -29.007 -23.251 -35.476 1.00 39.86 79 TYR A O 1
ATOM 2736 N N . ASP B 1 81 ? -27.997 -22.908 -33.489 1.00 38.73 80 ASP A N 1
ATOM 2737 C CA . ASP B 1 81 ? -27.984 -24.312 -33.093 1.00 45.98 80 ASP A CA 1
ATOM 2738 C C . ASP B 1 81 ? -29.386 -24.906 -33.100 1.00 44.35 80 ASP A C 1
ATOM 2739 O O . ASP B 1 81 ? -29.589 -26.011 -33.598 1.00 41.33 80 ASP A O 1
ATOM 2744 N N . HIS B 1 82 ? -30.341 -24.169 -32.539 1.00 42.19 81 HIS A N 1
ATOM 2745 C CA . HIS B 1 82 ? -31.729 -24.612 -32.468 1.00 41.97 81 HIS A CA 1
ATOM 2746 C C . HIS B 1 82 ? -32.339 -24.738 -33.864 1.00 43.84 81 HIS A C 1
ATOM 2747 O O . HIS B 1 82 ? -33.025 -25.713 -34.152 1.00 42.98 81 HIS A O 1
ATOM 2754 N N . ILE B 1 83 ? -32.076 -23.762 -34.730 1.00 39.51 82 ILE A N 1
ATOM 2755 C CA . ILE B 1 83 ? -32.601 -23.794 -36.099 1.00 42.62 82 ILE A CA 1
ATOM 2756 C C . ILE B 1 83 ? -32.070 -24.997 -36.894 1.00 43.51 82 ILE A C 1
ATOM 2757 O O . ILE B 1 83 ? -32.832 -25.656 -37.595 1.00 40.80 82 ILE A O 1
ATOM 2762 N N . LEU B 1 84 ? -30.773 -25.279 -36.782 1.00 41.78 83 LEU A N 1
ATOM 2763 C CA . LEU B 1 84 ? -30.170 -26.406 -37.501 1.00 45.70 83 LEU A CA 1
ATOM 2764 C C . LEU B 1 84 ? -30.721 -27.767 -37.058 1.00 49.34 83 LEU A C 1
ATOM 2765 O O . LEU B 1 84 ? -30.723 -28.720 -37.842 1.00 43.89 83 LEU A O 1
ATOM 2770 N N . GLN B 1 85 ? -31.180 -27.862 -35.812 1.00 49.27 84 GLN A N 1
ATOM 2771 C CA . GLN B 1 85 ? -31.852 -29.077 -35.340 1.00 49.28 84 GLN A CA 1
ATOM 2772 C C . GLN B 1 85 ? -33.255 -29.218 -35.939 1.00 52.80 84 GLN A C 1
ATOM 2773 O O . GLN B 1 85 ? -33.702 -30.334 -36.194 1.00 49.73 84 GLN A O 1
ATOM 2779 N N . LEU B 1 86 ? -33.937 -28.095 -36.171 1.00 42.62 85 LEU A N 1
ATOM 2780 C CA . LEU B 1 86 ? -35.240 -28.106 -36.843 1.00 45.13 85 LEU A CA 1
ATOM 2781 C C . LEU B 1 86 ? -35.115 -28.376 -38.343 1.00 49.66 85 LEU A C 1
ATOM 2782 O O . LEU B 1 86 ? -35.922 -29.107 -38.913 1.00 47.97 85 LEU A O 1
ATOM 2787 N N . ASP B 1 87 ? -34.120 -27.761 -38.977 1.00 47.80 86 ASP A N 1
ATOM 2788 C CA . ASP B 1 87 ? -33.869 -27.939 -40.407 1.00 46.67 86 ASP A CA 1
ATOM 2789 C C . ASP B 1 87 ? -32.366 -27.814 -40.692 1.00 44.66 86 ASP A C 1
ATOM 2790 O O . ASP B 1 87 ? -31.853 -26.701 -40.828 1.00 43.40 86 ASP A O 1
ATOM 2795 N N . PRO B 1 88 ? -31.658 -28.960 -40.780 1.00 46.22 87 PRO A N 1
ATOM 2796 C CA . PRO B 1 88 ? -30.219 -28.963 -41.072 1.00 39.61 87 PRO A CA 1
ATOM 2797 C C . PRO B 1 88 ? -29.836 -28.280 -42.391 1.00 44.24 87 PRO A C 1
ATOM 2798 O O . PRO B 1 88 ? -28.712 -27.798 -42.520 1.00 43.69 87 PRO A O 1
ATOM 2802 N N . THR B 1 89 ? -30.762 -28.222 -43.348 1.00 44.41 88 THR A N 1
ATOM 2803 C CA . THR B 1 89 ? -30.485 -27.610 -44.651 1.00 48.39 88 THR A CA 1
ATOM 2804 C C . THR B 1 89 ? -30.433 -26.082 -44.609 1.00 43.63 88 THR A C 1
ATOM 2805 O O . THR B 1 89 ? -30.043 -25.455 -45.590 1.00 45.59 88 THR A O 1
ATOM 2809 N N . TYR B 1 90 ? -30.838 -25.483 -43.491 1.00 47.08 89 TYR A N 1
ATOM 2810 C CA . TYR B 1 90 ? -30.765 -24.027 -43.317 1.00 40.49 89 TYR A CA 1
ATOM 2811 C C . TYR B 1 90 ? -29.332 -23.497 -43.490 1.00 38.60 89 TYR A C 1
ATOM 2812 O O . TYR B 1 90 ? -29.129 -22.442 -44.082 1.00 47.63 89 TYR A O 1
ATOM 2821 N N . GLN B 1 91 ? -28.351 -24.246 -42.995 1.00 39.04 90 GLN A N 1
ATOM 2822 C CA . GLN B 1 91 ? -26.924 -23.891 -43.118 1.00 47.92 90 GLN A CA 1
ATOM 2823 C C . GLN B 1 91 ? -26.400 -23.834 -44.565 1.00 54.10 90 GLN A C 1
ATOM 2824 O O . GLN B 1 91 ? -25.366 -23.217 -44.838 1.00 51.79 90 GLN A O 1
ATOM 2830 N N . ARG B 1 92 ? -27.107 -24.488 -45.479 1.00 57.09 91 ARG A N 1
ATOM 2831 C CA . ARG B 1 92 ? -26.832 -24.379 -46.913 1.00 59.89 91 ARG A CA 1
ATOM 2832 C C . ARG B 1 92 ? -27.067 -22.949 -47.423 1.00 55.39 91 ARG A C 1
ATOM 2833 O O . ARG B 1 92 ? -26.353 -22.483 -48.308 1.00 53.79 91 ARG A O 1
ATOM 2841 N N . ASP B 1 93 ? -28.054 -22.260 -46.853 1.00 50.19 92 ASP A N 1
ATOM 2842 C CA . ASP B 1 93 ? -28.438 -20.920 -47.302 1.00 47.14 92 ASP A CA 1
ATOM 2843 C C . ASP B 1 93 ? -27.938 -19.804 -46.378 1.00 56.21 92 ASP A C 1
ATOM 2844 O O . ASP B 1 93 ? -27.528 -18.746 -46.856 1.00 54.71 92 ASP A O 1
ATOM 2849 N N . ILE B 1 94 ? -27.975 -20.034 -45.066 1.00 48.16 93 ILE A N 1
ATOM 2850 C CA . ILE B 1 94 ? -27.640 -19.002 -44.077 1.00 49.40 93 ILE A CA 1
ATOM 2851 C C . ILE B 1 94 ? -26.596 -19.498 -43.087 1.00 44.86 93 ILE A C 1
ATOM 2852 O O . ILE B 1 94 ? -26.769 -20.548 -42.465 1.00 47.41 93 ILE A O 1
ATOM 2857 N N . GLU B 1 95 ? -25.532 -18.712 -42.933 1.00 45.64 94 GLU A N 1
ATOM 2858 C CA . GLU B 1 95 ? -24.394 -19.056 -42.078 1.00 51.12 94 GLU A CA 1
ATOM 2859 C C . GLU B 1 95 ? -24.458 -18.412 -40.688 1.00 51.40 94 GLU A C 1
ATOM 2860 O O . GLU B 1 95 ? -23.841 -18.916 -39.749 1.00 47.43 94 GLU A O 1
ATOM 2866 N N . LYS B 1 96 ? -25.199 -17.307 -40.567 1.00 46.81 95 LYS A N 1
ATOM 2867 C CA . LYS B 1 96 ? -25.234 -16.493 -39.344 1.00 51.40 95 LYS A CA 1
ATOM 2868 C C . LYS B 1 96 ? -26.633 -15.932 -39.133 1.00 41.63 95 LYS A C 1
ATOM 2869 O O . LYS B 1 96 ? -27.265 -15.519 -40.098 1.00 40.77 95 LYS A O 1
ATOM 2875 N N . VAL B 1 97 ? -27.115 -15.915 -37.888 1.00 40.67 96 VAL A N 1
ATOM 2876 C CA . VAL B 1 97 ? -28.436 -15.357 -37.581 1.00 38.22 96 VAL A CA 1
ATOM 2877 C C . VAL B 1 97 ? -28.311 -14.232 -36.570 1.00 38.93 96 VAL A C 1
ATOM 2878 O O . VAL B 1 97 ? -27.365 -14.189 -35.774 1.00 40.63 96 VAL A O 1
ATOM 2882 N N . HIS B 1 98 ? -29.279 -13.326 -36.608 1.00 33.52 97 HIS A N 1
ATOM 2883 C CA . HIS B 1 98 ? -29.296 -12.197 -35.697 1.00 35.30 97 HIS A CA 1
ATOM 2884 C C . HIS B 1 98 ? -30.478 -12.278 -34.764 1.00 37.71 97 HIS A C 1
ATOM 2885 O O . HIS B 1 98 ? -31.576 -12.654 -35.176 1.00 37.57 97 HIS A O 1
ATOM 2892 N N . VAL B 1 99 ? -30.245 -11.897 -33.512 1.00 35.91 98 VAL A N 1
ATOM 2893 C CA . VAL B 1 99 ? -31.306 -11.712 -32.539 1.00 35.91 98 VAL A CA 1
ATOM 2894 C C . VAL B 1 99 ? -31.438 -10.210 -32.372 1.00 38.52 98 VAL A C 1
ATOM 2895 O O . VAL B 1 99 ? -30.485 -9.536 -31.955 1.00 34.72 98 VAL A O 1
ATOM 2899 N N . ARG B 1 100 ? -32.608 -9.692 -32.722 1.00 34.85 99 ARG A N 1
ATOM 2900 C CA . ARG B 1 100 ? -32.837 -8.263 -32.762 1.00 31.96 99 ARG A CA 1
ATOM 2901 C C . ARG B 1 100 ? -33.922 -7.872 -31.770 1.00 35.88 99 ARG A C 1
ATOM 2902 O O . ARG B 1 100 ? -35.091 -8.211 -31.939 1.00 35.44 99 ARG A O 1
ATOM 2910 N N . ILE B 1 101 ? -33.507 -7.179 -30.715 1.00 32.90 100 ILE A N 1
ATOM 2911 C CA . ILE B 1 101 ? -34.406 -6.770 -29.644 1.00 36.45 100 ILE A CA 1
ATOM 2912 C C . ILE B 1 101 ? -35.061 -5.431 -29.984 1.00 32.03 100 ILE A C 1
ATOM 2913 O O . ILE B 1 101 ? -34.390 -4.486 -30.408 1.00 33.02 100 ILE A O 1
ATOM 2918 N N . VAL B 1 102 ? -36.384 -5.379 -29.831 1.00 32.73 101 VAL A N 1
ATOM 2919 C CA . VAL B 1 102 ? -37.160 -4.156 -30.073 1.00 36.40 101 VAL A CA 1
ATOM 2920 C C . VAL B 1 102 ? -37.966 -3.786 -28.831 1.00 34.05 101 VAL A C 1
ATOM 2921 O O . VAL B 1 102 ? -38.189 -4.620 -27.949 1.00 34.17 101 VAL A O 1
ATOM 2925 N N . GLY B 1 103 ? -38.390 -2.528 -28.770 1.00 34.94 102 GLY A N 1
ATOM 2926 C CA . GLY B 1 103 ? -39.218 -2.032 -27.672 1.00 33.56 102 GLY A CA 1
ATOM 2927 C C . GLY B 1 103 ? -38.550 -2.023 -26.310 1.00 36.57 102 GLY A C 1
ATOM 2928 O O . GLY B 1 103 ? -39.183 -2.359 -25.308 1.00 36.57 102 GLY A O 1
ATOM 2929 N N . ILE B 1 104 ? -37.268 -1.658 -26.262 1.00 38.08 103 ILE A N 1
ATOM 2930 C CA . ILE B 1 104 ? -36.556 -1.594 -24.987 1.00 34.90 103 ILE A CA 1
ATOM 2931 C C . ILE B 1 104 ? -36.929 -0.293 -24.264 1.00 33.84 103 ILE A C 1
ATOM 2932 O O . ILE B 1 104 ? -37.190 0.717 -24.907 1.00 32.71 103 ILE A O 1
ATOM 2937 N N . PRO B 1 105 ? -36.933 -0.314 -22.924 1.00 33.02 104 PRO A N 1
ATOM 2938 C CA . PRO B 1 105 ? -37.274 0.866 -22.136 1.00 37.97 104 PRO A CA 1
ATOM 2939 C C . PRO B 1 105 ? -36.085 1.814 -21.911 1.00 36.32 104 PRO A C 1
ATOM 2940 O O . PRO B 1 105 ? -35.778 2.168 -20.773 1.00 39.44 104 PRO A O 1
ATOM 2944 N N . ARG B 1 106 ? -35.407 2.196 -22.988 1.00 37.43 105 ARG A N 1
ATOM 2945 C CA . ARG B 1 106 ? -34.308 3.149 -22.903 1.00 35.91 105 ARG A CA 1
ATOM 2946 C C . ARG B 1 106 ? -34.256 3.921 -24.208 1.00 35.27 105 ARG A C 1
ATOM 2947 O O . ARG B 1 106 ? -33.280 3.871 -24.964 1.00 35.56 105 ARG A O 1
ATOM 2955 N N . VAL B 1 107 ? -35.353 4.624 -24.464 1.00 33.36 106 VAL A N 1
ATOM 2956 C CA . VAL B 1 107 ? -35.442 5.555 -25.570 1.00 36.66 106 VAL A CA 1
ATOM 2957 C C . VAL B 1 107 ? -34.830 6.876 -25.094 1.00 41.21 106 VAL A C 1
ATOM 2958 O O . VAL B 1 107 ? -35.254 7.425 -24.081 1.00 42.71 106 VAL A O 1
ATOM 2962 N N . ILE B 1 108 ? -33.817 7.359 -25.806 1.00 42.04 107 ILE A N 1
ATOM 2963 C CA . ILE B 1 108 ? -33.097 8.565 -25.407 1.00 39.26 107 ILE A CA 1
ATOM 2964 C C . ILE B 1 108 ? -33.217 9.621 -26.493 1.00 38.96 107 ILE A C 1
ATOM 2965 O O . ILE B 1 108 ? -33.058 9.323 -27.676 1.00 41.77 107 ILE A O 1
ATOM 2970 N N . GLU B 1 109 ? -33.512 10.851 -26.083 1.00 38.35 108 GLU A N 1
ATOM 2971 C CA . GLU B 1 109 ? -33.594 11.966 -27.015 1.00 42.99 108 GLU A CA 1
ATOM 2972 C C . GLU B 1 109 ? -32.181 12.373 -27.407 1.00 36.53 108 GLU A C 1
ATOM 2973 O O . GLU B 1 109 ? -31.303 12.460 -26.551 1.00 39.72 108 GLU A O 1
ATOM 2979 N N . LEU B 1 110 ? -31.964 12.601 -28.699 1.00 39.77 109 LEU A N 1
ATOM 2980 C CA . LEU B 1 110 ? -30.644 12.965 -29.223 1.00 43.34 109 LEU A CA 1
ATOM 2981 C C . LEU B 1 110 ? -30.016 14.137 -28.482 1.00 50.90 109 LEU A C 1
ATOM 2982 O O . LEU B 1 110 ? -28.837 14.107 -28.128 1.00 47.36 109 LEU A O 1
ATOM 2987 N N . ARG B 1 111 ? -30.829 15.155 -28.230 1.00 47.34 110 ARG A N 1
ATOM 2988 C CA . ARG B 1 111 ? -30.381 16.377 -27.570 1.00 43.87 110 ARG A CA 1
ATOM 2989 C C . ARG B 1 111 ? -29.973 16.132 -26.117 1.00 46.09 110 ARG A C 1
ATOM 2990 O O . ARG B 1 111 ? -29.199 16.901 -25.549 1.00 51.05 110 ARG A O 1
ATOM 2998 N N . LYS B 1 112 ? -30.489 15.059 -25.516 1.00 44.82 111 LYS A N 1
ATOM 2999 C CA . LYS B 1 112 ? -30.237 14.762 -24.106 1.00 42.79 111 LYS A CA 1
ATOM 3000 C C . LYS B 1 112 ? -29.225 13.641 -23.863 1.00 44.69 111 LYS A C 1
ATOM 3001 O O . LYS B 1 112 ? -29.048 13.219 -22.722 1.00 40.76 111 LYS A O 1
ATOM 3007 N N . ILE B 1 113 ? -28.554 13.172 -24.914 1.00 45.42 112 ILE A N 1
ATOM 3008 C CA . ILE B 1 113 ? -27.534 12.133 -24.760 1.00 43.36 112 ILE A CA 1
ATOM 3009 C C . ILE B 1 113 ? -26.443 12.609 -23.805 1.00 45.88 112 ILE A C 1
ATOM 3010 O O . ILE B 1 113 ? -25.941 13.728 -23.932 1.00 45.08 112 ILE A O 1
ATOM 3015 N N . ARG B 1 114 ? -26.076 11.744 -22.863 1.00 42.75 113 ARG A N 1
ATOM 3016 C CA . ARG B 1 114 ? -25.029 12.042 -21.896 1.00 43.60 113 ARG A CA 1
ATOM 3017 C C . ARG B 1 114 ? -23.869 11.062 -22.024 1.00 47.32 113 ARG A C 1
ATOM 3018 O O . ARG B 1 114 ? -23.997 9.998 -22.641 1.00 38.36 113 ARG A O 1
ATOM 3026 N N . SER B 1 115 ? -22.741 11.427 -21.423 1.00 43.74 114 SER A N 1
ATOM 3027 C CA . SER B 1 115 ? -21.524 10.621 -21.495 1.00 43.69 114 SER A CA 1
ATOM 3028 C C . SER B 1 115 ? -21.719 9.208 -20.946 1.00 36.42 114 SER A C 1
ATOM 3029 O O . SER B 1 115 ? -21.078 8.273 -21.420 1.00 39.88 114 SER A O 1
ATOM 3032 N N . THR B 1 116 ? -22.604 9.053 -19.961 1.00 35.24 115 THR A N 1
ATOM 3033 C CA . THR B 1 116 ? -22.888 7.736 -19.378 1.00 39.50 115 THR A CA 1
ATOM 3034 C C . THR B 1 116 ? -23.747 6.822 -20.277 1.00 36.16 115 THR A C 1
ATOM 3035 O O . THR B 1 116 ? -23.865 5.631 -20.004 1.00 36.13 115 THR A O 1
ATOM 3039 N N . ASP B 1 117 ? -24.336 7.374 -21.336 1.00 39.70 116 ASP A N 1
ATOM 3040 C CA . ASP B 1 117 ? -25.085 6.574 -22.316 1.00 39.87 116 ASP A CA 1
ATOM 3041 C C . ASP B 1 117 ? -24.172 5.795 -23.274 1.00 38.94 116 ASP A C 1
ATOM 3042 O O . ASP B 1 117 ? -24.607 4.825 -23.900 1.00 34.13 116 ASP A O 1
ATOM 3047 N N . ILE B 1 118 ? -22.919 6.229 -23.398 1.00 33.30 117 ILE A N 1
ATOM 3048 C CA . ILE B 1 118 ? -21.942 5.544 -24.246 1.00 35.70 117 ILE A CA 1
ATOM 3049 C C . ILE B 1 118 ? -21.672 4.136 -23.702 1.00 30.42 117 ILE A C 1
ATOM 3050 O O . ILE B 1 118 ? -21.470 3.948 -22.506 1.00 32.45 117 ILE A O 1
ATOM 3055 N N . GLY B 1 119 ? -21.685 3.147 -24.591 1.00 30.25 118 GLY A N 1
ATOM 3056 C CA . GLY B 1 119 ? -21.538 1.748 -24.197 1.00 28.97 118 GLY A CA 1
ATOM 3057 C C . GLY B 1 119 ? -22.834 1.039 -23.837 1.00 29.73 118 GLY A C 1
ATOM 3058 O O . GLY B 1 119 ? -22.831 -0.163 -23.607 1.00 32.09 118 GLY A O 1
ATOM 3059 N N . LYS B 1 120 ? -23.952 1.763 -23.807 1.00 32.86 119 LYS A N 1
ATOM 3060 C CA . LYS B 1 120 ? -25.251 1.165 -23.486 1.00 32.23 119 LYS A CA 1
ATOM 3061 C C . LYS B 1 120 ? -26.073 0.899 -24.742 1.00 28.48 119 LYS A C 1
ATOM 3062 O O . LYS B 1 120 ? -25.963 1.621 -25.734 1.00 29.78 119 LYS A O 1
ATOM 3068 N N . LEU B 1 121 ? -26.913 -0.128 -24.685 1.00 29.10 120 LEU A N 1
ATOM 3069 C CA . LEU B 1 121 ? -27.910 -0.378 -25.719 1.00 28.90 120 LEU A CA 1
ATOM 3070 C C . LEU B 1 121 ? -29.041 0.638 -25.529 1.00 29.11 120 LEU A C 1
ATOM 3071 O O . LEU B 1 121 ? -29.720 0.631 -24.504 1.00 31.76 120 LEU A O 1
ATOM 3076 N N . ILE B 1 122 ? -29.213 1.524 -26.506 1.00 33.00 121 ILE A N 1
ATOM 3077 C CA . ILE B 1 122 ? -30.229 2.569 -26.443 1.00 32.58 121 ILE A CA 1
ATOM 3078 C C . ILE B 1 122 ? -31.063 2.579 -27.708 1.00 32.87 121 ILE A C 1
ATOM 3079 O O . ILE B 1 122 ? -30.677 1.989 -28.724 1.00 34.78 121 ILE A O 1
ATOM 3084 N N . THR B 1 123 ? -32.196 3.274 -27.644 1.00 32.43 122 THR A N 1
ATOM 3085 C CA . THR B 1 123 ? -33.030 3.507 -28.814 1.00 35.81 122 THR A CA 1
ATOM 3086 C C . THR B 1 123 ? -33.128 5.003 -29.101 1.00 35.96 122 THR A C 1
ATOM 3087 O O . THR B 1 123 ? -33.351 5.806 -28.192 1.00 34.75 122 THR A O 1
ATOM 3091 N N . ILE B 1 124 ? -32.955 5.359 -30.371 1.00 35.61 123 ILE A N 1
ATOM 3092 C CA . ILE B 1 124 ? -33.190 6.709 -30.856 1.00 37.03 123 ILE A CA 1
ATOM 3093 C C . ILE B 1 124 ? -34.367 6.663 -31.820 1.00 41.61 123 ILE A C 1
ATOM 3094 O O . ILE B 1 124 ? -34.401 5.829 -32.732 1.00 38.24 123 ILE A O 1
ATOM 3099 N N . ASP B 1 125 ? -35.323 7.563 -31.610 1.00 36.61 124 ASP A N 1
ATOM 3100 C CA . ASP B 1 125 ? -36.496 7.704 -32.470 1.00 38.70 124 ASP A CA 1
ATOM 3101 C C . ASP B 1 125 ? -36.331 8.992 -33.263 1.00 44.85 124 ASP A C 1
ATOM 3102 O O . ASP B 1 125 ? -36.382 10.080 -32.695 1.00 44.28 124 ASP A O 1
ATOM 3107 N N . GLY B 1 126 ? -36.118 8.866 -34.569 1.00 41.03 125 GLY A N 1
ATOM 3108 C CA . GLY B 1 126 ? -35.860 10.027 -35.416 1.00 43.28 125 GLY A CA 1
ATOM 3109 C C . GLY B 1 126 ? -36.217 9.817 -36.871 1.00 40.33 125 GLY A C 1
ATOM 3110 O O . GLY B 1 126 ? -36.921 8.870 -37.226 1.00 43.39 125 GLY A O 1
ATOM 3111 N N . ILE B 1 127 ? -35.723 10.722 -37.708 1.00 40.92 126 ILE A N 1
ATOM 3112 C CA . ILE B 1 127 ? -35.998 10.720 -39.129 1.00 44.98 126 ILE A CA 1
ATOM 3113 C C . ILE B 1 127 ? -34.720 10.389 -39.882 1.00 43.91 126 ILE A C 1
ATOM 3114 O O . ILE B 1 127 ? -33.678 11.001 -39.647 1.00 51.05 126 ILE A O 1
ATOM 3119 N N . LEU B 1 128 ? -34.813 9.446 -40.810 1.00 41.94 127 LEU A N 1
ATOM 3120 C CA . LEU B 1 128 ? -33.678 9.087 -41.661 1.00 53.92 127 LEU A CA 1
ATOM 3121 C C . LEU B 1 128 ? -33.467 10.166 -42.729 1.00 60.71 127 LEU A C 1
ATOM 3122 O O . LEU B 1 128 ? -34.370 10.441 -43.524 1.00 67.66 127 LEU A O 1
ATOM 3127 N N . VAL B 1 129 ? -32.286 10.789 -42.728 1.00 60.27 128 VAL A N 1
ATOM 3128 C CA . VAL B 1 129 ? -31.998 11.923 -43.611 1.00 57.29 128 VAL A CA 1
ATOM 3129 C C . VAL B 1 129 ? -31.275 11.500 -44.884 1.00 68.69 128 VAL A C 1
ATOM 3130 O O . VAL B 1 129 ? -31.688 11.869 -45.981 1.00 68.87 128 VAL A O 1
ATOM 3134 N N . LYS B 1 130 ? -30.175 10.766 -44.710 1.00 61.66 129 LYS A N 1
ATOM 3135 C CA . LYS B 1 130 ? -29.269 10.368 -45.782 1.00 54.62 129 LYS A CA 1
ATOM 3136 C C . LYS B 1 130 ? -28.936 8.899 -45.588 1.00 59.48 129 LYS A C 1
ATOM 3137 O O . LYS B 1 130 ? -28.892 8.436 -44.449 1.00 47.04 129 LYS A O 1
ATOM 3143 N N . VAL B 1 131 ? -28.715 8.174 -46.686 1.00 52.30 130 VAL A N 1
ATOM 3144 C CA . VAL B 1 131 ? -28.195 6.810 -46.649 1.00 51.51 130 VAL A CA 1
ATOM 3145 C C . VAL B 1 131 ? -27.225 6.622 -47.815 1.00 55.65 130 VAL A C 1
ATOM 3146 O O . VAL B 1 131 ? -27.527 7.027 -48.933 1.00 51.40 130 VAL A O 1
ATOM 3150 N N . THR B 1 132 ? -26.074 5.999 -47.563 1.00 51.40 131 THR A N 1
ATOM 3151 C CA . THR B 1 132 ? -25.105 5.729 -48.626 1.00 48.98 131 THR A CA 1
ATOM 3152 C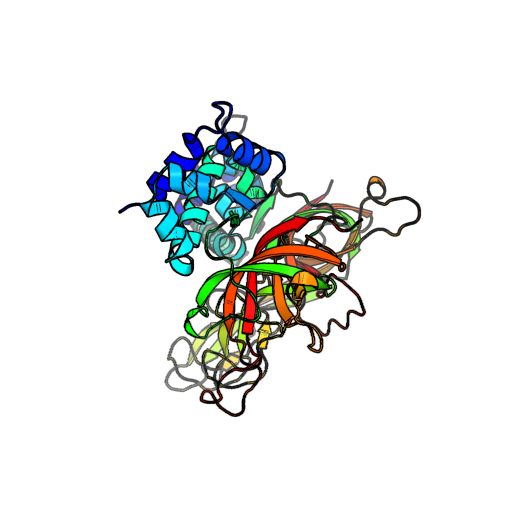 C . THR B 1 132 ? -25.537 4.516 -49.447 1.00 52.16 131 THR A C 1
ATOM 3153 O O . THR B 1 132 ? -26.330 3.697 -48.973 1.00 46.05 131 THR A O 1
ATOM 3157 N N . PRO B 1 133 ? -25.021 4.393 -50.683 1.00 53.78 132 PRO A N 1
ATOM 3158 C CA . PRO B 1 133 ? -25.253 3.153 -51.425 1.00 49.51 132 PRO A CA 1
ATOM 3159 C C . PRO B 1 133 ? -24.627 1.954 -50.714 1.00 46.15 132 PRO A C 1
ATOM 3160 O O . PRO B 1 133 ? -23.628 2.103 -50.007 1.00 48.03 132 PRO A O 1
ATOM 3164 N N . VAL B 1 134 ? -25.228 0.785 -50.893 1.00 45.25 133 VAL A N 1
ATOM 3165 C CA . VAL B 1 134 ? -24.777 -0.426 -50.219 1.00 45.50 133 VAL A CA 1
ATOM 3166 C C . VAL B 1 134 ? -23.388 -0.816 -50.729 1.00 49.31 133 VAL A C 1
ATOM 3167 O O . VAL B 1 134 ? -23.144 -0.800 -51.932 1.00 48.48 133 VAL A O 1
ATOM 3171 N N . LYS B 1 135 ? -22.483 -1.143 -49.811 1.00 45.79 134 LYS A N 1
ATOM 3172 C CA . LYS B 1 135 ? -21.159 -1.677 -50.164 1.00 43.29 134 LYS A CA 1
ATOM 3173 C C . LYS B 1 135 ? -20.907 -2.981 -49.420 1.00 44.80 134 LYS A C 1
ATOM 3174 O O . LYS B 1 135 ? -21.605 -3.298 -48.458 1.00 41.67 134 LYS A O 1
ATOM 3180 N N . GLU B 1 136 ? -19.901 -3.725 -49.873 1.00 40.19 135 GLU A N 1
ATOM 3181 C CA . GLU B 1 136 ? -19.521 -5.001 -49.268 1.00 42.24 135 GLU A CA 1
ATOM 3182 C C . GLU B 1 136 ? -18.116 -4.989 -48.648 1.00 43.40 135 GLU A C 1
ATOM 3183 O O . GLU B 1 136 ? -17.175 -4.453 -49.235 1.00 44.41 135 GLU A O 1
ATOM 3189 N N . ARG B 1 137 ? -17.990 -5.602 -47.470 1.00 42.56 136 ARG A N 1
ATOM 3190 C CA . ARG B 1 137 ? -16.698 -5.798 -46.788 1.00 36.93 136 ARG A CA 1
ATOM 3191 C C . ARG B 1 137 ? -16.564 -7.249 -46.332 1.00 35.33 136 ARG A C 1
ATOM 3192 O O . ARG B 1 137 ? -17.566 -7.955 -46.222 1.00 40.06 136 ARG A O 1
ATOM 3200 N N . ILE B 1 138 ? -15.339 -7.686 -46.049 1.00 36.25 137 ILE A N 1
ATOM 3201 C CA . ILE B 1 138 ? -15.103 -9.041 -45.540 1.00 40.68 137 ILE A CA 1
ATOM 3202 C C . ILE B 1 138 ? -15.584 -9.157 -44.088 1.00 42.71 137 ILE A C 1
ATOM 3203 O O . ILE B 1 138 ? -15.144 -8.402 -43.222 1.00 41.29 137 ILE A O 1
ATOM 3208 N N . TYR B 1 139 ? -16.502 -10.086 -43.840 1.00 44.11 138 TYR A N 1
ATOM 3209 C CA . TYR B 1 139 ? -16.987 -10.331 -42.476 1.00 48.69 138 TYR A CA 1
ATOM 3210 C C . TYR B 1 139 ? -16.428 -11.606 -41.837 1.00 50.59 138 TYR A C 1
ATOM 3211 O O . TYR B 1 139 ? -16.443 -11.731 -40.622 1.00 49.12 138 TYR A O 1
ATOM 3220 N N . LYS B 1 140 ? -15.961 -12.552 -42.647 1.00 49.16 139 LYS A N 1
ATOM 3221 C CA . LYS B 1 140 ? -15.341 -13.780 -42.138 1.00 53.22 139 LYS A CA 1
ATOM 3222 C C . LYS B 1 140 ? -14.298 -14.264 -43.135 1.00 47.34 139 LYS A C 1
ATOM 3223 O O . LYS B 1 140 ? -14.548 -14.237 -44.345 1.00 47.43 139 LYS A O 1
ATOM 3229 N N . ALA B 1 141 ? -13.143 -14.688 -42.617 1.00 46.49 140 ALA A N 1
ATOM 3230 C CA . ALA B 1 141 ? -12.070 -15.270 -43.428 1.00 44.80 140 ALA A CA 1
ATOM 3231 C C . ALA B 1 141 ? -11.566 -16.623 -42.937 1.00 50.03 140 ALA A C 1
ATOM 3232 O O . ALA B 1 141 ? -11.501 -16.921 -41.737 1.00 62.59 140 ALA A O 1
ATOM 3234 N N . THR B 1 142 ? -11.210 -17.439 -43.917 1.00 48.19 141 THR A N 1
ATOM 3235 C CA . THR B 1 142 ? -10.613 -18.738 -43.686 1.00 51.90 141 THR A CA 1
ATOM 3236 C C . THR B 1 142 ? -9.219 -18.684 -44.285 1.00 54.04 141 THR A C 1
ATOM 3237 O O . THR B 1 142 ? -9.030 -18.153 -45.382 1.00 51.04 141 THR A O 1
ATOM 3241 N N . TYR B 1 143 ? -8.247 -19.209 -43.549 1.00 55.89 142 TYR A N 1
ATOM 3242 C CA . TYR B 1 143 ? -6.858 -19.243 -43.991 1.00 57.36 142 TYR A CA 1
ATOM 3243 C C . TYR B 1 143 ? -6.352 -20.677 -43.976 1.00 61.62 142 TYR A C 1
ATOM 3244 O O . TYR B 1 143 ? -6.925 -21.534 -43.302 1.00 64.82 142 TYR A O 1
ATOM 3253 N N . LYS B 1 144 ? -5.283 -20.930 -44.726 1.00 55.54 143 LYS A N 1
ATOM 3254 C CA . LYS B 1 144 ? -4.580 -22.210 -44.675 1.00 68.97 143 LYS A CA 1
ATOM 3255 C C . LYS B 1 144 ? -3.133 -21.956 -44.279 1.00 69.93 143 LYS A C 1
ATOM 3256 O O . LYS B 1 144 ? -2.451 -21.143 -44.905 1.00 59.33 143 LYS A O 1
ATOM 3262 N N . HIS B 1 145 ? -2.673 -22.650 -43.240 1.00 72.26 144 HIS A N 1
ATOM 3263 C CA . HIS B 1 145 ? -1.288 -22.535 -42.790 1.00 86.28 144 HIS A CA 1
ATOM 3264 C C . HIS B 1 145 ? -0.390 -23.318 -43.749 1.00 88.01 144 HIS A C 1
ATOM 3265 O O . HIS B 1 145 ? -0.354 -24.550 -43.713 1.00 78.98 144 HIS A O 1
ATOM 3272 N N . ILE B 1 146 ? 0.316 -22.589 -44.613 1.00 87.77 145 ILE A N 1
ATOM 3273 C CA . ILE B 1 146 ? 1.175 -23.195 -45.628 1.00 100.07 145 ILE A CA 1
ATOM 3274 C C . ILE B 1 146 ? 2.495 -23.607 -44.981 1.00 108.57 145 ILE A C 1
ATOM 3275 O O . ILE B 1 146 ? 3.452 -22.831 -44.931 1.00 112.28 145 ILE A O 1
ATOM 3280 N N . HIS B 1 147 ? 2.523 -24.835 -44.473 1.00 114.28 146 HIS A N 1
ATOM 3281 C CA . HIS B 1 147 ? 3.697 -25.377 -43.802 1.00 117.90 146 HIS A CA 1
ATOM 3282 C C . HIS B 1 147 ? 3.603 -26.906 -43.791 1.00 119.66 146 HIS A C 1
ATOM 3283 O O . HIS B 1 147 ? 2.586 -27.448 -43.355 1.00 116.99 146 HIS A O 1
ATOM 3290 N N . PRO B 1 148 ? 4.656 -27.603 -44.272 1.00 118.19 147 PRO A N 1
ATOM 3291 C CA . PRO B 1 148 ? 4.669 -29.069 -44.408 1.00 108.52 147 PRO A CA 1
ATOM 3292 C C . PRO B 1 148 ? 4.032 -29.848 -43.251 1.00 105.69 147 PRO A C 1
ATOM 3293 O O . PRO B 1 148 ? 3.303 -30.814 -43.488 1.00 85.57 147 PRO A O 1
ATOM 3297 N N . ASP B 1 149 ? 4.304 -29.423 -42.019 1.00 108.98 148 ASP A N 1
ATOM 3298 C CA . ASP B 1 149 ? 3.810 -30.116 -40.826 1.00 106.84 148 ASP A CA 1
ATOM 3299 C C . ASP B 1 149 ? 2.343 -29.824 -40.479 1.00 106.28 148 ASP A C 1
ATOM 3300 O O . ASP B 1 149 ? 1.790 -30.468 -39.586 1.00 95.44 148 ASP A O 1
ATOM 3305 N N . CYS B 1 150 ? 1.712 -28.873 -41.173 1.00 101.83 149 CYS A N 1
ATOM 3306 C CA . CYS B 1 150 ? 0.351 -28.446 -40.833 1.00 94.81 149 CYS A CA 1
ATOM 3307 C C . CYS B 1 150 ? -0.653 -28.572 -41.990 1.00 93.94 149 CYS A C 1
ATOM 3308 O O . CYS B 1 150 ? -1.427 -29.528 -42.025 1.00 91.57 149 CYS A O 1
ATOM 3311 N N . MET B 1 151 ? -0.647 -27.609 -42.915 1.00 90.72 150 MET A N 1
ATOM 3312 C CA . MET B 1 151 ? -1.607 -27.558 -44.029 1.00 91.05 150 MET A CA 1
ATOM 3313 C C . MET B 1 151 ? -3.081 -27.673 -43.606 1.00 90.69 150 MET A C 1
ATOM 3314 O O . MET B 1 151 ? -3.883 -28.283 -44.315 1.00 87.31 150 MET A O 1
ATOM 3319 N N . GLN B 1 152 ? -3.442 -27.077 -42.468 1.00 84.81 151 GLN A N 1
ATOM 3320 C CA . GLN B 1 152 ? -4.838 -27.083 -42.003 1.00 87.26 151 GLN A CA 1
ATOM 3321 C C . GLN B 1 152 ? -5.483 -25.718 -42.217 1.00 77.64 151 GLN A C 1
ATOM 3322 O O . GLN B 1 152 ? -4.798 -24.691 -42.261 1.00 59.96 151 GLN A O 1
ATOM 3328 N N . GLU B 1 153 ? -6.808 -25.724 -42.343 1.00 70.04 152 GLU A N 1
ATOM 3329 C CA . GLU B 1 153 ? -7.584 -24.502 -42.515 1.00 72.61 152 GLU A CA 1
ATOM 3330 C C . GLU B 1 153 ? -8.227 -24.075 -41.198 1.00 78.35 152 GLU A C 1
ATOM 3331 O O . GLU B 1 153 ? -8.596 -24.919 -40.377 1.00 71.70 152 GLU A O 1
ATOM 3337 N N . PHE B 1 154 ? -8.360 -22.765 -41.004 1.00 67.77 153 PHE A N 1
ATOM 3338 C CA . PHE B 1 154 ? -8.992 -22.217 -39.805 1.00 65.66 153 PHE A CA 1
ATOM 3339 C C . PHE B 1 154 ? -9.673 -20.878 -40.091 1.00 65.69 153 PHE A C 1
ATOM 3340 O O . PHE B 1 154 ? -9.233 -20.121 -40.959 1.00 61.85 153 PHE A O 1
ATOM 3348 N N . GLU B 1 155 ? -10.740 -20.591 -39.351 1.00 64.36 154 GLU A N 1
ATOM 3349 C CA . GLU B 1 155 ? -11.407 -19.295 -39.432 1.00 66.74 154 GLU A CA 1
ATOM 3350 C C . GLU B 1 155 ? -10.667 -18.274 -38.578 1.00 66.48 154 GLU A C 1
ATOM 3351 O O . GLU B 1 155 ? -10.090 -18.610 -37.542 1.00 66.96 154 GLU A O 1
ATOM 3357 N N . TRP B 1 156 ? -10.685 -17.024 -39.024 1.00 61.37 155 TRP A N 1
ATOM 3358 C CA . TRP B 1 156 ? -9.995 -15.950 -38.331 1.00 64.92 155 TRP A CA 1
ATOM 3359 C C . TRP B 1 156 ? -10.758 -14.654 -38.611 1.00 74.62 155 TRP A C 1
ATOM 3360 O O . TRP B 1 156 ? -10.975 -14.320 -39.777 1.00 86.72 155 TRP A O 1
ATOM 3371 N N . PRO B 1 157 ? -11.217 -13.950 -37.552 1.00 80.71 156 PRO A N 1
ATOM 3372 C CA . PRO B 1 157 ? -11.081 -14.254 -36.119 1.00 77.58 156 PRO A CA 1
ATOM 3373 C C . PRO B 1 157 ? -11.756 -15.568 -35.708 1.00 77.30 156 PRO A C 1
ATOM 3374 O O . PRO B 1 157 ? -12.618 -16.070 -36.430 1.00 72.79 156 PRO A O 1
ATOM 3378 N N . GLU B 1 158 ? -11.363 -16.105 -34.554 1.00 86.44 157 GLU A N 1
ATOM 3379 C CA . GLU B 1 158 ? -11.782 -17.451 -34.130 1.00 88.56 157 GLU A CA 1
ATOM 3380 C C . GLU B 1 158 ? -13.284 -17.583 -33.875 1.00 89.54 157 GLU A C 1
ATOM 3381 O O . GLU B 1 158 ? -13.969 -18.324 -34.583 1.00 74.89 157 GLU A O 1
ATOM 3387 N N . ASP B 1 159 ? -13.776 -16.862 -32.866 1.00 95.97 158 ASP A N 1
ATOM 3388 C CA . ASP B 1 159 ? -15.171 -16.948 -32.425 1.00 106.04 158 ASP A CA 1
ATOM 3389 C C . ASP B 1 159 ? -15.817 -15.561 -32.394 1.00 104.63 158 ASP A C 1
ATOM 3390 O O . ASP B 1 159 ? -16.596 -15.228 -31.498 1.00 115.21 158 ASP A O 1
ATOM 3395 N N . GLU B 1 160 ? -15.484 -14.752 -33.390 1.00 91.52 159 GLU A N 1
ATOM 3396 C CA . GLU B 1 160 ? -16.131 -13.456 -33.572 1.00 86.83 159 GLU A CA 1
ATOM 3397 C C . GLU B 1 160 ? -15.965 -13.063 -35.032 1.00 81.82 159 GLU A C 1
ATOM 3398 O O . GLU B 1 160 ? -15.232 -13.730 -35.758 1.00 71.55 159 GLU A O 1
ATOM 3404 N N . GLU B 1 161 ? -16.616 -11.981 -35.456 1.00 70.42 160 GLU A N 1
ATOM 3405 C CA . GLU B 1 161 ? -16.592 -11.564 -36.849 1.00 79.07 160 GLU A CA 1
ATOM 3406 C C . GLU B 1 161 ? -15.384 -10.645 -37.007 1.00 81.78 160 GLU A C 1
ATOM 3407 O O . GLU B 1 161 ? -14.897 -10.071 -36.022 1.00 71.39 160 GLU A O 1
ATOM 3413 N N . MET B 1 162 ? -14.901 -10.535 -38.243 1.00 76.25 161 MET A N 1
ATOM 3414 C CA . MET B 1 162 ? -13.766 -9.673 -38.580 1.00 74.48 161 MET A CA 1
ATOM 3415 C C . MET B 1 162 ? -14.174 -8.239 -38.288 1.00 72.20 161 MET A C 1
ATOM 3416 O O . MET B 1 162 ? -15.266 -7.836 -38.681 1.00 76.05 161 MET A O 1
ATOM 3421 N N . PRO B 1 163 ? -13.302 -7.465 -37.614 1.00 74.47 162 PRO A N 1
ATOM 3422 C CA . PRO B 1 163 ? -13.578 -6.043 -37.405 1.00 80.84 162 PRO A CA 1
ATOM 3423 C C . PRO B 1 163 ? -13.464 -5.262 -38.704 1.00 92.39 162 PRO A C 1
ATOM 3424 O O . PRO B 1 163 ? -12.870 -5.757 -39.659 1.00 87.73 162 PRO A O 1
ATOM 3428 N N . GLU B 1 164 ? -13.995 -4.041 -38.711 1.00 101.68 163 GLU A N 1
ATOM 3429 C CA . GLU B 1 164 ? -13.994 -3.167 -39.886 1.00 104.62 163 GLU A CA 1
ATOM 3430 C C . GLU B 1 164 ? -12.715 -3.221 -40.730 1.00 106.30 163 GLU A C 1
ATOM 3431 O O . GLU B 1 164 ? -12.775 -3.080 -41.950 1.00 113.78 163 GLU A O 1
ATOM 3437 N N . VAL B 1 165 ? -11.567 -3.407 -40.080 1.00 109.39 164 VAL A N 1
ATOM 3438 C CA . VAL B 1 165 ? -10.292 -3.573 -40.774 1.00 116.83 164 VAL A CA 1
ATOM 3439 C C . VAL B 1 165 ? -9.797 -5.008 -40.595 1.00 113.94 164 VAL A C 1
ATOM 3440 O O . VAL B 1 165 ? -9.986 -5.606 -39.538 1.00 112.56 164 VAL A O 1
ATOM 3444 N N . LEU B 1 166 ? -9.168 -5.554 -41.634 1.00 111.27 165 LEU A N 1
ATOM 3445 C CA . LEU B 1 166 ? -8.574 -6.898 -41.566 1.00 109.65 165 LEU A CA 1
ATOM 3446 C C . LEU B 1 166 ? -7.399 -6.894 -40.613 1.00 94.45 165 LEU A C 1
ATOM 3447 O O . LEU B 1 166 ? -6.665 -5.910 -40.541 1.00 86.12 165 LEU A O 1
ATOM 3452 N N . GLU B 1 167 ? -7.229 -8.000 -39.893 1.00 87.53 166 GLU A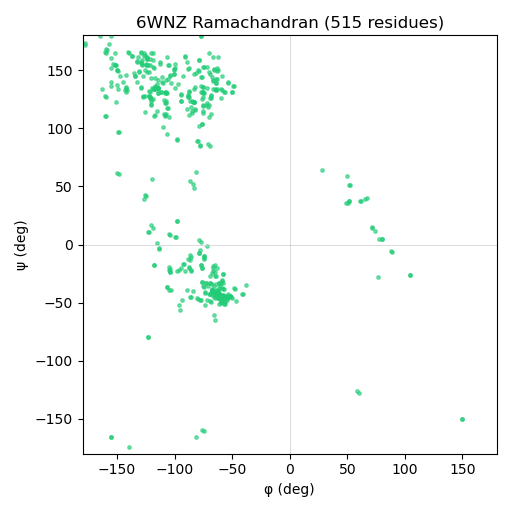 N 1
ATOM 3453 C CA . GLU B 1 167 ? -6.041 -8.236 -39.085 1.00 88.20 166 GLU A CA 1
ATOM 3454 C C . GLU B 1 167 ? -5.404 -9.503 -39.603 1.00 91.32 166 GLU A C 1
ATOM 3455 O O . GLU B 1 167 ? -6.062 -10.531 -39.694 1.00 81.17 166 GLU A O 1
ATOM 3461 N N . MET B 1 168 ? -4.129 -9.414 -39.968 1.00 96.82 167 MET A N 1
ATOM 3462 C CA . MET B 1 168 ? -3.436 -10.539 -40.577 1.00 102.35 167 MET A CA 1
ATOM 3463 C C . MET B 1 168 ? -3.091 -11.554 -39.500 1.00 103.46 167 MET A C 1
ATOM 3464 O O . MET B 1 168 ? -2.457 -11.197 -38.513 1.00 115.55 167 MET A O 1
ATOM 3469 N N . PRO B 1 169 ? -3.519 -12.818 -39.678 1.00 101.38 168 PRO A N 1
ATOM 3470 C CA . PRO B 1 169 ? -3.188 -13.853 -38.697 1.00 111.48 168 PRO A CA 1
ATOM 3471 C C . PRO B 1 169 ? -1.690 -14.171 -38.698 1.00 114.27 168 PRO A C 1
ATOM 3472 O O . PRO B 1 169 ? -1.126 -14.468 -39.752 1.00 103.44 168 PRO A O 1
ATOM 3476 N N . THR B 1 170 ? -1.059 -14.087 -37.526 1.00 113.93 169 THR A N 1
ATOM 3477 C CA . THR B 1 170 ? 0.390 -14.281 -37.391 1.00 100.65 169 THR A CA 1
ATOM 3478 C C . THR B 1 170 ? 0.767 -15.616 -36.741 1.00 94.05 169 THR A C 1
ATOM 3479 O O . THR B 1 170 ? 1.774 -16.217 -37.113 1.00 85.33 169 THR A O 1
ATOM 3483 N N . ILE B 1 171 ? -0.022 -16.060 -35.762 1.00 96.30 170 ILE A N 1
ATOM 3484 C CA . ILE B 1 171 ? 0.177 -17.365 -35.123 1.00 96.14 170 ILE A CA 1
ATOM 3485 C C . ILE B 1 171 ? -1.014 -18.274 -35.427 1.00 83.19 170 ILE A C 1
ATOM 3486 O O . ILE B 1 171 ? -2.170 -17.862 -35.316 1.00 81.50 170 ILE A O 1
ATOM 3491 N N . CYS B 1 172 ? -0.714 -19.516 -35.798 1.00 74.52 171 CYS A N 1
ATOM 3492 C CA . CYS B 1 172 ? -1.728 -20.488 -36.193 1.00 76.41 171 CYS A CA 1
ATOM 3493 C C . CYS B 1 172 ? -2.457 -21.058 -34.980 1.00 78.91 171 CYS A C 1
ATOM 3494 O O . CYS B 1 172 ? -1.815 -21.488 -34.026 1.00 81.20 171 CYS A O 1
ATOM 3497 N N . PRO B 1 173 ? -3.801 -21.077 -35.017 1.00 91.63 172 PRO A N 1
ATOM 3498 C CA . PRO B 1 173 ? -4.570 -21.619 -33.896 1.00 95.44 172 PRO A CA 1
ATOM 3499 C C . PRO B 1 173 ? -4.597 -23.149 -33.830 1.00 96.42 172 PRO A C 1
ATOM 3500 O O . PRO B 1 173 ? -4.936 -23.702 -32.783 1.00 95.08 172 PRO A O 1
ATOM 3504 N N . LYS B 1 174 ? -4.255 -23.822 -34.930 1.00 94.53 173 LYS A N 1
ATOM 3505 C CA . LYS B 1 174 ? -4.284 -25.286 -34.983 1.00 93.27 173 LYS A CA 1
ATOM 3506 C C . LYS B 1 174 ? -2.989 -25.918 -34.474 1.00 96.32 173 LYS A C 1
ATOM 3507 O O . LYS B 1 174 ? -3.031 -26.884 -33.711 1.00 89.90 173 LYS A O 1
ATOM 3513 N N . CYS B 1 175 ? -1.847 -25.382 -34.902 1.00 99.86 174 CYS A N 1
ATOM 3514 C CA . CYS B 1 175 ? -0.539 -25.920 -34.509 1.00 96.94 174 CYS A CA 1
ATOM 3515 C C . CYS B 1 175 ? 0.290 -24.977 -33.625 1.00 92.95 174 CYS A C 1
ATOM 3516 O O . CYS B 1 175 ? 1.382 -25.343 -33.193 1.00 97.25 174 CYS A O 1
ATOM 3519 N N . GLY B 1 176 ? -0.214 -23.771 -33.364 1.00 93.82 175 GLY A N 1
ATOM 3520 C CA . GLY B 1 176 ? 0.439 -22.844 -32.436 1.00 93.68 175 GLY A CA 1
ATOM 3521 C C . GLY B 1 176 ? 1.735 -22.209 -32.917 1.00 96.74 175 GLY A C 1
ATOM 3522 O O . GLY B 1 176 ? 2.468 -21.628 -32.115 1.00 101.99 175 GLY A O 1
ATOM 3523 N N . LYS B 1 177 ? 2.017 -22.297 -34.215 1.00 90.79 176 LYS A N 1
ATOM 3524 C CA . LYS B 1 177 ? 3.271 -21.784 -34.770 1.00 104.46 176 LYS A CA 1
ATOM 3525 C C . LYS B 1 177 ? 2.996 -20.767 -35.886 1.00 109.93 176 LYS A C 1
ATOM 3526 O O . LYS B 1 177 ? 1.986 -20.867 -36.585 1.00 117.10 176 LYS A O 1
ATOM 3532 N N . PRO B 1 178 ? 3.885 -19.766 -36.038 1.00 113.64 177 PRO A N 1
ATOM 3533 C CA . PRO B 1 178 ? 3.740 -18.789 -37.117 1.00 115.66 177 PRO A CA 1
ATOM 3534 C C . PRO B 1 178 ? 4.170 -19.343 -38.475 1.00 111.69 177 PRO A C 1
ATOM 3535 O O . PRO B 1 178 ? 4.584 -20.499 -38.572 1.00 113.41 177 PRO A O 1
ATOM 3539 N N . GLY B 1 179 ? 4.060 -18.517 -39.512 1.00 110.48 178 GLY A N 1
ATOM 3540 C CA . GLY B 1 179 ? 4.448 -18.912 -40.863 1.00 109.68 178 GLY A CA 1
ATOM 3541 C C . GLY B 1 179 ? 3.630 -18.217 -41.933 1.00 108.41 178 GLY A C 1
ATOM 3542 O O . GLY B 1 179 ? 3.173 -17.088 -41.746 1.00 96.17 178 GLY A O 1
ATOM 3543 N N . GLN B 1 180 ? 3.452 -18.902 -43.060 1.00 111.09 179 GLN A N 1
ATOM 3544 C CA . GLN B 1 180 ? 2.715 -18.371 -44.201 1.00 109.50 179 GLN A CA 1
ATOM 3545 C C . GLN B 1 180 ? 1.254 -18.811 -44.164 1.00 104.42 179 GLN A C 1
ATOM 3546 O O . GLN B 1 180 ? 0.963 -19.999 -44.023 1.00 86.27 179 GLN A O 1
ATOM 3552 N N . PHE B 1 181 ? 0.343 -17.848 -44.297 1.00 92.97 180 PHE A N 1
ATOM 3553 C CA . PHE B 1 181 ? -1.094 -18.121 -44.277 1.00 86.44 180 PHE A CA 1
ATOM 3554 C C . PHE B 1 181 ? -1.756 -17.677 -45.579 1.00 77.96 180 PHE A C 1
ATOM 3555 O O . PHE B 1 181 ? -1.700 -16.501 -45.941 1.00 76.16 180 PHE A O 1
ATOM 3563 N N . ARG B 1 182 ? -2.376 -18.626 -46.277 1.00 71.81 181 ARG A N 1
ATOM 3564 C CA . ARG B 1 182 ? -3.041 -18.354 -47.550 1.00 74.23 181 ARG A CA 1
ATOM 3565 C C . ARG B 1 182 ? -4.523 -18.083 -47.322 1.00 60.98 181 ARG A C 1
ATOM 3566 O O . ARG B 1 182 ? -5.226 -18.910 -46.746 1.00 62.18 181 ARG A O 1
ATOM 3574 N N . LEU B 1 183 ? -4.986 -16.922 -47.776 1.00 51.59 182 LEU A N 1
ATOM 3575 C CA . LEU B 1 183 ? -6.402 -16.568 -47.707 1.00 58.09 182 LEU A CA 1
ATOM 3576 C C . LEU B 1 183 ? -7.196 -17.464 -48.653 1.00 51.50 182 LEU A C 1
ATOM 3577 O O . LEU B 1 183 ? -6.842 -17.585 -49.823 1.00 62.86 182 LEU A O 1
ATOM 3582 N N . ILE B 1 184 ? -8.251 -18.097 -48.141 1.00 47.27 183 ILE A N 1
ATOM 3583 C CA . ILE B 1 184 ? -9.108 -18.965 -48.952 1.00 44.92 183 ILE A CA 1
ATOM 3584 C C . ILE B 1 184 ? -10.220 -18.126 -49.577 1.00 48.52 183 ILE A C 1
ATOM 3585 O O . ILE B 1 184 ? -11.041 -17.546 -48.861 1.00 49.66 183 ILE A O 1
ATOM 3590 N N . PRO B 1 185 ? -10.250 -18.045 -50.917 1.00 44.94 184 PRO A N 1
ATOM 3591 C CA . PRO B 1 185 ? -11.295 -17.253 -51.563 1.00 44.21 184 PRO A CA 1
ATOM 3592 C C . PRO B 1 185 ? -12.689 -17.801 -51.240 1.00 45.18 184 PRO A C 1
ATOM 3593 O O . PRO B 1 185 ? -13.564 -17.061 -50.776 1.00 40.73 184 PRO A O 1
ATOM 3597 N N . GLU B 1 186 ? -12.870 -19.105 -51.440 1.00 43.66 185 GLU A N 1
ATOM 3598 C CA . GLU B 1 186 ? -14.201 -19.713 -51.379 1.00 51.36 185 GLU A CA 1
ATOM 3599 C C . GLU B 1 186 ? -14.769 -19.952 -49.981 1.00 50.73 185 GLU A C 1
ATOM 3600 O O . GLU B 1 186 ? -15.915 -20.380 -49.850 1.00 59.10 185 GLU A O 1
ATOM 3606 N N . LYS B 1 187 ? -13.986 -19.679 -48.943 1.00 51.95 186 LYS A N 1
ATOM 3607 C CA . LYS B 1 187 ? -14.492 -19.744 -47.575 1.00 52.79 186 LYS A CA 1
ATOM 3608 C C . LYS B 1 187 ? -14.408 -18.388 -46.881 1.00 46.78 186 LYS A C 1
ATOM 3609 O O . LYS B 1 187 ? -14.578 -18.295 -45.672 1.00 54.57 186 LYS A O 1
ATOM 3615 N N . THR B 1 188 ? -14.182 -17.336 -47.662 1.00 44.78 187 THR A N 1
ATOM 3616 C CA . THR B 1 188 ? -14.074 -15.979 -47.153 1.00 42.54 187 THR A CA 1
ATOM 3617 C C . THR B 1 188 ? -15.342 -15.276 -47.593 1.00 51.54 187 THR A C 1
ATOM 3618 O O . THR B 1 188 ? -15.723 -15.353 -48.762 1.00 44.93 187 THR A O 1
ATOM 3622 N N . LYS B 1 189 ? -16.009 -14.614 -46.652 1.00 45.78 188 LYS A N 1
ATOM 3623 C CA . LYS B 1 189 ? -17.392 -14.211 -46.850 1.00 49.62 188 LYS A CA 1
ATOM 3624 C C . LYS B 1 189 ? -17.600 -12.734 -46.622 1.00 43.79 188 LYS A C 1
ATOM 3625 O O . LYS B 1 189 ? -16.928 -12.111 -45.800 1.00 43.75 188 LYS A O 1
ATOM 3631 N N . LEU B 1 190 ? -18.582 -12.199 -47.333 1.00 43.77 189 LEU A N 1
ATOM 3632 C CA . LEU B 1 190 ? -18.811 -10.768 -47.381 1.00 44.68 189 LEU A CA 1
ATOM 3633 C C . LEU B 1 190 ? -20.110 -10.393 -46.702 1.00 44.62 189 LEU A C 1
ATOM 3634 O O . LEU B 1 190 ? -21.035 -11.206 -46.599 1.00 40.42 189 LEU A O 1
ATOM 3639 N N . ILE B 1 191 ? -20.173 -9.150 -46.240 1.00 42.72 190 ILE A N 1
ATOM 3640 C CA . ILE B 1 191 ? -21.364 -8.641 -45.600 1.00 40.09 190 ILE A CA 1
ATOM 3641 C C . ILE B 1 191 ? -21.660 -7.273 -46.203 1.00 35.43 190 ILE A C 1
ATOM 3642 O O . ILE B 1 191 ? -20.739 -6.490 -46.485 1.00 37.45 190 ILE A O 1
ATOM 3647 N N . ASP B 1 192 ? -22.945 -7.017 -46.430 1.00 33.91 191 ASP A N 1
ATOM 3648 C CA . ASP B 1 192 ? -23.404 -5.741 -46.945 1.00 34.52 191 ASP A CA 1
ATOM 3649 C C . ASP B 1 192 ? -23.370 -4.710 -45.824 1.00 39.13 191 ASP A C 1
ATOM 3650 O O . ASP B 1 192 ? -23.670 -5.028 -44.670 1.00 34.97 191 ASP A O 1
ATOM 3655 N N . TRP B 1 193 ? -23.039 -3.472 -46.167 1.00 36.06 192 TRP A N 1
ATOM 3656 C CA . TRP B 1 193 ? -23.015 -2.395 -45.180 1.00 40.13 192 TRP A CA 1
ATOM 3657 C C . TRP B 1 193 ? -23.361 -1.053 -45.832 1.00 42.43 192 TRP A C 1
ATOM 3658 O O . TRP B 1 193 ? -23.133 -0.839 -47.033 1.00 42.01 192 TRP A O 1
ATOM 3669 N N . GLN B 1 194 ? -23.974 -0.178 -45.044 1.00 38.57 193 GLN A N 1
ATOM 3670 C CA . GLN B 1 194 ? -24.199 1.202 -45.443 1.00 38.64 193 GLN A CA 1
ATOM 3671 C C . GLN B 1 194 ? -24.252 2.122 -44.226 1.00 42.06 193 GLN A C 1
ATOM 3672 O O . GLN B 1 194 ? -24.567 1.693 -43.108 1.00 40.11 193 GLN A O 1
ATOM 3678 N N . LYS B 1 195 ? -23.929 3.387 -44.470 1.00 35.40 194 LYS A N 1
ATOM 3679 C CA . LYS B 1 195 ? -23.951 4.429 -43.454 1.00 38.93 194 LYS A CA 1
ATOM 3680 C C . LYS B 1 195 ? -25.164 5.309 -43.694 1.00 42.29 194 LYS A C 1
ATOM 3681 O O . LYS B 1 195 ? -25.534 5.577 -44.840 1.00 38.91 194 LYS A O 1
ATOM 3687 N N . ALA B 1 196 ? -25.789 5.747 -42.609 1.00 35.66 195 ALA A N 1
ATOM 3688 C CA . ALA B 1 196 ? -26.945 6.620 -42.694 1.00 34.56 195 ALA A CA 1
ATOM 3689 C C . ALA B 1 196 ? -26.860 7.661 -41.604 1.00 39.83 195 ALA A C 1
ATOM 3690 O O . ALA B 1 196 ? -26.061 7.546 -40.666 1.00 37.00 195 ALA A O 1
ATOM 3692 N N . VAL B 1 197 ? -27.681 8.691 -41.747 1.00 43.42 196 VAL A N 1
ATOM 3693 C CA . VAL B 1 197 ? -27.781 9.733 -40.747 1.00 43.11 196 VAL A CA 1
ATOM 3694 C C . VAL B 1 197 ? -29.229 9.798 -40.289 1.00 47.07 196 VAL A C 1
ATOM 3695 O O . VAL B 1 197 ? -30.150 9.911 -41.109 1.00 47.82 196 VAL A O 1
ATOM 3699 N N . ILE B 1 198 ? -29.414 9.727 -38.975 1.00 45.17 197 ILE A N 1
ATOM 3700 C CA . ILE B 1 198 ? -30.721 9.916 -38.363 1.00 47.39 197 ILE A CA 1
ATOM 3701 C C . ILE B 1 198 ? -30.755 11.311 -37.740 1.00 46.72 197 ILE A C 1
ATOM 3702 O O . ILE B 1 198 ? -29.739 11.818 -37.256 1.00 49.24 197 ILE A O 1
ATOM 3707 N N . GLN B 1 199 ? -31.925 11.933 -37.785 1.00 50.14 198 GLN A N 1
ATOM 3708 C CA . GLN B 1 199 ? -32.083 13.315 -37.377 1.00 47.52 198 GLN A CA 1
ATOM 3709 C C . GLN B 1 199 ? -33.253 13.462 -36.426 1.00 43.94 198 GLN A C 1
ATOM 3710 O O . GLN B 1 199 ? -34.224 12.715 -36.493 1.00 43.99 198 GLN A O 1
ATOM 3716 N N . GLU B 1 200 ? -33.124 14.427 -35.524 1.00 43.39 199 GLU A N 1
ATOM 3717 C CA . GLU B 1 200 ? -34.178 14.824 -34.601 1.00 44.74 199 GLU A CA 1
ATOM 3718 C C . GLU B 1 200 ? -35.497 15.038 -35.338 1.00 41.98 199 GLU A C 1
ATOM 3719 O O . GLU B 1 200 ? -35.515 15.653 -36.400 1.00 49.51 199 GLU A O 1
ATOM 3725 N N . ARG B 1 201 ? -36.596 14.548 -34.773 1.00 48.73 200 ARG A N 1
ATOM 3726 C CA . ARG B 1 201 ? -37.924 14.819 -35.326 1.00 59.45 200 ARG A CA 1
ATOM 3727 C C . ARG B 1 201 ? -38.243 16.309 -35.172 1.00 55.56 200 ARG A C 1
ATOM 3728 O O . ARG B 1 201 ? -37.912 16.897 -34.144 1.00 54.17 200 ARG A O 1
ATOM 3736 N N . PRO B 1 202 ? -38.891 16.923 -36.183 1.00 67.63 201 PRO A N 1
ATOM 3737 C CA . PRO B 1 202 ? -39.199 18.366 -36.154 1.00 66.51 201 PRO A CA 1
ATOM 3738 C C . PRO B 1 202 ? -39.824 18.864 -34.844 1.00 61.61 201 PRO A C 1
ATOM 3739 O O . PRO B 1 202 ? -39.508 19.968 -34.388 1.00 66.30 201 PRO A O 1
ATOM 3743 N N . GLU B 1 203 ? -40.698 18.053 -34.255 1.00 60.50 202 GLU A N 1
ATOM 3744 C CA . GLU B 1 203 ? -41.374 18.409 -33.000 1.00 65.25 202 GLU A CA 1
ATOM 3745 C C . GLU B 1 203 ? -40.440 18.491 -31.789 1.00 63.41 202 GLU A C 1
ATOM 3746 O O . GLU B 1 203 ? -40.799 19.092 -30.779 1.00 69.70 202 GLU A O 1
ATOM 3752 N N . GLU B 1 204 ? -39.258 17.886 -31.882 1.00 66.52 203 GLU A N 1
ATOM 3753 C CA . GLU B 1 204 ? -38.256 17.972 -30.815 1.00 59.52 203 GLU A CA 1
ATOM 3754 C C . GLU B 1 204 ? -37.260 19.127 -31.006 1.00 50.58 203 GLU A C 1
ATOM 3755 O O . GLU B 1 204 ? -36.564 19.500 -30.066 1.00 49.75 203 GLU A O 1
ATOM 3761 N N . VAL B 1 205 ? -37.186 19.683 -32.214 1.00 53.65 204 VAL A N 1
ATOM 3762 C CA . VAL B 1 205 ? -36.210 20.733 -32.524 1.00 55.10 204 VAL A CA 1
ATOM 3763 C C . VAL B 1 205 ? -36.719 22.106 -32.057 1.00 60.34 204 VAL A C 1
ATOM 3764 O O . VAL B 1 205 ? -37.736 22.582 -32.565 1.00 60.58 204 VAL A O 1
ATOM 3768 N N . PRO B 1 206 ? -36.017 22.751 -31.098 1.00 57.77 205 PRO A N 1
ATOM 3769 C CA . PRO B 1 206 ? -36.454 24.079 -30.641 1.00 60.17 205 PRO A CA 1
ATOM 3770 C C . PRO B 1 206 ? -36.344 25.138 -31.728 1.00 60.68 205 PRO A C 1
ATOM 3771 O O . PRO B 1 206 ? -35.482 25.044 -32.601 1.00 55.33 205 PRO A O 1
ATOM 3775 N N . SER B 1 207 ? -37.221 26.133 -31.672 1.00 64.48 206 SER A N 1
ATOM 3776 C CA . SER B 1 207 ? -37.179 27.256 -32.602 1.00 60.79 206 SER A CA 1
ATOM 3777 C C . SER B 1 207 ? -35.797 27.893 -32.607 1.00 52.99 206 SER A C 1
ATOM 3778 O O . SER B 1 207 ? -35.171 28.022 -31.557 1.00 63.19 206 SER A O 1
ATOM 3781 N N . GLY B 1 208 ? -35.320 28.258 -33.794 1.00 63.09 207 GLY A N 1
ATOM 3782 C CA . GLY B 1 208 ? -34.038 28.946 -33.943 1.00 67.63 207 GLY A CA 1
ATOM 3783 C C . GLY B 1 208 ? -32.800 28.068 -33.895 1.00 67.99 207 GLY A C 1
ATOM 3784 O O . GLY B 1 208 ? -31.685 28.584 -33.941 1.00 62.15 207 GLY A O 1
ATOM 3785 N N . GLN B 1 209 ? -32.985 26.748 -33.819 1.00 66.92 208 GLN A N 1
ATOM 3786 C CA . GLN B 1 209 ? -31.869 25.809 -33.703 1.00 60.00 208 GLN A CA 1
ATOM 3787 C C . GLN B 1 209 ? -31.976 24.718 -34.765 1.00 59.88 208 GLN A C 1
ATOM 3788 O O . GLN B 1 209 ? -33.071 24.416 -35.251 1.00 67.98 208 GLN A O 1
ATOM 3794 N N . LEU B 1 210 ? -30.834 24.139 -35.131 1.00 54.61 209 LEU A N 1
ATOM 3795 C CA . LEU B 1 210 ? -30.792 23.099 -36.157 1.00 49.90 209 LEU A CA 1
ATOM 3796 C C . LEU B 1 210 ? -31.014 21.719 -35.542 1.00 44.34 209 LEU A C 1
ATOM 3797 O O . LEU B 1 210 ? -30.685 21.501 -34.381 1.00 45.76 209 LEU A O 1
ATOM 3802 N N . PRO B 1 211 ? -31.575 20.782 -36.324 1.00 51.46 210 PRO A N 1
ATOM 3803 C CA . PRO B 1 211 ? -31.797 19.437 -35.795 1.00 53.48 210 PRO A CA 1
ATOM 3804 C C . PRO B 1 211 ? -30.482 18.743 -35.458 1.00 43.33 210 PRO A C 1
ATOM 3805 O O . PRO B 1 211 ? -29.516 18.877 -36.202 1.00 46.11 210 PRO A O 1
ATOM 3809 N N . ARG B 1 212 ? -30.438 18.030 -34.336 1.00 40.01 211 ARG A N 1
ATOM 3810 C CA . ARG B 1 212 ? -29.266 17.221 -34.005 1.00 41.98 211 ARG A CA 1
ATOM 3811 C C . ARG B 1 212 ? -29.282 15.981 -34.884 1.00 43.51 211 ARG A C 1
ATOM 3812 O O . ARG B 1 212 ? -30.344 15.535 -35.313 1.00 42.83 211 ARG A O 1
ATOM 3820 N N . GLN B 1 213 ? -28.100 15.437 -35.155 1.00 41.33 212 GLN A N 1
ATOM 3821 C CA . GLN B 1 213 ? -27.968 14.287 -36.034 1.00 40.96 212 GLN A CA 1
ATOM 3822 C C . GLN B 1 213 ? -27.070 13.234 -35.415 1.00 44.90 212 GLN A C 1
ATOM 3823 O O . GLN B 1 213 ? -26.253 13.537 -34.551 1.00 39.52 212 GLN A O 1
ATOM 3829 N N . LEU B 1 214 ? -27.234 11.996 -35.869 1.00 42.30 213 LEU A N 1
ATOM 3830 C CA . LEU B 1 214 ? -26.406 10.883 -35.416 1.00 42.53 213 LEU A CA 1
ATOM 3831 C C . LEU B 1 214 ? -26.093 9.959 -36.586 1.00 39.90 213 LEU A C 1
ATOM 3832 O O . LEU B 1 214 ? -26.982 9.614 -37.366 1.00 39.21 213 LEU A O 1
ATOM 3837 N N . GLU B 1 215 ? -24.825 9.580 -36.710 1.00 37.71 214 GLU A N 1
ATOM 3838 C CA . GLU B 1 215 ? -24.400 8.663 -37.756 1.00 39.62 214 GLU A CA 1
ATOM 3839 C C . GLU B 1 215 ? -24.668 7.236 -37.277 1.00 38.61 214 GLU A C 1
ATOM 3840 O O . GLU B 1 215 ? -24.406 6.896 -36.118 1.00 34.76 214 GLU A O 1
ATOM 3846 N N . ILE B 1 216 ? -25.251 6.424 -38.151 1.00 33.59 215 ILE A N 1
ATOM 3847 C CA . ILE B 1 216 ? -25.540 5.034 -37.829 1.00 36.12 215 ILE A CA 1
ATOM 3848 C C . ILE B 1 216 ? -24.996 4.131 -38.933 1.00 38.01 215 ILE A C 1
ATOM 3849 O O . ILE B 1 216 ? -24.813 4.561 -40.074 1.00 39.72 215 ILE A O 1
ATOM 3854 N N . ILE B 1 217 ? -24.750 2.876 -38.579 1.00 37.45 216 ILE A N 1
ATOM 3855 C CA . ILE B 1 217 ? -24.273 1.867 -39.525 1.00 34.84 216 ILE A CA 1
ATOM 3856 C C . ILE B 1 217 ? -25.299 0.746 -39.595 1.00 38.04 216 ILE A C 1
ATOM 3857 O O . ILE B 1 217 ? -25.671 0.178 -38.567 1.00 31.42 216 ILE A O 1
ATOM 3862 N N . LEU B 1 218 ? -25.760 0.458 -40.810 1.00 34.05 217 LEU A N 1
ATOM 3863 C CA . LEU B 1 218 ? -26.694 -0.630 -41.075 1.00 37.27 217 LEU A CA 1
ATOM 3864 C C . LEU B 1 218 ? -25.954 -1.735 -41.812 1.00 37.34 217 LEU A C 1
ATOM 3865 O O . LEU B 1 218 ? -25.346 -1.485 -42.859 1.00 41.49 217 LEU A O 1
ATOM 3870 N N . GLU B 1 219 ? -25.994 -2.946 -41.265 1.00 34.33 218 GLU A N 1
ATOM 3871 C CA . GLU B 1 219 ? -25.297 -4.085 -41.853 1.00 37.44 218 GLU A CA 1
ATOM 3872 C C . GLU B 1 219 ? -26.218 -5.254 -42.154 1.00 38.60 218 GLU A C 1
ATOM 3873 O O . GLU B 1 219 ? -27.254 -5.429 -41.521 1.00 31.71 218 GLU A O 1
ATOM 3879 N N . ASP B 1 220 ? -25.801 -6.057 -43.126 1.00 38.28 219 ASP A N 1
ATOM 3880 C CA . ASP B 1 220 ? -26.472 -7.293 -43.498 1.00 40.18 219 ASP A CA 1
ATOM 3881 C C . ASP B 1 220 ? -27.922 -7.028 -43.913 1.00 33.81 219 ASP A C 1
ATOM 3882 O O . ASP B 1 220 ? -28.142 -6.170 -44.762 1.00 39.77 219 ASP A O 1
ATOM 3887 N N . ASP B 1 221 ? -28.903 -7.710 -43.318 1.00 36.87 220 ASP A N 1
ATOM 3888 C CA . ASP B 1 221 ? -30.309 -7.534 -43.724 1.00 37.87 220 ASP A CA 1
ATOM 3889 C C . ASP B 1 221 ? -30.965 -6.275 -43.169 1.00 38.90 220 ASP A C 1
ATOM 3890 O O . ASP B 1 221 ? -32.159 -6.047 -43.390 1.00 38.93 220 ASP A O 1
ATOM 3895 N N . LEU B 1 222 ? -30.201 -5.448 -42.460 1.00 38.74 221 LEU A N 1
ATOM 3896 C CA . LEU B 1 222 ? -30.709 -4.156 -42.052 1.00 38.67 221 LEU A CA 1
ATOM 3897 C C . LEU B 1 222 ? -30.491 -3.127 -43.152 1.00 39.32 221 LEU A C 1
ATOM 3898 O O . LEU B 1 222 ? -31.010 -2.034 -43.080 1.00 39.73 221 LEU A O 1
ATOM 3903 N N . VAL B 1 223 ? -29.719 -3.476 -44.170 1.00 39.23 222 VAL A N 1
ATOM 3904 C CA . VAL B 1 223 ? -29.465 -2.575 -45.270 1.00 48.29 222 VAL A CA 1
ATOM 3905 C C . VAL B 1 223 ? -30.756 -2.423 -46.074 1.00 44.80 222 VAL A C 1
ATOM 3906 O O . VAL B 1 223 ? -31.563 -3.347 -46.139 1.00 45.32 222 VAL A O 1
ATOM 3910 N N . ASP B 1 224 ? -30.945 -1.247 -46.665 1.00 45.34 223 ASP A N 1
ATOM 3911 C CA . ASP B 1 224 ? -32.178 -0.887 -47.369 1.00 51.67 223 ASP A CA 1
ATOM 3912 C C . ASP B 1 224 ? -33.459 -1.175 -46.562 1.00 55.83 223 ASP A C 1
ATOM 3913 O O . ASP B 1 224 ? -34.482 -1.544 -47.139 1.00 56.62 223 ASP A O 1
ATOM 3918 N N . SER B 1 225 ? -33.402 -0.994 -45.240 1.00 51.02 224 SER A N 1
ATOM 3919 C CA . SER B 1 225 ? -34.566 -1.223 -44.363 1.00 49.92 224 SER A CA 1
ATOM 3920 C C . SER B 1 225 ? -35.459 0.011 -44.249 1.00 50.20 224 SER A C 1
ATOM 3921 O O . SER B 1 225 ? -36.586 -0.069 -43.748 1.00 62.31 224 SER A O 1
ATOM 3924 N N . ALA B 1 226 ? -34.948 1.152 -44.698 1.00 54.67 225 ALA A N 1
ATOM 3925 C CA . ALA B 1 226 ? -35.722 2.381 -44.713 1.00 58.18 225 ALA A CA 1
ATOM 3926 C C . ALA B 1 226 ? -35.105 3.366 -45.694 1.00 64.02 225 ALA A C 1
ATOM 3927 O O . ALA B 1 226 ? -33.960 3.204 -46.121 1.00 63.59 225 ALA A O 1
ATOM 3929 N N . ARG B 1 227 ? -35.870 4.391 -46.045 1.00 64.98 226 ARG A N 1
ATOM 3930 C CA . ARG B 1 227 ? -35.429 5.383 -47.013 1.00 59.55 226 ARG A CA 1
ATOM 3931 C C . ARG B 1 227 ? -35.538 6.778 -46.420 1.00 58.11 226 ARG A C 1
ATOM 3932 O O . ARG B 1 227 ? -36.215 6.966 -45.410 1.00 56.59 226 ARG A O 1
ATOM 3940 N N . PRO B 1 228 ? -34.852 7.760 -47.031 1.00 63.53 227 PRO A N 1
ATOM 3941 C CA . PRO B 1 228 ? -34.919 9.129 -46.533 1.00 62.75 227 PRO A CA 1
ATOM 3942 C C . PRO B 1 228 ? -36.354 9.608 -46.313 1.00 62.44 227 PRO A C 1
ATOM 3943 O O . PRO B 1 228 ? -37.205 9.434 -47.186 1.00 64.01 227 PRO A O 1
ATOM 3947 N N . GLY B 1 229 ? -36.612 10.184 -45.142 1.00 57.40 228 GLY A N 1
ATOM 3948 C CA . GLY B 1 229 ? -37.936 10.692 -44.798 1.00 50.86 228 GLY A CA 1
ATOM 3949 C C . GLY B 1 229 ? -38.686 9.805 -43.824 1.00 46.14 228 GLY A C 1
ATOM 3950 O O . GLY B 1 229 ? -39.546 10.282 -43.091 1.00 49.36 228 GLY A O 1
ATOM 3951 N N . ASP B 1 230 ? -38.376 8.510 -43.815 1.00 52.56 229 ASP A N 1
ATOM 3952 C CA . ASP B 1 230 ? -39.038 7.578 -42.901 1.00 53.45 229 ASP A CA 1
ATOM 3953 C C . ASP B 1 230 ? -38.720 7.922 -41.451 1.00 51.10 229 ASP A C 1
ATOM 3954 O O . ASP B 1 230 ? -37.599 8.336 -41.133 1.00 50.82 229 ASP A O 1
ATOM 3959 N N . ARG B 1 231 ? -39.719 7.765 -40.587 1.00 40.38 230 ARG A N 1
ATOM 3960 C CA . ARG B 1 231 ? -39.520 7.866 -39.155 1.00 49.84 230 ARG A CA 1
ATOM 3961 C C . ARG B 1 231 ? -39.140 6.481 -38.649 1.00 53.79 230 ARG A C 1
ATOM 3962 O O . ARG B 1 231 ? -39.842 5.504 -38.917 1.00 51.38 230 ARG A O 1
ATOM 3970 N N . VAL B 1 232 ? -38.036 6.408 -37.910 1.00 44.34 231 VAL A N 1
ATOM 3971 C CA . VAL B 1 232 ? -37.456 5.130 -37.510 1.00 50.64 231 VAL A CA 1
ATOM 3972 C C . VAL B 1 232 ? -37.064 5.117 -36.042 1.00 51.15 231 VAL A C 1
ATOM 3973 O O . VAL B 1 232 ? -36.635 6.136 -35.493 1.00 45.36 231 VAL A O 1
ATOM 3977 N N . LYS B 1 233 ? -37.224 3.957 -35.412 1.00 40.47 232 LYS A N 1
ATOM 3978 C CA . LYS B 1 233 ? -36.653 3.718 -34.098 1.00 43.07 232 LYS A CA 1
ATOM 3979 C C . LYS B 1 233 ? -35.492 2.760 -34.269 1.00 39.83 232 LYS A C 1
ATOM 3980 O O . LYS B 1 233 ? -35.696 1.599 -34.627 1.00 43.33 232 LYS A O 1
ATOM 3986 N N . VAL B 1 234 ? -34.277 3.250 -34.033 1.00 37.61 233 VAL A N 1
ATOM 3987 C CA . VAL B 1 234 ? -33.073 2.421 -34.162 1.00 33.22 233 VAL A CA 1
ATOM 3988 C C . VAL B 1 234 ? -32.513 2.105 -32.788 1.00 37.65 233 VAL A C 1
ATOM 3989 O O . VAL B 1 234 ? -32.361 2.982 -31.935 1.00 36.48 233 VAL A O 1
ATOM 3993 N N . THR B 1 235 ? -32.232 0.831 -32.576 1.00 33.60 234 THR A N 1
ATOM 3994 C CA . THR B 1 235 ? -31.694 0.357 -31.320 1.00 30.70 234 THR A CA 1
ATOM 3995 C C . THR B 1 235 ? -30.295 -0.158 -31.614 1.00 35.48 234 THR A C 1
ATOM 3996 O O . THR B 1 235 ? -30.082 -0.846 -32.614 1.00 30.01 234 THR A O 1
ATOM 4000 N N . GLY B 1 236 ? -29.344 0.205 -30.761 1.00 35.40 235 GLY A N 1
ATOM 4001 C CA . GLY B 1 236 ? -27.946 -0.189 -30.940 1.00 34.62 235 GLY A CA 1
ATOM 4002 C C . GLY B 1 236 ? -27.105 0.319 -29.782 1.00 38.64 235 GLY A C 1
ATOM 4003 O O . GLY B 1 236 ? -27.593 1.085 -28.942 1.00 30.95 235 GLY A O 1
ATOM 4004 N N . ILE B 1 237 ? -25.845 -0.102 -29.725 1.00 28.60 236 ILE A N 1
ATOM 4005 C CA . ILE B 1 237 ? -24.936 0.383 -28.691 1.00 33.46 236 ILE A CA 1
ATOM 4006 C C . ILE B 1 237 ? -24.328 1.688 -29.149 1.00 30.28 236 ILE A C 1
ATOM 4007 O O . ILE B 1 237 ? -23.722 1.756 -30.220 1.00 33.98 236 ILE A O 1
ATOM 4012 N N . LEU B 1 238 ? -24.497 2.730 -28.340 1.00 31.14 237 LEU A N 1
ATOM 4013 C CA . LEU B 1 238 ? -23.912 4.023 -28.652 1.00 31.70 237 LEU A CA 1
ATOM 4014 C C . LEU B 1 238 ? -22.419 3.963 -28.358 1.00 32.48 237 LEU A C 1
ATOM 4015 O O . LEU B 1 238 ? -21.996 3.516 -27.288 1.00 31.48 237 LEU A O 1
ATOM 4020 N N . ASP B 1 239 ? -21.619 4.391 -29.324 1.00 31.17 238 ASP A N 1
ATOM 4021 C CA . ASP B 1 239 ? -20.183 4.185 -29.264 1.00 33.00 238 ASP A CA 1
ATOM 4022 C C . ASP B 1 239 ? -19.454 5.444 -29.701 1.00 31.17 238 ASP A C 1
ATOM 4023 O O . ASP B 1 239 ? -20.042 6.316 -30.332 1.00 35.21 238 ASP A O 1
ATOM 4028 N N . ILE B 1 240 ? -18.172 5.528 -29.359 1.00 37.35 239 ILE A N 1
ATOM 4029 C CA . ILE B 1 240 ? -17.308 6.607 -29.842 1.00 36.65 239 ILE A CA 1
ATOM 4030 C C . ILE B 1 240 ? -16.457 6.127 -31.009 1.00 37.97 239 ILE A C 1
ATOM 4031 O O . ILE B 1 240 ? -16.191 4.934 -31.138 1.00 40.67 239 ILE A O 1
ATOM 4036 N N . LYS B 1 241 ? -16.018 7.060 -31.849 1.00 40.92 240 LYS A N 1
ATOM 4037 C CA . LYS B 1 241 ? -15.047 6.733 -32.897 1.00 47.92 240 LYS A CA 1
ATOM 4038 C C . LYS B 1 241 ? -13.666 7.008 -32.324 1.00 49.11 240 LYS A C 1
ATOM 4039 O O . LYS B 1 241 ? -13.491 7.936 -31.523 1.00 59.75 240 LYS A O 1
ATOM 4045 N N . GLN B 1 242 ? -12.697 6.186 -32.722 1.00 60.30 241 GLN A N 1
ATOM 4046 C CA . GLN B 1 242 ? -11.289 6.454 -32.477 1.00 64.37 241 GLN A CA 1
ATOM 4047 C C . GLN B 1 242 ? -10.768 7.299 -33.635 1.00 74.05 241 GLN A C 1
ATOM 4048 O O . GLN B 1 242 ? -10.697 6.829 -34.767 1.00 84.31 241 GLN A O 1
ATOM 4054 N N . ASP B 1 243 ? -10.441 8.558 -33.364 1.00 83.85 242 ASP A N 1
ATOM 4055 C CA . ASP B 1 243 ? -9.947 9.456 -34.405 1.00 104.92 242 ASP A CA 1
ATOM 4056 C C . ASP B 1 243 ? -9.297 10.685 -33.781 1.00 119.32 242 ASP A C 1
ATOM 4057 O O . ASP B 1 243 ? -9.245 10.809 -32.556 1.00 123.94 242 ASP A O 1
ATOM 4062 N N . SER B 1 244 ? -8.792 11.579 -34.626 1.00 134.84 243 SER A N 1
ATOM 4063 C CA . SER B 1 244 ? -8.355 12.898 -34.174 1.00 139.83 243 SER A CA 1
ATOM 4064 C C . SER B 1 244 ? -9.589 13.708 -33.803 1.00 142.84 243 SER A C 1
ATOM 4065 O O . SER B 1 244 ? -10.345 14.088 -34.688 1.00 161.37 243 SER A O 1
ATOM 4068 N N . PRO B 1 245 ? -9.804 13.965 -32.496 1.00 124.30 244 PRO A N 1
ATOM 4069 C CA . PRO B 1 245 ? -11.010 14.699 -32.108 1.00 122.68 244 PRO A CA 1
ATOM 4070 C C . PRO B 1 245 ? -10.927 16.188 -32.457 1.00 131.86 244 PRO A C 1
ATOM 4071 O O . PRO B 1 245 ? -11.830 16.720 -33.111 1.00 126.86 244 PRO A O 1
ATOM 4075 N N . VAL B 1 246 ? -9.846 16.840 -32.033 1.00 134.32 245 VAL A N 1
ATOM 4076 C CA . VAL B 1 246 ? -9.621 18.265 -32.300 1.00 136.14 245 VAL A CA 1
ATOM 4077 C C . VAL B 1 246 ? -10.866 19.084 -31.930 1.00 130.60 245 VAL A C 1
ATOM 4078 O O . VAL B 1 246 ? -11.443 19.782 -32.769 1.00 135.83 245 VAL A O 1
ATOM 4082 N N . LYS B 1 247 ? -11.251 18.998 -30.657 1.00 117.86 246 LYS A N 1
ATOM 4083 C CA . LYS B 1 247 ? -12.498 19.606 -30.162 1.00 114.37 246 LYS A CA 1
ATOM 4084 C C . LYS B 1 247 ? -12.207 20.844 -29.328 1.00 106.37 246 LYS A C 1
ATOM 4085 O O . LYS B 1 247 ? -11.963 20.752 -28.130 1.00 104.17 246 LYS A O 1
ATOM 4091 N N . ARG B 1 248 ? -12.265 22.000 -29.983 1.00 94.22 247 ARG A N 1
ATOM 4092 C CA . ARG B 1 248 ? -11.885 23.275 -29.380 1.00 94.95 247 ARG A CA 1
ATOM 4093 C C . ARG B 1 248 ? -12.991 23.810 -28.465 1.00 81.86 247 ARG A C 1
ATOM 4094 O O . ARG B 1 248 ? -14.001 24.339 -28.934 1.00 82.43 247 ARG A O 1
ATOM 4102 N N . GLY B 1 249 ? -12.803 23.648 -27.156 1.00 78.56 248 GLY A N 1
ATOM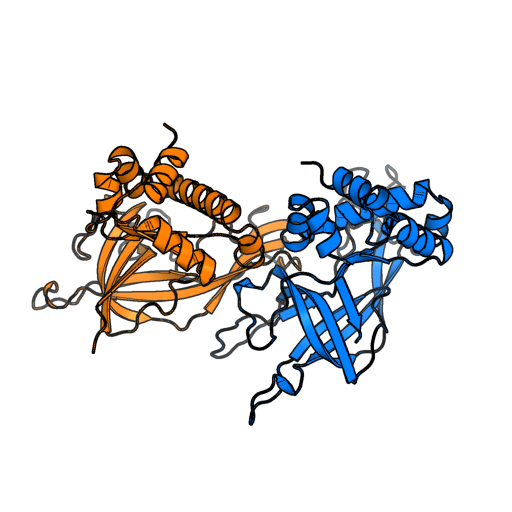 4103 C CA . GLY B 1 249 ? -13.768 24.141 -26.174 1.00 73.07 248 GLY A CA 1
ATOM 4104 C C . GLY B 1 249 ? -15.026 23.299 -26.000 1.00 74.21 248 GLY A C 1
ATOM 4105 O O . GLY B 1 249 ? -15.937 23.707 -25.277 1.00 61.85 248 GLY A O 1
ATOM 4106 N N . SER B 1 250 ? -15.094 22.151 -26.680 1.00 64.77 249 SER A N 1
ATOM 4107 C CA . SER B 1 250 ? -16.210 21.204 -26.528 1.00 63.99 249 SER A CA 1
ATOM 4108 C C . SER B 1 250 ? -16.142 20.351 -25.242 1.00 68.57 249 SER A C 1
ATOM 4109 O O . SER B 1 250 ? -15.083 19.823 -24.867 1.00 55.00 249 SER A O 1
ATOM 4112 N N . ARG B 1 251 ? -17.292 20.212 -24.585 1.00 65.58 250 ARG A N 1
ATOM 4113 C CA . ARG B 1 251 ? -17.428 19.371 -23.396 1.00 64.68 250 ARG A CA 1
ATOM 4114 C C . ARG B 1 251 ? -17.355 17.903 -23.821 1.00 67.47 250 ARG A C 1
ATOM 4115 O O . ARG B 1 251 ? -16.639 17.100 -23.213 1.00 61.33 250 ARG A O 1
ATOM 4123 N N . ALA B 1 252 ? -18.113 17.571 -24.865 1.00 67.00 251 ALA A N 1
ATOM 4124 C CA . ALA B 1 252 ? -17.991 16.286 -25.549 1.00 70.52 251 ALA A CA 1
ATOM 4125 C C . ALA B 1 252 ? -16.671 16.241 -26.316 1.00 69.81 251 ALA A C 1
ATOM 4126 O O . ALA B 1 252 ? -16.424 17.067 -27.195 1.00 80.57 251 ALA A O 1
ATOM 4128 N N . VAL B 1 253 ? -15.829 15.274 -25.975 1.00 67.29 252 VAL A N 1
ATOM 4129 C CA . VAL B 1 253 ? -14.522 15.125 -26.606 1.00 71.55 252 VAL A CA 1
ATOM 4130 C C . VAL B 1 253 ? -14.648 14.232 -27.851 1.00 65.43 252 VAL A C 1
ATOM 4131 O O . VAL B 1 253 ? -14.061 14.529 -28.890 1.00 67.00 252 VAL A O 1
ATOM 4135 N N . PHE B 1 254 ? -15.459 13.178 -27.770 1.00 59.87 253 PHE A N 1
ATOM 4136 C CA . PHE B 1 254 ? -15.492 12.152 -28.813 1.00 52.73 253 PHE A CA 1
ATOM 4137 C C . PHE B 1 254 ? -16.707 12.264 -29.731 1.00 48.05 253 PHE A C 1
ATOM 4138 O O . PHE B 1 254 ? -17.820 12.534 -29.279 1.00 49.14 253 PHE A O 1
ATOM 4146 N N . ASP B 1 255 ? -16.479 12.065 -31.027 1.00 51.08 254 ASP A N 1
ATOM 4147 C CA . ASP B 1 255 ? -17.572 11.851 -31.973 1.00 49.63 254 ASP A CA 1
ATOM 4148 C C . ASP B 1 255 ? -18.211 10.496 -31.715 1.00 48.59 254 ASP A C 1
ATOM 4149 O O . ASP B 1 255 ? -17.527 9.547 -31.340 1.00 44.14 254 ASP A O 1
ATOM 4154 N N . ILE B 1 256 ? -19.517 10.404 -31.944 1.00 39.74 255 ILE A N 1
ATOM 4155 C CA . ILE B 1 256 ? -20.267 9.202 -31.595 1.00 45.71 255 ILE A CA 1
ATOM 4156 C C . ILE B 1 256 ? -21.008 8.627 -32.795 1.00 39.75 255 ILE A C 1
ATOM 4157 O O . ILE B 1 256 ? -21.223 9.309 -33.797 1.00 39.06 255 ILE A O 1
ATOM 4162 N N . TYR B 1 257 ? -21.368 7.355 -32.694 1.00 35.49 256 TYR A N 1
ATOM 4163 C CA . TYR B 1 257 ? -22.132 6.684 -33.737 1.00 34.18 256 TYR A CA 1
ATOM 4164 C C . TYR B 1 257 ? -22.797 5.455 -33.136 1.00 36.02 256 TYR A C 1
ATOM 4165 O O . TYR B 1 257 ? -22.489 5.075 -32.002 1.00 33.39 256 TYR A O 1
ATOM 4174 N N . MET B 1 258 ? -23.718 4.860 -33.889 1.00 36.29 257 MET A N 1
ATOM 4175 C CA . MET B 1 258 ? -24.412 3.649 -33.459 1.00 34.62 257 MET A CA 1
ATOM 4176 C C . MET B 1 258 ? -24.306 2.558 -34.534 1.00 36.12 257 MET A C 1
ATOM 4177 O O . MET B 1 258 ? -24.648 2.782 -35.696 1.00 33.46 257 MET A O 1
ATOM 4182 N N . LYS B 1 259 ? -23.840 1.380 -34.140 1.00 34.17 258 LYS A N 1
ATOM 4183 C CA . LYS B 1 259 ? -24.003 0.194 -34.978 1.00 35.84 258 LYS A CA 1
ATOM 4184 C C . LYS B 1 259 ? -25.397 -0.348 -34.654 1.00 32.34 258 LYS A C 1
ATOM 4185 O O . LYS B 1 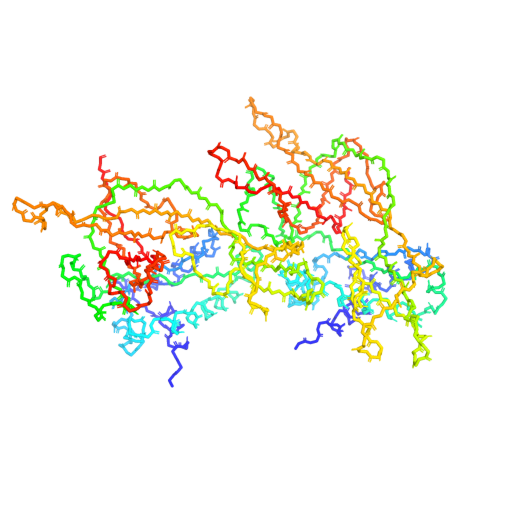259 ? -25.669 -0.744 -33.519 1.00 34.60 258 LYS A O 1
ATOM 4191 N N . VAL B 1 260 ? -26.295 -0.315 -35.634 1.00 31.10 259 VAL A N 1
ATOM 4192 C CA . VAL B 1 260 ? -27.703 -0.629 -35.378 1.00 32.07 259 VAL A CA 1
ATOM 4193 C C . VAL B 1 260 ? -27.899 -2.135 -35.215 1.00 33.64 259 VAL A C 1
ATOM 4194 O O . VAL B 1 260 ? -27.399 -2.918 -36.024 1.00 33.48 259 VAL A O 1
ATOM 4198 N N . SER B 1 261 ? -28.602 -2.533 -34.152 1.00 34.30 260 SER A N 1
ATOM 4199 C CA . SER B 1 261 ? -28.980 -3.937 -33.942 1.00 37.80 260 SER A CA 1
ATOM 4200 C C . SER B 1 261 ? -30.460 -4.218 -34.250 1.00 37.91 260 SER A C 1
ATOM 4201 O O . SER B 1 261 ? -30.820 -5.351 -34.554 1.00 37.24 260 SER A O 1
ATOM 4204 N N . SER B 1 262 ? -31.320 -3.203 -34.185 1.00 31.42 261 SER A N 1
ATOM 4205 C CA . SER B 1 262 ? -32.705 -3.360 -34.661 1.00 34.49 261 SER A CA 1
ATOM 4206 C C . SER B 1 262 ? -33.285 -2.055 -35.152 1.00 40.80 261 SER A C 1
ATOM 4207 O O . SER B 1 262 ? -32.852 -0.976 -34.742 1.00 36.91 261 SER A O 1
ATOM 4210 N N . ILE B 1 263 ? -34.264 -2.163 -36.045 1.00 39.31 262 ILE A N 1
ATOM 4211 C CA . ILE B 1 263 ? -34.909 -0.993 -36.605 1.00 43.70 262 ILE A CA 1
ATOM 4212 C C . ILE B 1 263 ? -36.405 -1.243 -36.790 1.00 44.83 262 ILE A C 1
ATOM 4213 O O . ILE B 1 263 ? -36.824 -2.284 -37.296 1.00 41.22 262 ILE A O 1
ATOM 4218 N N . GLU B 1 264 ? -37.199 -0.290 -36.321 1.00 46.94 263 GLU A N 1
ATOM 4219 C CA . GLU B 1 264 ? -38.635 -0.274 -36.556 1.00 48.50 263 GLU A CA 1
ATOM 4220 C C . GLU B 1 264 ? -38.933 0.968 -37.376 1.00 53.11 263 GLU A C 1
ATOM 4221 O O . GLU B 1 264 ? -38.418 2.047 -37.081 1.00 45.24 263 GLU A O 1
ATOM 4227 N N . VAL B 1 265 ? -39.738 0.804 -38.419 1.00 54.06 264 VAL A N 1
ATOM 4228 C CA . VAL B 1 265 ? -40.057 1.886 -39.341 1.00 66.84 264 VAL A CA 1
ATOM 4229 C C . VAL B 1 265 ? -41.555 2.160 -39.199 1.00 74.96 264 VAL A C 1
ATOM 4230 O O . VAL B 1 265 ? -42.371 1.294 -39.497 1.00 76.84 264 VAL A O 1
ATOM 4234 N N . SER B 1 266 ? -41.915 3.344 -38.708 1.00 81.54 265 SER A N 1
ATOM 4235 C CA . SER B 1 266 ? -43.324 3.689 -38.494 1.00 83.12 265 SER A CA 1
ATOM 4236 C C . SER B 1 266 ? -43.914 4.385 -39.718 1.00 81.40 265 SER A C 1
ATOM 4237 O O . SER B 1 266 ? -43.300 5.286 -40.290 1.00 87.34 265 SER A O 1
#

Secondary structure (DSSP, 8-state):
--HHHHHHHHHHH---TTSS-HHHHHHHHHHHTT--EEEEEHHHHHHH-HHHHHHHHHSHHHHHHHHHHHHHHHHHHH-TTHHHH-S--EEEEES-S-B--GGG--GGGTTSEEEEEEEEEEEPPPEEEEEEEEEEEESTTT--EEEESSSSPPPSS-----B-TTTS-B-EEEEPGGG-EEEEEEEEEEE--GGGSPTTSPPPEEEEEEEGGGTTS--TT-EEEEEEEEEE--S----SS-S--S-EEEEEEEEEE-/--HHHHHHHHHHH---TTSS-HHHHHHHHHHHTT--EEEEEHHHHHHH-HHHHHHHHHSHHHHHHHHHHHHHHHHHHH-TTHHHH-S--EEEEES-S-B--GGG--GGGTTSEEEEEEEEEEEPPPEEEEEEEEEEEESTTT--EEEESSSS---S------B-TTTS-B-EEEEPTT--EEEEEEEEEEE--GGGS-TTSPPPEEEEEEEGGGTTS--TT-EEEEEEEEEE-----SSTTS--SS-EEEEEEEEEEE---

GO terms:
  GO:0016887 ATP hydrolysis activity (F, EXP)
  GO:0043138 3'-5' DNA helicase activity (F, EXP)
  GO:0005515 protein binding (F, IPI)
  GO:0042802 identical protein binding (F, IPI)

Organism: Saccharolobus solfataricus (strain ATCC 35092 / DSM 1617 / JCM 11322 / P2) (NCBI:txid273057)

InterPro domains:
  IPR001208 MCM domain [PF00493] (278-499)
  IPR001208 MCM domain [PR01657] (331-346)
  IPR001208 MCM domain [PR01657] (391-405)
  IPR001208 MCM domain [PR01657] (419-432)
  IPR001208 MCM domain [PR01657] (443-455)
  IPR001208 MCM domain [PR01657] (470-478)
  IPR001208 MCM domain [PS50051] (291-495)
  IPR003593 AAA+ ATPase domain [SM00382] (332-484)
  IPR012340 Nucleic acid-binding, OB-fold [G3DSA:2.40.50.140] (106-268)
  IPR012340 Nucleic acid-binding, OB-fold [SSF50249] (13-259)
  IPR027417 P-loop containing nucleoside triphosphate hydrolase [G3DSA:3.40.50.300] (269-602)
  IPR027417 P-loop containing nucleoside triphosphate hydrolase [SSF52540] (301-594)
  IPR027925 MCM, N-terminal domain [PF14551] (13-101)
  IPR031327 Mini-chromosome maintenance protein [PTHR11630] (13-653)
  IPR031327 Mini-chromosome maintenance protein [SM00350] (105-598)
  IPR033762 MCM OB domain [PF17207] (109-239)
  IPR036388 Winged helix-like DNA-binding domain superfamily [G3DSA:1.10.10.10] (603-686)
  IPR041562 MCM, AAA-lid domain [PF17855] (511-594)
  IPR048907 MCM, C-terminal domain [PF21100] (620-686)

B-factor: mean 56.94, std 25.05, range [27.41, 192.63]

Nearest PDB structures (foldseek):
  6mii-assembly1_A  TM=8.824E-01  e=1.792E-46  Saccharolobus solfataricus P2
  2vl6-assembly1_A  TM=8.827E-01  e=3.273E-46  Saccharolobus solfataricus
  8eaf-assembly1_C  TM=8.839E-01  e=2.572E-46  Saccharolobus solfataricus P2
  3f9v-assembly1_A  TM=8.147E-01  e=8.223E-43  Saccharolobus solfataricus
  4r7y-assembly1_A  TM=5.379E-01  e=4.632E-45  Saccharolobus solfataricus P2

Radius of gyration: 27.19 Å; Cα contacts (8 Å, |Δi|>4): 940; chains: 2; bounding box: 67×68×68 Å

Sequence (519 aa):
IDYRDVFIEFLTTFKGNNNQNKYIERINELVAYRKKSLIIEFSDVLSFNENLAYEIINNTKIILPILEGALYDHILQLDPTYQRDIEKVHVRIVGIPRVIELRKIRSTDIGKLITIDGILVKVTPVKERIYKATYKHIHPDCMQEFEWPEDEEMPEVLEMPTICPKCGKPGQFRLIPEKTKLIDWQKAVIQERPEEVPSGQLPRQLEIILEDDLVDSARPGDRVKVTGILDIKQDSPVKRGSRAVFDIYMKVSSIEVSQKVIDYRDVFIEFLTTFKGNNNQNKYIERINELVAYRKKSLIIEFSDVLSFNENLAYEIINNTKIILPILEGALYDHILQLDPTYQRDIEKVHVRIVGIPRVIELRKIRSTDIGKLITIDGILVKVTPVKERIYKATYKHIHPDCMQEFEWPEDEEMPEVLEMPTICPKCGKPGQFRLIPEKTKLIDWQKAVIQERPEEVPSGQLPRQLEIILEDDLVDSARPGDRVKVTGILDIKQDSPVKRGSRAVFDIYMKVSSIEVS